Protein AF-A0A256WKT0-F1 (afdb_monomer)

pLDDT: mean 85.76, std 11.62, range [28.23, 97.12]

Foldseek 3Di:
DAAEAFAPRFKDKDKDAAQDQAKKKKAKDWPDPQKDKPDGIDIHHHGGMDIIIIGGNLVPDQDQKDKTWMWMAIPVGDIDIHIYIYGYDNDDDDDDPFAFQDWEADPVQRKIWTAGPPVVPDQARIWIQRPVVRDIDGDHDPDDFNDWYAALVSQWIWGHDFFKIWIAGPVPRDTPDMDGHPATFQDWHDQPQKIWTDHADQPAQWIWIQGNVVRDIDIDGAPPAGQHNLKDWDQQNVSFWIWIWGDDPPFIWIWIWGDDDPDPIYTLDTDTDPPQESDWDQAPRNQKIGGQQQKMWGADPVDRRDGTDDIDGQDDVDRWGFPDWYADPVQQKIWTQTDDPDPVRNQWTWIAHNVRHTRDIDGDPPDPPPD

Mean predicted aligned error: 10.64 Å

Secondary structure (DSSP, 8-state):
--EEE-TT--EEEEEEE--SSS-EEEEEEESSTTEEES-SEEEE-TT-EEEEEEEE-GGG--SSEEEEEEEEEETTS-EEEEEEEEE-----PPPPSS-EEEEEEETTTTEEEEEES-TTS-S-SEEEEETTT--EEEE--SS--SEEEE-TTSSEEEEEETTEEEEEETTT--EEEEEE-SS-EEEEEEETTEEEEEE--TT--EEEEEETTTTEEEEEE-TT----TT-EEEE-TTSSEEEEEEEETTEEEEEEEE--SSSPPEEEEEEE-TT--S-EEEETTTTEEEETTSEEEEB-TTSSS--B---EE---SSS-EEEEEEEETTTTEEEEEEE-SSTTTTTEEEEE-TT--EEEEEE--------

Solvent-accessible surface area (backbone atoms only — not comparable to full-atom values): 21215 Å² total; per-residue (Å²): 123,71,49,73,31,50,69,83,48,47,66,49,83,47,73,52,67,33,85,50,91,54,71,38,45,39,40,52,46,60,79,48,91,43,48,46,57,80,63,49,61,51,78,38,45,50,73,35,74,51,76,37,49,36,35,54,45,63,94,74,50,84,48,50,58,51,78,53,44,36,36,42,34,41,74,89,70,53,74,46,78,40,44,31,41,39,39,38,78,60,82,80,83,84,82,71,100,62,59,72,66,45,69,41,77,38,81,90,76,41,31,37,40,36,26,51,58,64,42,92,82,40,90,35,58,38,34,39,35,34,69,86,80,67,50,75,46,76,40,69,60,99,66,84,62,78,47,68,44,65,33,83,86,56,56,32,36,41,33,29,39,58,36,38,41,38,35,24,35,56,91,79,64,46,78,74,52,68,53,75,55,98,49,40,55,58,44,71,50,55,54,92,59,35,35,43,39,37,42,51,37,87,82,54,37,53,33,39,36,40,31,66,88,76,73,43,79,46,78,44,73,58,64,98,41,62,31,28,94,62,43,46,72,44,76,35,80,80,69,36,35,39,41,33,44,30,59,52,104,86,51,37,27,47,30,38,31,42,57,61,74,98,56,82,64,42,74,66,49,74,44,79,43,87,76,57,48,79,48,72,46,76,34,72,83,44,36,29,42,36,28,23,56,38,35,34,27,48,34,42,83,85,44,81,69,85,32,67,51,75,81,41,75,53,85,58,100,59,94,48,35,49,73,45,73,49,62,42,79,90,78,38,31,34,43,35,33,42,47,41,93,48,84,90,39,66,46,38,33,37,32,20,39,77,88,55,47,82,73,45,68,48,70,56,75,74,85,75,77,78,129

Nearest PDB structures (foldseek):
  7sqc-assembly1_M1  TM=6.800E-01  e=3.905E-04  Chlamydomonas reinhardtii
  7sqc-assembly1_O0  TM=6.205E-01  e=2.397E-04  Chlamydomonas reinhardtii
  3dos-assembly2_D  TM=4.335E-01  e=8.197E-05  Yersinia pestis
  3dsn-assembly2_D  TM=4.395E-01  e=2.914E-04  Yersinia pestis
  7sqc-assembly1_F3  TM=2.668E-01  e=2.914E-04  Chlamydomonas reinhardtii

Sequence (371 aa):
DTITFHYNTNTHNLTFSNISEEEIQWQFTANDNFIKVDQSQGLLKAGEVQSLLLSINRSQILSDSLFSSIQLKSSLGDIWNIPIRIFNIVSRKYMFDFEVNKAAYSPSNNQLYLRPWNYYESDCNLFILDLDSYVLQGKELNFNYSHMQLSEDQEKLLLFDYRKVYVLDVENFDLLFNFEVSNNIKSLLMVGNEIYIFPNNNSYYDYEIYDIELDEFSSMQMGDFNFPSNFVSHLHPSGKYIYALNENAWHKNLVKLKIDGDENPHMIYSEEIDDFGEYFWMLNQGKKLFSNHEYYYDLDANIPGYDLSETKTIDLQGNEEIMDIIYNSELQEYYVHALSYSHENKNKIYVYNEELNYESTITADPYTIGG

Structure (mmCIF, N/CA/C/O backbone):
data_AF-A0A256WKT0-F1
#
_entry.id   AF-A0A256WKT0-F1
#
loop_
_atom_site.group_PDB
_atom_site.id
_atom_site.type_symbol
_atom_site.label_atom_id
_atom_site.label_alt_id
_atom_site.label_comp_id
_atom_site.label_asym_id
_atom_site.label_entity_id
_atom_site.label_seq_id
_atom_site.pdbx_PDB_ins_code
_atom_site.Cartn_x
_atom_site.Cartn_y
_atom_site.Cartn_z
_atom_site.occupancy
_atom_site.B_iso_or_equiv
_atom_site.auth_seq_id
_atom_site.auth_comp_id
_atom_site.auth_asym_id
_atom_site.auth_atom_id
_atom_site.pdbx_PDB_model_num
ATOM 1 N N . ASP A 1 1 ? -25.756 15.321 23.932 1.00 75.94 1 ASP A N 1
ATOM 2 C CA . ASP A 1 1 ? -24.390 14.952 23.518 1.00 75.94 1 ASP A CA 1
ATOM 3 C C . ASP A 1 1 ? -24.362 13.544 22.961 1.00 75.94 1 ASP A C 1
ATOM 5 O O . ASP A 1 1 ? -25.148 12.710 23.403 1.00 75.94 1 ASP A O 1
ATOM 9 N N . THR A 1 2 ? -23.514 13.311 21.960 1.00 88.31 2 THR A N 1
ATOM 10 C CA . THR A 1 2 ? -23.274 11.985 21.375 1.00 88.31 2 THR A CA 1
ATOM 11 C C . THR A 1 2 ? -22.112 11.332 22.104 1.00 88.31 2 THR A C 1
ATOM 13 O O . THR A 1 2 ? -21.074 11.964 22.283 1.00 88.31 2 THR A O 1
ATOM 16 N N . ILE A 1 3 ? -22.273 10.073 22.503 1.00 93.06 3 ILE A N 1
ATOM 17 C CA . ILE A 1 3 ? -21.172 9.273 23.046 1.00 93.06 3 ILE A CA 1
ATOM 18 C C . ILE A 1 3 ? -20.419 8.649 21.872 1.00 93.06 3 ILE A C 1
ATOM 20 O O . ILE A 1 3 ? -21.026 7.966 21.046 1.00 93.06 3 ILE A O 1
ATOM 24 N N . THR A 1 4 ? -19.107 8.859 21.807 1.00 90.00 4 THR A N 1
ATOM 25 C CA . THR A 1 4 ? -18.261 8.314 20.738 1.00 90.00 4 THR A CA 1
ATOM 26 C C . THR A 1 4 ? -17.317 7.257 21.300 1.00 90.00 4 THR A C 1
ATOM 28 O O . THR A 1 4 ? -16.515 7.542 22.185 1.00 90.00 4 THR A O 1
ATOM 31 N N . PHE A 1 5 ? -17.398 6.036 20.770 1.00 88.06 5 PHE A N 1
ATOM 32 C CA . PHE A 1 5 ? -16.420 4.974 21.001 1.00 88.06 5 PHE A CA 1
ATOM 33 C C . PHE A 1 5 ? -15.445 4.934 19.820 1.00 88.06 5 PHE A C 1
ATOM 35 O O . PHE A 1 5 ? -15.806 4.481 18.731 1.00 88.06 5 PHE A O 1
ATOM 42 N N . HIS A 1 6 ? -14.216 5.404 20.036 1.00 82.88 6 HIS A N 1
ATOM 43 C CA . HIS A 1 6 ? -13.112 5.267 19.078 1.00 82.88 6 HIS A CA 1
ATOM 44 C C . HIS A 1 6 ? -12.635 3.810 19.003 1.00 82.88 6 HIS A C 1
ATOM 46 O O . HIS A 1 6 ? -12.935 3.030 19.908 1.00 82.88 6 HIS A O 1
ATOM 52 N N . TYR A 1 7 ? -11.896 3.440 17.953 1.00 72.00 7 TYR A N 1
ATOM 53 C CA . TYR A 1 7 ? -11.541 2.054 17.603 1.00 72.00 7 TYR A CA 1
ATOM 54 C C . TYR A 1 7 ? -11.098 1.168 18.784 1.00 72.00 7 TYR A C 1
ATOM 56 O O . TYR A 1 7 ? -11.554 0.032 18.899 1.00 72.00 7 TYR A O 1
ATOM 64 N N . ASN A 1 8 ? -10.304 1.711 19.714 1.00 70.75 8 ASN A N 1
ATOM 65 C CA . ASN A 1 8 ? -9.766 0.980 20.871 1.00 70.75 8 ASN A CA 1
ATOM 66 C C . ASN A 1 8 ? -10.440 1.316 22.211 1.00 70.75 8 ASN A C 1
ATOM 68 O O . ASN A 1 8 ? -10.072 0.786 23.260 1.00 70.75 8 ASN A O 1
ATOM 72 N N . THR A 1 9 ? -11.451 2.181 22.202 1.00 80.06 9 THR A N 1
ATOM 73 C CA . THR A 1 9 ? -12.248 2.485 23.387 1.00 80.06 9 THR A CA 1
ATOM 74 C C . THR A 1 9 ? -13.430 1.532 23.434 1.00 80.06 9 THR A C 1
ATOM 76 O O . THR A 1 9 ? -14.325 1.593 22.593 1.00 80.06 9 THR A O 1
ATOM 79 N N . ASN A 1 10 ? -13.439 0.647 24.430 1.00 86.94 10 ASN A N 1
ATOM 80 C CA . ASN A 1 10 ? -14.532 -0.308 24.637 1.00 86.94 10 ASN A CA 1
ATOM 81 C C . ASN A 1 10 ? -15.479 0.105 25.753 1.00 86.94 10 ASN A C 1
ATOM 83 O O . ASN A 1 10 ? -16.521 -0.521 25.908 1.00 86.94 10 ASN A O 1
ATOM 87 N N . THR A 1 11 ? -15.125 1.123 26.536 1.00 93.19 11 THR A N 1
ATOM 88 C CA . THR A 1 11 ? -15.885 1.526 27.716 1.00 93.19 11 THR A CA 1
ATOM 89 C C . THR A 1 11 ? -16.034 3.033 27.810 1.00 93.19 11 THR A C 1
ATOM 91 O O . THR A 1 11 ? -15.100 3.760 27.486 1.00 93.19 11 THR A O 1
ATOM 94 N N . HIS A 1 12 ? -17.174 3.497 28.312 1.00 94.69 12 HIS A N 1
ATOM 95 C CA . HIS A 1 12 ? -17.431 4.914 28.552 1.00 94.69 12 HIS A CA 1
ATOM 96 C C . HIS A 1 12 ? -18.233 5.092 29.843 1.00 94.69 12 HIS A C 1
ATOM 98 O O . HIS A 1 12 ? -19.215 4.385 30.062 1.00 94.69 12 HIS A O 1
ATOM 104 N N . ASN A 1 13 ? -17.849 6.055 30.682 1.00 93.81 13 ASN A N 1
ATOM 105 C CA . ASN A 1 13 ? -18.626 6.404 31.872 1.00 93.81 13 ASN A CA 1
ATOM 106 C C . ASN A 1 13 ? -19.733 7.390 31.499 1.00 93.81 13 ASN A C 1
ATOM 108 O O . ASN A 1 13 ? -19.459 8.459 30.958 1.00 93.81 13 ASN A O 1
ATOM 112 N N . LEU A 1 14 ? -20.979 7.027 31.775 1.00 93.06 14 LEU A N 1
ATOM 113 C CA . LEU A 1 14 ? -22.138 7.901 31.650 1.00 93.06 14 LEU A CA 1
ATOM 114 C C . LEU A 1 14 ? -22.578 8.326 33.048 1.00 93.06 14 LEU A C 1
ATOM 116 O O . LEU A 1 14 ? -22.879 7.474 33.878 1.00 93.06 14 LEU A O 1
ATOM 120 N N . THR A 1 15 ? -22.654 9.629 33.299 1.00 93.62 15 THR A N 1
ATOM 121 C CA . THR A 1 15 ? -23.143 10.172 34.568 1.00 93.62 15 THR A CA 1
ATOM 122 C C . THR A 1 15 ? -24.454 10.917 34.376 1.00 93.62 15 THR A C 1
ATOM 124 O O . THR A 1 15 ? -24.644 11.639 33.399 1.00 93.62 15 THR A O 1
ATOM 127 N N . PHE A 1 16 ? -25.373 10.741 35.319 1.00 92.44 16 PHE A N 1
ATOM 128 C CA . PHE A 1 16 ? -26.629 11.485 35.365 1.00 92.44 16 PHE A CA 1
ATOM 129 C C . PHE A 1 16 ? -27.058 11.712 36.812 1.00 92.44 16 PHE A C 1
ATOM 131 O O . PHE A 1 16 ? -26.625 11.004 37.721 1.00 92.44 16 PHE A O 1
ATOM 138 N N . SER A 1 17 ? -27.899 12.717 37.031 1.00 94.12 17 SER A N 1
ATOM 139 C CA . SER A 1 17 ? -28.354 13.112 38.361 1.00 94.12 17 SER A CA 1
ATOM 140 C C . SER A 1 17 ? -29.869 13.217 38.434 1.00 94.12 17 SER A C 1
ATOM 142 O O . SER A 1 17 ? -30.537 13.543 37.450 1.00 94.12 17 SER A O 1
ATOM 144 N N . ASN A 1 18 ? -30.417 12.955 39.619 1.00 95.00 18 ASN A N 1
ATOM 145 C CA . ASN A 1 18 ? -31.816 13.226 39.905 1.00 95.00 18 ASN A CA 1
ATOM 146 C C . ASN A 1 18 ? -31.957 14.657 40.435 1.00 95.00 18 ASN A C 1
ATOM 148 O O . ASN A 1 18 ? -31.604 14.950 41.575 1.00 95.00 18 ASN A O 1
ATOM 152 N N . ILE A 1 19 ? -32.492 15.546 39.601 1.00 93.25 19 ILE A N 1
ATOM 153 C CA . ILE A 1 19 ? -32.755 16.948 39.960 1.00 93.25 19 ILE A CA 1
ATOM 154 C C . ILE A 1 19 ? -34.149 17.174 40.566 1.00 93.25 19 ILE A C 1
ATOM 156 O O . ILE A 1 19 ? -34.500 18.313 40.863 1.00 93.25 19 ILE A O 1
ATOM 160 N N . SER A 1 20 ? -34.958 16.121 40.713 1.00 91.56 20 SER A N 1
ATOM 161 C CA . SER A 1 20 ? -36.272 16.200 41.357 1.00 91.56 20 SER A CA 1
ATOM 162 C C . SER A 1 20 ? -36.160 16.137 42.884 1.00 91.56 20 SER A C 1
ATOM 164 O O . SER A 1 20 ? -35.113 15.796 43.437 1.00 91.56 20 SER A O 1
ATOM 166 N N . GLU A 1 21 ? -37.255 16.464 43.571 1.00 93.38 21 GLU A N 1
ATOM 167 C CA . GLU A 1 21 ? -37.352 16.395 45.036 1.00 93.38 21 GLU A CA 1
ATOM 168 C C . GLU A 1 21 ? -37.698 14.986 45.554 1.00 93.38 21 GLU A C 1
ATOM 170 O O . GLU A 1 21 ? -37.627 14.735 46.758 1.00 93.38 21 GLU A O 1
ATOM 175 N N . GLU A 1 22 ? -38.047 14.055 44.663 1.00 93.62 22 GLU A N 1
ATOM 176 C CA . GLU A 1 22 ? -38.489 12.699 45.001 1.00 93.62 22 GLU A CA 1
ATOM 177 C C . GLU A 1 22 ? -37.450 11.648 44.581 1.00 93.62 22 GLU A C 1
ATOM 179 O O . GLU A 1 22 ? -36.611 11.882 43.714 1.00 93.62 22 GLU A O 1
ATOM 184 N N . GLU A 1 23 ? -37.484 10.465 45.199 1.00 96.12 23 GLU A N 1
ATOM 185 C CA . GLU A 1 23 ? -36.691 9.321 44.733 1.00 96.12 23 GLU A CA 1
ATOM 186 C C . GLU A 1 23 ? -37.301 8.768 43.439 1.00 96.12 23 GLU A C 1
ATOM 188 O O . GLU A 1 23 ? -38.499 8.489 43.380 1.00 96.12 23 GLU A O 1
ATOM 193 N N . ILE A 1 24 ? -36.474 8.590 42.406 1.00 96.25 24 ILE A N 1
ATOM 194 C CA . ILE A 1 24 ? -36.923 8.073 41.109 1.00 96.25 24 ILE A CA 1
ATOM 195 C C . ILE A 1 24 ? -36.419 6.652 40.883 1.00 96.25 24 ILE A C 1
ATOM 197 O O . ILE A 1 24 ? -35.278 6.321 41.213 1.00 96.25 24 ILE A O 1
ATOM 201 N N . GLN A 1 25 ? -37.253 5.821 40.259 1.00 96.94 25 GLN A N 1
ATOM 202 C CA . GLN A 1 25 ? -36.783 4.598 39.613 1.00 96.94 25 GLN A CA 1
ATOM 203 C C . GLN A 1 25 ? -36.315 4.946 38.206 1.00 96.94 25 GLN A C 1
ATOM 205 O O . GLN A 1 25 ? -36.981 5.701 37.494 1.00 96.94 25 GLN A O 1
ATOM 210 N N . TRP A 1 26 ? -35.187 4.385 37.793 1.00 96.06 26 TRP A N 1
ATOM 211 C CA . TRP A 1 26 ? -34.657 4.565 36.448 1.00 96.06 26 TRP A CA 1
ATOM 212 C C . TRP A 1 26 ? -34.372 3.223 35.783 1.00 96.06 26 TRP A C 1
ATOM 214 O O . TRP A 1 26 ? -34.090 2.227 36.452 1.00 96.06 26 TRP A O 1
ATOM 224 N N . GLN A 1 27 ? -34.443 3.211 34.454 1.00 97.12 27 GLN A N 1
ATOM 225 C CA . GLN A 1 27 ? -34.156 2.049 33.625 1.00 97.12 27 GLN A CA 1
ATOM 226 C C . GLN A 1 27 ? -33.353 2.459 32.391 1.00 97.12 27 GLN A C 1
ATOM 228 O O . GLN A 1 27 ? -33.671 3.436 31.717 1.00 97.12 27 GLN A O 1
ATOM 233 N N . PHE A 1 28 ? -32.337 1.668 32.082 1.00 95.75 28 PHE A N 1
ATOM 234 C CA . PHE A 1 28 ? -31.510 1.760 30.896 1.00 95.75 28 PHE A CA 1
ATOM 235 C C . PHE A 1 28 ? -31.878 0.650 29.912 1.00 95.75 28 PHE A C 1
ATOM 237 O O . PHE A 1 28 ? -32.031 -0.512 30.294 1.00 95.75 28 PHE A O 1
ATOM 244 N N . THR A 1 29 ? -31.978 0.997 28.633 1.00 95.19 29 THR A N 1
ATOM 245 C CA . THR A 1 29 ? -32.169 0.040 27.540 1.00 95.19 29 THR A CA 1
ATOM 246 C C . THR A 1 29 ? -31.213 0.375 26.403 1.00 95.19 29 THR A C 1
ATOM 248 O O . THR A 1 29 ? -31.120 1.527 25.988 1.00 95.19 29 THR A O 1
ATOM 251 N N . ALA A 1 30 ? -30.507 -0.628 25.888 1.00 92.81 30 ALA A N 1
ATOM 252 C CA . ALA A 1 30 ? -29.751 -0.506 24.649 1.00 92.81 30 ALA A CA 1
ATOM 253 C C . ALA A 1 30 ? -30.602 -0.983 23.472 1.00 92.81 30 ALA A C 1
ATOM 255 O O . ALA A 1 30 ? -31.297 -1.993 23.590 1.00 92.81 30 ALA A O 1
ATOM 256 N N . ASN A 1 31 ? -30.522 -0.279 22.342 1.00 90.25 31 ASN A N 1
ATOM 257 C CA . ASN A 1 31 ? -31.201 -0.711 21.120 1.00 90.25 31 ASN A CA 1
ATOM 258 C C . ASN A 1 31 ? -30.493 -1.895 20.452 1.00 90.25 31 ASN A C 1
ATOM 260 O O . ASN A 1 31 ? -31.145 -2.705 19.798 1.00 90.25 31 ASN A O 1
ATOM 264 N N . ASP A 1 32 ? -29.187 -2.029 20.679 1.00 93.56 32 ASP A N 1
ATOM 265 C CA . ASP A 1 32 ? -28.364 -3.079 20.098 1.00 93.56 32 ASP A CA 1
ATOM 266 C C . ASP A 1 32 ? -27.717 -3.966 21.167 1.00 93.56 32 ASP A C 1
ATOM 268 O O . ASP A 1 32 ? -27.299 -3.510 22.233 1.00 93.56 32 ASP A O 1
ATOM 272 N N . ASN A 1 33 ? -27.595 -5.258 20.860 1.00 91.44 33 ASN A N 1
ATOM 273 C CA . ASN A 1 33 ? -27.088 -6.287 21.776 1.00 91.44 33 ASN A CA 1
ATOM 274 C C . ASN A 1 33 ? -25.575 -6.206 22.046 1.00 91.44 33 ASN A C 1
ATOM 276 O O . ASN A 1 33 ? -25.097 -6.793 23.021 1.00 91.44 33 ASN A O 1
ATOM 280 N N . PHE A 1 34 ? -24.832 -5.485 21.205 1.00 92.75 34 PHE A N 1
ATOM 281 C CA . PHE A 1 34 ? -23.410 -5.236 21.401 1.00 92.75 34 PHE A CA 1
ATOM 282 C C . PHE A 1 34 ? -23.141 -4.140 22.436 1.00 92.75 34 PHE A C 1
ATOM 284 O O . PHE A 1 34 ? -21.995 -3.979 22.840 1.00 92.75 34 PHE A O 1
ATOM 291 N N . ILE A 1 35 ? -24.157 -3.405 22.900 1.00 95.38 35 ILE A N 1
ATOM 292 C CA . ILE A 1 35 ? -24.014 -2.402 23.959 1.00 95.38 35 ILE A CA 1
ATOM 293 C C . ILE A 1 35 ? -24.463 -3.011 25.283 1.00 95.38 35 ILE A C 1
ATOM 295 O O . ILE A 1 35 ? -25.580 -3.508 25.420 1.00 95.38 35 ILE A O 1
ATOM 299 N N . LYS A 1 36 ? -23.594 -2.946 26.286 1.00 94.81 36 LYS A N 1
ATOM 300 C CA . LYS A 1 36 ? -23.874 -3.400 27.647 1.00 94.81 36 LYS A CA 1
ATOM 301 C C . LYS A 1 36 ? -23.668 -2.266 28.633 1.00 94.81 36 LYS A C 1
ATOM 303 O O . LYS A 1 36 ? -22.847 -1.380 28.420 1.00 94.81 36 LYS A O 1
ATOM 308 N N . VAL A 1 37 ? -24.395 -2.336 29.737 1.00 94.81 37 VAL A N 1
ATOM 309 C CA . VAL A 1 37 ? -24.213 -1.467 30.896 1.00 94.81 37 VAL A CA 1
ATOM 310 C C . VAL A 1 37 ? -24.017 -2.344 32.126 1.00 94.81 37 VAL A C 1
ATOM 312 O O . VAL A 1 37 ? -24.594 -3.431 32.206 1.00 94.81 37 VAL A O 1
ATOM 315 N N . ASP A 1 38 ? -23.186 -1.899 33.057 1.00 94.62 38 ASP A N 1
ATOM 316 C CA . ASP A 1 38 ? -22.950 -2.578 34.334 1.00 94.62 38 ASP A CA 1
ATOM 317 C C . ASP A 1 38 ? -24.204 -2.630 35.220 1.00 94.62 38 ASP A C 1
ATOM 319 O O . ASP A 1 38 ? -24.442 -3.627 35.904 1.00 94.62 38 ASP A O 1
ATOM 323 N N . GLN A 1 39 ? -25.045 -1.597 35.153 1.00 95.19 39 GLN A N 1
ATOM 324 C CA . GLN A 1 39 ? -26.319 -1.530 35.855 1.00 95.19 39 GLN A CA 1
ATOM 325 C C . GLN A 1 39 ? -27.428 -0.994 34.942 1.00 95.19 39 GLN A C 1
ATOM 327 O O . GLN A 1 39 ? -27.365 0.124 34.438 1.00 95.19 39 GLN A O 1
ATOM 332 N N . SER A 1 40 ? -28.481 -1.791 34.740 1.00 94.25 40 SER A N 1
ATOM 333 C CA . SER A 1 40 ? -29.578 -1.446 33.825 1.00 94.25 40 SER A CA 1
ATOM 334 C C . SER A 1 40 ? -30.792 -0.807 34.498 1.00 94.25 40 SER A C 1
ATOM 336 O O . SER A 1 40 ? -31.706 -0.370 33.808 1.00 94.25 40 SER A O 1
ATOM 338 N N . GLN A 1 41 ? -30.836 -0.764 35.827 1.00 96.69 41 GLN A N 1
ATOM 339 C CA . GLN A 1 41 ? -31.917 -0.133 36.581 1.00 96.69 41 GLN A CA 1
ATOM 340 C C . GLN A 1 41 ? -31.487 0.178 38.013 1.00 96.69 41 GLN A C 1
ATOM 342 O O . GLN A 1 41 ? -30.586 -0.468 38.559 1.00 96.69 41 GLN A O 1
ATOM 347 N N . GLY A 1 42 ? -32.178 1.111 38.656 1.00 96.62 42 GLY A N 1
ATOM 348 C CA . GLY A 1 42 ? -31.910 1.455 40.045 1.00 96.62 42 GLY A CA 1
ATOM 349 C C . GLY A 1 42 ? -32.885 2.470 40.620 1.00 96.62 42 GLY A C 1
ATOM 350 O O . GLY A 1 42 ? -33.851 2.878 39.974 1.00 96.62 42 GLY A O 1
ATOM 351 N N . LEU A 1 43 ? -32.604 2.855 41.861 1.00 96.88 43 LEU A N 1
ATOM 352 C CA . LEU A 1 43 ? -33.224 3.983 42.547 1.00 96.88 43 LEU A CA 1
ATOM 353 C C . LEU A 1 43 ? -32.205 5.116 42.614 1.00 96.88 43 LEU A C 1
ATOM 355 O O . LEU A 1 43 ? -31.014 4.848 42.766 1.00 96.88 43 LEU A O 1
ATOM 359 N N . LEU A 1 44 ? -32.666 6.356 42.491 1.00 96.25 44 LEU A N 1
ATOM 360 C CA . LEU A 1 44 ? -31.817 7.536 42.602 1.00 96.25 44 LEU A CA 1
ATOM 361 C C . LEU A 1 44 ? -32.514 8.584 43.465 1.00 96.25 44 LEU A C 1
ATOM 363 O O . LEU A 1 44 ? -33.582 9.084 43.098 1.00 96.25 44 LEU A O 1
ATOM 367 N N . LYS A 1 45 ? -31.938 8.910 44.624 1.00 97.06 45 LYS A N 1
ATOM 368 C CA . LYS A 1 45 ? -32.527 9.884 45.553 1.00 97.06 45 LYS A CA 1
ATOM 369 C C . LYS A 1 45 ? -32.421 11.303 45.013 1.00 97.06 45 LYS A C 1
ATOM 371 O O . LYS A 1 45 ? -31.602 11.588 44.143 1.00 97.06 45 LYS A O 1
ATOM 376 N N . ALA A 1 46 ? -33.233 12.202 45.561 1.00 95.94 46 ALA A N 1
ATOM 377 C CA . ALA A 1 46 ? -33.167 13.625 45.250 1.00 95.94 46 ALA A CA 1
ATOM 378 C C . ALA A 1 46 ? -31.737 14.169 45.434 1.00 95.94 46 ALA A C 1
ATOM 380 O O . ALA A 1 46 ? -31.137 14.022 46.502 1.00 95.94 46 ALA A O 1
ATOM 381 N N . GLY A 1 47 ? -31.190 14.778 44.381 1.00 93.88 47 GLY A N 1
ATOM 382 C CA . GLY A 1 47 ? -29.833 15.327 44.340 1.00 93.88 47 GLY A CA 1
ATOM 383 C C . GLY A 1 47 ? -28.706 14.302 44.159 1.00 93.88 47 GLY A C 1
ATOM 384 O O . GLY A 1 47 ? -27.544 14.701 44.092 1.00 93.88 47 GLY A O 1
ATOM 385 N N . GLU A 1 48 ? -29.006 13.004 44.079 1.00 96.69 48 GLU A N 1
ATOM 386 C CA . GLU A 1 48 ? -27.997 11.956 43.905 1.00 96.69 48 GLU A CA 1
ATOM 387 C C . GLU A 1 48 ? -27.516 11.870 42.447 1.00 96.69 48 GLU A C 1
ATOM 389 O O . GLU A 1 48 ? -28.258 12.156 41.501 1.00 96.69 48 GLU A O 1
ATOM 394 N N . VAL A 1 49 ? -26.252 11.476 42.271 1.00 95.62 49 VAL A N 1
ATOM 395 C CA . VAL A 1 49 ? -25.602 11.280 40.970 1.00 95.62 49 VAL A CA 1
ATOM 396 C C . VAL A 1 49 ? -25.259 9.804 40.813 1.00 95.62 49 VAL A C 1
ATOM 398 O O . VAL A 1 49 ? -24.588 9.232 41.669 1.00 95.62 49 VAL A O 1
ATOM 401 N N . GLN A 1 50 ? -25.671 9.211 39.698 1.00 95.75 50 GLN A N 1
ATOM 402 C CA . GLN A 1 50 ? -25.304 7.858 39.301 1.00 95.75 50 GLN A CA 1
ATOM 403 C C . GLN A 1 50 ? -24.254 7.909 38.190 1.00 95.75 50 GLN A C 1
ATOM 405 O O . GLN A 1 50 ? -24.355 8.718 37.267 1.00 95.75 50 GLN A O 1
ATOM 410 N N . SER A 1 51 ? -23.272 7.009 38.256 1.00 95.69 51 SER A N 1
ATOM 411 C CA . SER A 1 51 ? -22.364 6.704 37.147 1.00 95.69 51 SER A CA 1
ATOM 412 C C . SER A 1 51 ? -22.635 5.287 36.658 1.00 95.69 51 SER A C 1
ATOM 414 O O . SER A 1 51 ? -22.792 4.385 37.478 1.00 95.69 51 SER A O 1
ATOM 416 N N . LEU A 1 52 ? -22.686 5.100 35.344 1.00 94.69 52 LEU A N 1
ATOM 417 C CA . LEU A 1 52 ? -22.838 3.809 34.679 1.00 94.69 52 LEU A CA 1
ATOM 418 C C . LEU A 1 52 ? -21.650 3.575 33.755 1.00 94.69 52 LEU A C 1
ATOM 420 O O . LEU A 1 52 ? -21.246 4.483 33.024 1.00 94.69 52 LEU A O 1
ATOM 424 N N . LEU A 1 53 ? -21.125 2.355 33.754 1.00 95.81 53 LEU A N 1
ATOM 425 C CA . LEU A 1 53 ? -20.097 1.936 32.814 1.00 95.81 53 LEU A CA 1
ATOM 426 C C . LEU A 1 53 ? -20.764 1.298 31.594 1.00 95.81 53 LEU A C 1
ATOM 428 O O . LEU A 1 53 ? -21.239 0.161 31.634 1.00 95.81 53 LEU A O 1
ATOM 432 N N . LEU A 1 54 ? -20.775 2.031 30.484 1.00 95.56 54 LEU A N 1
ATOM 433 C CA . LEU A 1 54 ? -21.145 1.497 29.179 1.00 95.56 54 LEU A CA 1
ATOM 434 C C . LEU A 1 54 ? -19.980 0.689 28.621 1.00 95.56 54 LEU A C 1
ATOM 436 O O . LEU A 1 54 ? -18.831 1.109 28.735 1.00 95.56 54 LEU A O 1
ATOM 440 N N . SER A 1 55 ? -20.275 -0.436 27.978 1.00 95.69 55 SER A N 1
ATOM 441 C CA . SER A 1 55 ? -19.292 -1.271 27.291 1.00 95.69 55 SER A CA 1
ATOM 442 C C . SER A 1 55 ? -19.796 -1.742 25.928 1.00 95.69 55 SER A C 1
ATOM 444 O O . SER A 1 55 ? -20.985 -2.014 25.761 1.00 95.69 55 SER A O 1
ATOM 446 N N . ILE A 1 56 ? -18.891 -1.839 24.955 1.00 93.94 56 ILE A N 1
ATOM 447 C CA . ILE A 1 56 ? -19.177 -2.300 23.593 1.00 93.94 56 ILE A CA 1
ATOM 448 C C . ILE A 1 56 ? -18.523 -3.661 23.351 1.00 93.94 56 ILE A C 1
ATOM 450 O O . ILE A 1 56 ? -17.327 -3.843 23.575 1.00 93.94 56 ILE A O 1
ATOM 454 N N . ASN A 1 57 ? -19.301 -4.615 22.841 1.00 90.44 57 ASN A N 1
ATOM 455 C CA . ASN A 1 57 ? -18.817 -5.891 22.337 1.00 90.44 57 ASN A CA 1
ATOM 456 C C . ASN A 1 57 ? -18.578 -5.819 20.823 1.00 90.44 57 ASN A C 1
ATOM 458 O O . ASN A 1 57 ? -19.455 -6.127 20.016 1.00 90.44 57 ASN A O 1
ATOM 462 N N . ARG A 1 58 ? -17.355 -5.453 20.446 1.00 84.38 58 ARG A N 1
ATOM 463 C CA . ARG A 1 58 ? -16.944 -5.254 19.048 1.00 84.38 58 ARG A CA 1
ATOM 464 C C . ARG A 1 58 ? -17.043 -6.499 18.169 1.00 84.38 58 ARG A C 1
ATOM 466 O O . ARG A 1 58 ? -17.285 -6.371 16.978 1.00 84.38 58 ARG A O 1
ATOM 473 N N . SER A 1 59 ? -16.961 -7.698 18.753 1.00 80.25 59 SER A N 1
ATOM 474 C CA . SER A 1 59 ? -17.092 -8.968 18.011 1.00 80.25 59 SER A CA 1
ATOM 475 C C . SER A 1 59 ? -18.447 -9.157 17.312 1.00 80.25 59 SER A C 1
ATOM 477 O O . SER A 1 59 ? -18.586 -10.025 16.457 1.00 80.25 59 SER A O 1
ATOM 479 N N . GLN A 1 60 ? -19.454 -8.362 17.682 1.00 83.56 60 GLN A N 1
ATOM 480 C CA . GLN A 1 60 ? -20.803 -8.400 17.114 1.00 83.56 60 GLN A CA 1
ATOM 481 C C . GLN A 1 60 ? -21.055 -7.277 16.098 1.00 83.56 60 GLN A C 1
ATOM 483 O O . GLN A 1 60 ? -22.162 -7.170 15.572 1.00 83.56 60 GLN A O 1
ATOM 488 N N . ILE A 1 61 ? -20.050 -6.441 15.830 1.00 83.88 61 ILE A N 1
ATOM 489 C CA . ILE A 1 61 ? -20.136 -5.317 14.906 1.00 83.88 61 ILE A CA 1
ATOM 490 C C . ILE A 1 61 ? -19.458 -5.706 13.591 1.00 83.88 61 ILE A C 1
ATOM 492 O O . ILE A 1 61 ? -18.282 -6.055 13.567 1.00 83.88 61 ILE A O 1
ATOM 496 N N . LEU A 1 62 ? -20.216 -5.643 12.495 1.00 78.62 62 LEU A N 1
ATOM 497 C CA . LEU A 1 62 ? -19.765 -6.055 11.160 1.00 78.62 62 LEU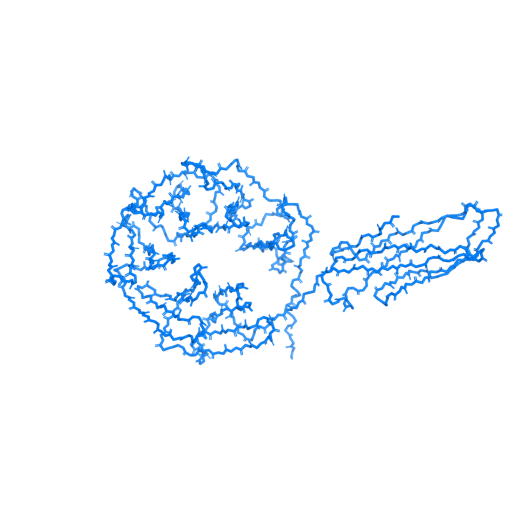 A CA 1
ATOM 498 C C . LEU A 1 62 ? -19.386 -4.889 10.239 1.00 78.62 62 LEU A C 1
ATOM 500 O O . LEU A 1 62 ? -18.954 -5.142 9.119 1.00 78.62 62 LEU A O 1
ATOM 504 N N . SER A 1 63 ? -19.581 -3.643 10.675 1.00 74.69 63 SER A N 1
ATOM 505 C CA . SER A 1 63 ? -19.249 -2.433 9.915 1.00 74.69 63 SER A CA 1
ATOM 506 C C . SER A 1 63 ? -18.130 -1.645 10.590 1.00 74.69 63 SER A C 1
ATOM 508 O O . SER A 1 63 ? -17.978 -1.721 11.810 1.00 74.69 63 SER A O 1
ATOM 510 N N . ASP A 1 64 ? -17.371 -0.870 9.811 1.00 67.62 64 ASP A N 1
ATOM 511 C CA . ASP A 1 64 ? -16.254 -0.066 10.334 1.00 67.62 64 ASP A CA 1
ATOM 512 C C . ASP A 1 64 ? -16.719 1.180 11.094 1.00 67.62 64 ASP A C 1
ATOM 514 O O . ASP A 1 64 ? -16.050 1.704 11.982 1.00 67.62 64 ASP A O 1
ATOM 518 N N . SER A 1 65 ? -17.935 1.637 10.814 1.00 77.31 65 SER A N 1
ATOM 519 C CA . SER A 1 65 ? -18.624 2.575 11.686 1.00 77.31 65 SER A CA 1
ATOM 520 C C . SER A 1 65 ? -20.113 2.282 11.736 1.00 77.31 65 SER A C 1
ATOM 522 O O . SER A 1 65 ? -20.694 1.718 10.803 1.00 77.31 65 SER A O 1
ATOM 524 N N . LEU A 1 66 ? -20.745 2.633 12.853 1.00 89.06 66 LEU A N 1
ATOM 525 C CA . LEU A 1 66 ? -22.197 2.621 12.966 1.00 89.06 66 LEU A CA 1
ATOM 526 C C . LEU A 1 66 ? -22.700 3.657 13.962 1.00 89.06 66 LEU A C 1
ATOM 528 O O . LEU A 1 66 ? -21.995 4.086 14.883 1.00 89.06 66 LEU A O 1
ATOM 532 N N . PHE A 1 67 ? -23.969 4.006 13.782 1.00 90.38 67 PHE A N 1
ATOM 533 C CA . PHE A 1 67 ? -24.745 4.776 14.737 1.00 90.38 67 PHE A CA 1
ATOM 534 C C . PHE A 1 67 ? -25.725 3.856 15.456 1.00 90.38 67 PHE A C 1
ATOM 536 O O . PHE A 1 67 ? -26.435 3.073 14.831 1.00 90.38 67 PHE A O 1
ATOM 543 N N . SER A 1 68 ? -25.766 3.988 16.773 1.00 93.56 68 SER A N 1
ATOM 544 C CA . SER A 1 68 ? -26.717 3.326 17.656 1.00 93.56 68 SER A CA 1
ATOM 545 C C . SER A 1 68 ? -27.283 4.358 18.631 1.00 93.56 68 SER A C 1
ATOM 547 O O . SER A 1 68 ? -27.021 5.562 18.548 1.00 93.56 68 SER A O 1
ATOM 549 N N . SER A 1 69 ? -28.111 3.907 19.558 1.00 93.88 69 SER A N 1
ATOM 550 C CA . SER A 1 69 ? -28.593 4.725 20.657 1.00 93.88 69 SER A CA 1
ATOM 551 C C . SER A 1 69 ? -28.939 3.870 21.863 1.00 93.88 69 SER A C 1
ATOM 553 O O . SER A 1 69 ? -29.268 2.686 21.767 1.00 93.88 69 SER A O 1
ATOM 555 N N . ILE A 1 70 ? -28.866 4.516 23.015 1.00 95.06 70 ILE A N 1
ATOM 556 C CA . ILE A 1 70 ? -29.323 3.987 24.295 1.00 95.06 70 ILE A CA 1
ATOM 557 C C . ILE A 1 70 ? -30.445 4.876 24.805 1.00 95.06 70 ILE A C 1
ATOM 559 O O . ILE A 1 70 ? -30.527 6.062 24.474 1.00 95.06 70 ILE A O 1
ATOM 563 N N . GLN A 1 71 ? -31.304 4.296 25.624 1.00 95.88 71 GLN A N 1
ATOM 564 C CA . GLN A 1 71 ? -32.427 4.976 26.229 1.00 95.88 71 GLN A CA 1
ATOM 565 C C . GLN A 1 71 ? -32.320 4.901 27.748 1.00 95.88 71 GLN A C 1
ATOM 567 O O . GLN A 1 71 ? -32.168 3.818 28.311 1.00 95.88 71 GLN A O 1
ATOM 572 N N . LEU A 1 72 ? -32.445 6.051 28.404 1.00 94.50 72 LEU A N 1
ATOM 573 C CA . LEU A 1 72 ? -32.641 6.157 29.845 1.00 94.50 72 LEU A CA 1
ATOM 574 C C . LEU A 1 72 ? -34.082 6.600 30.103 1.00 94.50 72 LEU A C 1
ATOM 576 O O . LEU A 1 72 ? -34.556 7.549 29.480 1.00 94.50 72 LEU A O 1
ATOM 580 N N . LYS A 1 73 ? -34.783 5.920 31.007 1.00 95.56 73 LYS A N 1
ATOM 581 C CA . LYS A 1 73 ? -36.181 6.197 31.347 1.00 95.56 73 LYS A CA 1
ATOM 582 C C . LYS A 1 73 ? -36.345 6.391 32.848 1.00 95.56 73 LYS A C 1
ATOM 584 O O . LYS A 1 73 ? -35.802 5.597 33.612 1.00 95.56 73 LYS A O 1
ATOM 589 N N . SER A 1 74 ? -37.118 7.395 33.263 1.00 95.31 74 SER A N 1
ATOM 590 C CA . SER A 1 74 ? -37.510 7.604 34.665 1.00 95.31 74 SER A CA 1
ATOM 591 C C . SER A 1 74 ? -38.929 7.089 34.944 1.00 95.31 74 SER A C 1
ATOM 593 O O . SER A 1 74 ? -39.775 7.006 34.048 1.00 95.31 74 SER A O 1
ATOM 595 N N . SER A 1 75 ? -39.231 6.790 36.210 1.00 94.06 75 SER A N 1
ATOM 596 C CA . SER A 1 75 ? -40.596 6.495 36.673 1.00 94.06 75 SER A CA 1
ATOM 597 C C . SER A 1 75 ? -41.552 7.682 36.563 1.00 94.06 75 SER A C 1
ATOM 599 O O . SER A 1 75 ? -42.762 7.482 36.624 1.00 94.06 75 SER A O 1
ATOM 601 N N . LEU A 1 76 ? -41.027 8.896 36.377 1.00 91.75 76 LEU A N 1
ATOM 602 C CA . LEU A 1 76 ? -41.812 10.113 36.158 1.00 91.75 76 LEU A CA 1
ATOM 603 C C . LEU A 1 76 ? -42.243 10.283 34.690 1.00 91.75 76 LEU A C 1
ATOM 605 O O . LEU A 1 76 ? -43.042 11.162 34.383 1.00 91.75 76 LEU A O 1
ATOM 609 N N . GLY A 1 77 ? -41.774 9.407 33.793 1.00 89.75 77 GLY A N 1
ATOM 610 C CA . GLY A 1 77 ? -42.162 9.383 32.383 1.00 89.75 77 GLY A CA 1
ATOM 611 C C . GLY A 1 77 ? -41.160 10.038 31.435 1.00 89.75 77 GLY A C 1
ATOM 612 O O . GLY A 1 77 ? -41.391 10.014 30.226 1.00 89.75 77 GLY A O 1
ATOM 613 N N . ASP A 1 78 ? -40.046 10.563 31.946 1.00 90.94 78 ASP A N 1
ATOM 614 C CA . ASP A 1 78 ? -38.982 11.111 31.109 1.00 90.94 78 ASP A CA 1
ATOM 615 C C . ASP A 1 78 ? -38.270 10.000 30.341 1.00 90.94 78 ASP A C 1
ATOM 617 O O . ASP A 1 78 ? -38.019 8.909 30.866 1.00 90.94 78 ASP A O 1
ATOM 621 N N . ILE A 1 79 ? -37.927 10.297 29.089 1.00 93.88 79 ILE A N 1
ATOM 622 C CA . ILE A 1 79 ? -37.193 9.401 28.203 1.00 93.88 79 ILE A CA 1
ATOM 623 C C . ILE A 1 79 ? -36.076 10.201 27.540 1.00 93.88 79 ILE A C 1
ATOM 625 O O . ILE A 1 79 ? -36.334 11.127 26.770 1.00 93.88 79 ILE A O 1
ATOM 629 N N . TRP A 1 80 ? -34.835 9.803 27.794 1.00 92.50 80 TRP A N 1
ATOM 630 C CA . TRP A 1 80 ? -33.650 10.365 27.159 1.00 92.50 80 TRP A CA 1
ATOM 631 C C . TRP A 1 80 ? -33.075 9.358 26.173 1.00 92.50 80 TRP A C 1
ATOM 633 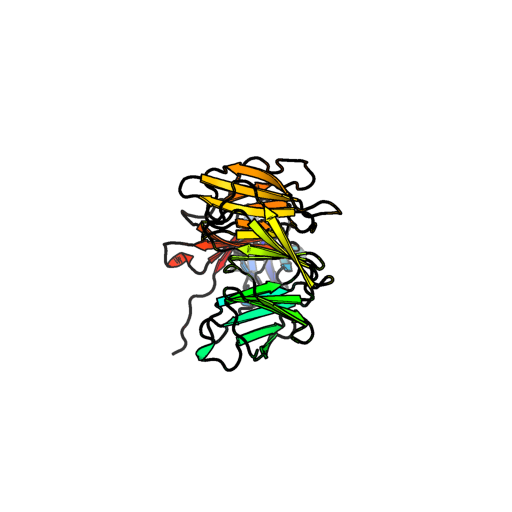O O . TRP A 1 80 ? -32.644 8.278 26.569 1.00 92.50 80 TRP A O 1
ATOM 643 N N . ASN A 1 81 ? -33.046 9.725 24.893 1.00 94.31 81 ASN A N 1
ATOM 644 C CA . ASN A 1 81 ? -32.349 8.959 23.864 1.00 94.31 81 ASN A CA 1
ATOM 645 C C . ASN A 1 81 ? -30.964 9.570 23.669 1.00 94.31 81 ASN A C 1
ATOM 647 O O . ASN A 1 81 ? -30.846 10.732 23.276 1.00 94.31 81 ASN A O 1
ATOM 651 N N . ILE A 1 82 ? -29.925 8.795 23.953 1.00 94.44 82 ILE A N 1
ATOM 652 C CA . ILE A 1 82 ? -28.538 9.235 23.846 1.00 94.44 82 ILE A CA 1
ATOM 653 C C . ILE A 1 82 ? -27.945 8.561 22.604 1.00 94.44 82 ILE A C 1
ATOM 655 O O . ILE A 1 82 ? -27.864 7.328 22.567 1.00 94.44 82 ILE A O 1
ATOM 659 N N . PRO A 1 83 ? -27.570 9.330 21.568 1.00 94.94 83 PRO A N 1
ATOM 660 C CA . PRO A 1 83 ? -26.954 8.771 20.376 1.00 94.94 83 PRO A CA 1
ATOM 661 C C . PRO A 1 83 ? -25.542 8.268 20.687 1.00 94.94 83 PRO A C 1
ATOM 663 O O . PRO A 1 83 ? -24.791 8.893 21.441 1.00 94.94 83 PRO A O 1
ATOM 666 N N . ILE A 1 84 ? -25.186 7.141 20.076 1.00 94.62 84 ILE A N 1
ATOM 667 C CA . ILE A 1 84 ? -23.869 6.518 20.184 1.00 94.62 84 ILE A CA 1
ATOM 668 C C . ILE A 1 84 ? -23.279 6.391 18.783 1.00 94.62 84 ILE A C 1
ATOM 670 O O . ILE A 1 84 ? -23.919 5.847 17.885 1.00 94.62 84 ILE A O 1
ATOM 674 N N . ARG A 1 85 ? -22.044 6.859 18.607 1.00 92.50 85 ARG A N 1
ATOM 675 C CA . ARG A 1 85 ? -21.232 6.602 17.415 1.00 92.50 85 ARG A CA 1
ATOM 676 C C . ARG A 1 85 ? -20.126 5.623 17.780 1.00 92.50 85 ARG A C 1
ATOM 678 O O . ARG A 1 85 ? -19.420 5.837 18.763 1.00 92.50 85 ARG A O 1
ATOM 685 N N . ILE A 1 86 ? -19.979 4.557 17.003 1.00 89.69 86 ILE A N 1
ATOM 686 C CA . ILE A 1 86 ? -18.946 3.543 17.221 1.00 89.69 86 ILE A CA 1
ATOM 687 C C . ILE A 1 86 ? -18.103 3.451 15.960 1.00 89.69 86 ILE A C 1
ATOM 689 O O . ILE A 1 86 ? -18.642 3.201 14.885 1.00 89.69 86 ILE A O 1
ATOM 693 N N . PHE A 1 87 ? -16.798 3.637 16.113 1.00 79.31 87 PHE A N 1
ATOM 694 C CA . PHE A 1 87 ? -15.791 3.273 15.120 1.00 79.31 87 PHE A CA 1
ATOM 695 C C . PHE A 1 87 ? -15.263 1.897 15.475 1.00 79.31 87 PHE A C 1
ATOM 697 O O . PHE A 1 87 ? -14.932 1.671 16.639 1.00 79.31 87 PHE A O 1
ATOM 704 N N . ASN A 1 88 ? -15.244 0.972 14.528 1.00 80.88 88 ASN A N 1
ATOM 705 C CA . ASN A 1 88 ? -14.911 -0.431 14.705 1.00 80.88 88 ASN A CA 1
ATOM 706 C C . ASN A 1 88 ? -13.941 -0.881 13.619 1.00 80.88 88 ASN A C 1
ATOM 708 O O . ASN A 1 88 ? -13.977 -0.375 12.513 1.00 80.88 88 ASN A O 1
ATOM 712 N N . ILE A 1 89 ? -13.074 -1.830 13.950 1.00 69.06 89 ILE A N 1
ATOM 713 C CA . ILE A 1 89 ? -12.162 -2.418 12.974 1.00 69.06 89 ILE A CA 1
ATOM 714 C C . ILE A 1 89 ? -12.775 -3.749 12.571 1.00 69.06 89 ILE A C 1
ATOM 716 O O . ILE A 1 89 ? -12.764 -4.697 13.363 1.00 69.06 89 ILE A O 1
ATOM 720 N N . VAL A 1 90 ? -13.326 -3.844 11.362 1.00 65.69 90 VAL A N 1
ATOM 721 C CA . VAL A 1 90 ? -13.757 -5.132 10.816 1.00 65.69 90 VAL A CA 1
ATOM 722 C C . VAL A 1 90 ? -12.515 -5.845 10.294 1.00 65.69 90 VAL A C 1
ATOM 724 O O . VAL A 1 90 ? -12.251 -5.908 9.099 1.00 65.69 90 VAL A O 1
ATOM 727 N N . SER A 1 91 ? -11.696 -6.386 11.198 1.00 58.28 91 SER A N 1
ATOM 728 C CA . SER A 1 91 ? -10.524 -7.150 10.778 1.00 58.28 91 SER A CA 1
ATOM 729 C C . SER A 1 91 ? -10.981 -8.476 10.160 1.00 58.28 91 SER A C 1
ATOM 731 O O . SER A 1 91 ? -11.243 -9.447 10.876 1.00 58.28 91 SER A O 1
ATOM 733 N N . ARG A 1 92 ? -11.087 -8.535 8.830 1.00 60.25 92 ARG A N 1
ATOM 734 C CA . ARG A 1 92 ? -11.155 -9.794 8.079 1.00 60.25 92 ARG A CA 1
ATOM 735 C C . ARG A 1 92 ? -9.733 -10.188 7.723 1.00 60.25 92 ARG A C 1
ATOM 737 O O . ARG A 1 92 ? -9.101 -9.571 6.875 1.00 60.25 92 ARG A O 1
ATOM 744 N N . LYS A 1 93 ? -9.213 -11.189 8.424 1.00 61.88 93 LYS A N 1
ATOM 745 C CA . LYS A 1 93 ? -7.866 -11.709 8.196 1.00 61.88 93 LYS A CA 1
ATOM 746 C C . LYS A 1 93 ? -7.956 -12.839 7.177 1.00 61.88 93 LYS A C 1
ATOM 748 O O . LYS A 1 93 ? -8.687 -13.801 7.407 1.00 61.88 93 LYS A O 1
ATOM 753 N N . TYR A 1 94 ? -7.212 -12.720 6.084 1.00 64.75 94 TYR A N 1
ATOM 754 C CA . TYR A 1 94 ? -6.959 -13.825 5.164 1.00 64.75 94 TYR A CA 1
ATOM 755 C C . TYR A 1 94 ? -5.623 -14.452 5.527 1.00 64.75 94 TYR A C 1
ATOM 757 O O . TYR A 1 94 ? -4.606 -13.766 5.578 1.00 64.75 94 TYR A O 1
ATOM 765 N N . MET A 1 95 ? -5.645 -15.748 5.829 1.00 68.88 95 MET A N 1
ATOM 766 C CA . MET A 1 95 ? -4.438 -16.516 6.100 1.00 68.88 95 MET A CA 1
ATOM 767 C C . MET A 1 95 ? -4.133 -17.366 4.875 1.00 68.88 95 MET A C 1
ATOM 769 O O . MET A 1 95 ? -4.946 -18.204 4.489 1.00 68.88 95 MET A O 1
ATOM 773 N N . PHE A 1 96 ? -2.970 -17.131 4.280 1.00 73.38 96 PHE A N 1
ATOM 774 C CA . PHE A 1 96 ? -2.420 -18.003 3.253 1.00 73.38 96 PHE A CA 1
ATOM 775 C C . PHE A 1 96 ? -1.736 -19.192 3.933 1.00 73.38 96 PHE A C 1
ATOM 777 O O . PHE A 1 96 ? -1.117 -19.044 4.986 1.00 73.38 96 PHE A O 1
ATOM 784 N N . ASP A 1 97 ? -1.851 -20.373 3.338 1.00 74.75 97 ASP A N 1
ATOM 785 C CA . ASP A 1 97 ? -1.116 -21.580 3.729 1.00 74.75 97 ASP A CA 1
ATOM 786 C C . ASP A 1 97 ? 0.310 -21.615 3.145 1.00 74.75 97 ASP A C 1
ATOM 788 O O . ASP A 1 97 ? 1.031 -22.598 3.306 1.00 74.75 97 ASP A O 1
ATOM 792 N N . PHE A 1 98 ? 0.735 -20.517 2.514 1.00 79.62 98 PHE A N 1
ATOM 793 C CA . PHE A 1 98 ? 2.073 -20.289 1.985 1.00 79.62 98 PHE A CA 1
ATOM 794 C C . PHE A 1 98 ? 2.603 -18.905 2.377 1.00 79.62 98 PHE A C 1
ATOM 796 O O . PHE A 1 98 ? 1.852 -17.965 2.644 1.00 79.62 98 PHE A O 1
ATOM 803 N N . GLU A 1 99 ? 3.926 -18.766 2.367 1.00 82.06 99 GLU A N 1
ATOM 804 C CA . GLU A 1 99 ? 4.592 -17.481 2.569 1.00 82.06 99 GLU A CA 1
ATOM 805 C C . GLU A 1 99 ? 4.519 -16.627 1.299 1.00 82.06 99 GLU A C 1
ATOM 807 O O . GLU A 1 99 ? 4.861 -17.085 0.206 1.00 82.06 99 GLU A O 1
ATOM 812 N N . VAL A 1 100 ? 4.122 -15.364 1.442 1.00 85.12 100 VAL A N 1
ATOM 813 C CA . VAL A 1 100 ? 4.117 -14.379 0.354 1.00 85.12 100 VAL A CA 1
ATOM 814 C C . VAL A 1 100 ? 5.454 -13.641 0.345 1.00 85.12 100 VAL A C 1
ATOM 816 O O . VAL A 1 100 ? 5.851 -13.050 1.344 1.00 85.12 100 VAL A O 1
ATOM 819 N N . ASN A 1 101 ? 6.150 -13.649 -0.792 1.00 86.50 101 ASN A N 1
ATOM 820 C CA . ASN A 1 101 ? 7.402 -12.909 -0.982 1.00 86.50 101 ASN A CA 1
ATOM 821 C C . ASN A 1 101 ? 7.157 -11.509 -1.551 1.00 86.50 101 ASN A C 1
ATOM 823 O O . ASN A 1 101 ? 7.770 -10.539 -1.107 1.00 86.50 101 ASN A O 1
ATOM 827 N N . LYS A 1 102 ? 6.248 -11.395 -2.525 1.00 88.69 102 LYS A N 1
ATOM 828 C CA . LYS A 1 102 ? 5.850 -10.112 -3.114 1.00 88.69 102 LYS A CA 1
ATOM 829 C C . LYS A 1 102 ? 4.350 -10.056 -3.323 1.00 88.69 102 LYS A C 1
ATOM 831 O O . LYS A 1 102 ? 3.736 -11.070 -3.643 1.00 88.69 102 LYS A O 1
ATOM 836 N N . ALA A 1 103 ? 3.796 -8.860 -3.183 1.00 91.38 103 ALA A N 1
ATOM 837 C CA . ALA A 1 103 ? 2.399 -8.577 -3.444 1.00 91.38 103 ALA A CA 1
ATOM 838 C C . ALA A 1 103 ? 2.265 -7.293 -4.267 1.00 91.38 103 ALA A C 1
ATOM 840 O O . ALA A 1 103 ? 3.092 -6.391 -4.146 1.00 91.38 103 ALA A O 1
ATOM 841 N N . ALA A 1 104 ? 1.221 -7.221 -5.082 1.00 91.94 104 ALA A N 1
ATOM 842 C CA . ALA A 1 104 ? 0.763 -6.005 -5.734 1.00 91.94 104 ALA A CA 1
ATOM 843 C C . ALA A 1 104 ? -0.756 -5.917 -5.559 1.00 91.94 104 ALA A C 1
ATOM 845 O O . ALA A 1 104 ? -1.447 -6.929 -5.660 1.00 91.94 104 ALA A O 1
ATOM 846 N N . TYR A 1 105 ? -1.273 -4.724 -5.279 1.00 91.19 105 TYR A N 1
ATOM 847 C CA . TYR A 1 105 ? -2.704 -4.477 -5.117 1.00 91.19 105 TYR A CA 1
ATOM 848 C C . TYR A 1 105 ? -3.223 -3.667 -6.300 1.00 91.19 105 TYR A C 1
ATOM 850 O O . TYR A 1 105 ? -2.640 -2.635 -6.626 1.00 91.19 105 TYR A O 1
ATOM 858 N N . SER A 1 106 ? -4.315 -4.123 -6.914 1.00 90.94 106 SER A N 1
ATOM 859 C CA . SER A 1 106 ? -5.080 -3.353 -7.894 1.00 90.94 106 SER A CA 1
ATOM 860 C C . SER A 1 106 ? -6.362 -2.829 -7.246 1.00 90.94 106 SER A C 1
ATOM 862 O O . SER A 1 106 ? -7.301 -3.606 -7.049 1.00 90.94 106 SER A O 1
ATOM 864 N N . PRO A 1 107 ? -6.431 -1.523 -6.921 1.00 83.62 107 PRO A N 1
ATOM 865 C CA . PRO A 1 107 ? -7.663 -0.891 -6.468 1.00 83.62 107 PRO A CA 1
ATOM 866 C C . PRO A 1 107 ? -8.817 -0.967 -7.472 1.00 83.62 107 PRO A C 1
ATOM 868 O O . PRO A 1 107 ? -9.965 -1.049 -7.051 1.00 83.62 107 PRO A O 1
ATOM 871 N N . SER A 1 108 ? -8.542 -0.923 -8.783 1.00 87.19 108 SER A N 1
ATOM 872 C CA . SER A 1 108 ? -9.601 -0.934 -9.806 1.00 87.19 108 SER A CA 1
ATOM 873 C C . SER A 1 108 ? -10.324 -2.277 -9.879 1.00 87.19 108 SER A C 1
ATOM 875 O O . SER A 1 108 ? -11.546 -2.304 -10.011 1.00 87.19 108 SER A O 1
ATOM 877 N N . ASN A 1 109 ? -9.574 -3.373 -9.744 1.00 89.19 109 ASN A N 1
ATOM 878 C CA . ASN A 1 109 ? -10.104 -4.735 -9.796 1.00 89.19 109 ASN A CA 1
ATOM 879 C C . ASN A 1 109 ? -10.372 -5.320 -8.402 1.00 89.19 109 ASN A C 1
ATOM 881 O O . ASN A 1 109 ? -10.819 -6.457 -8.301 1.00 89.19 109 ASN A O 1
ATOM 885 N N . ASN A 1 110 ? -10.061 -4.572 -7.337 1.00 90.62 110 ASN A N 1
ATOM 886 C CA . ASN A 1 110 ? -10.095 -5.017 -5.944 1.00 90.62 110 ASN A CA 1
ATOM 887 C C . ASN A 1 110 ? -9.402 -6.383 -5.740 1.00 90.62 110 ASN A C 1
ATOM 889 O O . ASN A 1 110 ? -9.951 -7.319 -5.155 1.00 90.62 110 ASN A O 1
ATOM 893 N N . GLN A 1 111 ? -8.185 -6.516 -6.273 1.00 94.31 111 GLN A N 1
ATOM 894 C CA . GLN A 1 111 ? -7.452 -7.784 -6.345 1.00 94.31 111 GLN A CA 1
ATOM 895 C C . GLN A 1 111 ? -6.026 -7.661 -5.807 1.00 94.31 111 GLN A C 1
ATOM 897 O O . GLN A 1 111 ? -5.340 -6.664 -6.042 1.00 94.31 111 GLN A O 1
ATOM 902 N N . LEU A 1 112 ? -5.559 -8.705 -5.116 1.00 94.06 112 LEU A N 1
ATOM 903 C CA . LEU A 1 112 ? -4.158 -8.879 -4.735 1.00 94.06 112 LEU A CA 1
ATOM 904 C C . LEU A 1 112 ? -3.487 -9.918 -5.630 1.00 94.06 112 LEU A C 1
ATOM 906 O O . LEU A 1 112 ? -3.901 -11.074 -5.674 1.00 94.06 112 LEU A O 1
ATOM 910 N N . TYR A 1 113 ? -2.392 -9.523 -6.264 1.00 95.44 113 TYR A N 1
ATOM 911 C CA . TYR A 1 113 ? -1.470 -10.417 -6.955 1.00 95.44 113 TYR A CA 1
ATOM 912 C C . TYR A 1 113 ? -0.366 -10.788 -5.982 1.00 95.44 113 TYR A C 1
ATOM 914 O O . TYR A 1 113 ? 0.253 -9.911 -5.383 1.00 95.44 113 TYR A O 1
ATOM 922 N N . LEU A 1 114 ? -0.117 -12.077 -5.808 1.00 94.06 114 LEU A N 1
ATOM 923 C CA . LEU A 1 114 ? 0.759 -12.614 -4.778 1.00 94.06 114 LEU A CA 1
ATOM 924 C C . LEU A 1 114 ? 1.771 -13.559 -5.415 1.00 94.06 114 LEU A C 1
ATOM 926 O O . LEU A 1 114 ? 1.424 -14.478 -6.154 1.00 94.06 114 LEU A O 1
ATOM 930 N N . ARG A 1 115 ? 3.041 -13.354 -5.088 1.00 92.06 115 ARG A N 1
ATOM 931 C CA . ARG A 1 115 ? 4.139 -14.248 -5.442 1.00 92.06 115 ARG A CA 1
ATOM 932 C C . ARG A 1 115 ? 4.532 -15.057 -4.203 1.00 92.06 115 ARG A C 1
ATOM 934 O O . ARG A 1 115 ? 4.958 -14.442 -3.218 1.00 92.06 115 ARG A O 1
ATOM 941 N N . PRO A 1 116 ? 4.453 -16.396 -4.230 1.00 89.50 116 PRO A N 1
ATOM 942 C CA . PRO A 1 116 ? 4.879 -17.225 -3.109 1.00 89.50 116 PRO A CA 1
ATOM 943 C C . PRO A 1 116 ? 6.408 -17.179 -2.934 1.00 89.50 116 PRO A C 1
ATOM 945 O O . PRO A 1 116 ? 7.154 -16.993 -3.898 1.00 89.50 116 PRO A O 1
ATOM 948 N N . TRP A 1 117 ? 6.900 -17.346 -1.703 1.00 81.75 117 TRP A N 1
ATOM 949 C CA . TRP A 1 117 ? 8.339 -17.388 -1.409 1.00 81.75 117 TRP A CA 1
ATOM 950 C C . TRP A 1 117 ? 9.012 -18.626 -1.987 1.00 81.75 117 TRP A C 1
ATOM 952 O O . TRP A 1 117 ? 10.039 -18.511 -2.658 1.00 81.75 117 TRP A O 1
ATOM 962 N N . ASN A 1 118 ? 8.415 -19.797 -1.768 1.00 71.12 118 ASN A N 1
ATOM 963 C CA . ASN A 1 118 ? 8.975 -21.073 -2.189 1.00 71.12 118 ASN A CA 1
ATOM 964 C C . ASN A 1 118 ? 8.264 -21.614 -3.435 1.00 71.12 118 ASN A C 1
ATOM 966 O O . ASN A 1 118 ? 7.584 -22.634 -3.394 1.00 71.12 118 ASN A O 1
ATOM 970 N N . TYR A 1 119 ? 8.427 -20.916 -4.561 1.00 62.12 119 TYR A N 1
ATOM 971 C CA . TYR A 1 119 ? 7.801 -21.305 -5.831 1.00 62.12 119 TYR A CA 1
ATOM 972 C C . TYR A 1 119 ? 8.265 -22.675 -6.360 1.00 62.12 119 TYR A C 1
ATOM 974 O O . TYR A 1 119 ? 7.633 -23.234 -7.244 1.00 62.12 119 TYR A O 1
ATOM 982 N N . TYR A 1 120 ? 9.366 -23.229 -5.839 1.00 58.69 120 TYR A N 1
ATOM 983 C CA . TYR A 1 120 ? 9.827 -24.573 -6.203 1.00 58.69 120 TYR A CA 1
ATOM 984 C C . TYR A 1 120 ? 8.936 -25.689 -5.639 1.00 58.69 120 TYR A C 1
ATOM 986 O O . TYR A 1 120 ? 9.031 -26.826 -6.098 1.00 58.69 120 TYR A O 1
ATOM 994 N N . GLU A 1 121 ? 8.101 -25.378 -4.646 1.00 53.53 121 GLU A N 1
ATOM 995 C CA . GLU A 1 121 ? 7.176 -26.319 -4.006 1.00 53.53 121 GLU A CA 1
ATOM 996 C C . GLU A 1 121 ? 5.713 -26.092 -4.422 1.00 53.53 121 GLU A C 1
ATOM 998 O O . GLU A 1 121 ? 4.848 -26.872 -4.026 1.00 53.53 121 GLU A O 1
ATOM 1003 N N . SER A 1 122 ? 5.426 -25.065 -5.232 1.00 59.12 122 SER A N 1
ATOM 1004 C CA . SER A 1 122 ? 4.082 -24.764 -5.728 1.00 59.12 122 SER A CA 1
ATOM 1005 C C . SER A 1 122 ? 3.989 -24.927 -7.247 1.00 59.12 122 SER A C 1
ATOM 1007 O O . SER A 1 122 ? 4.801 -24.392 -7.993 1.00 59.12 122 SER A O 1
ATOM 1009 N N . ASP A 1 123 ? 2.933 -25.595 -7.720 1.00 66.00 123 ASP A N 1
ATOM 1010 C CA . ASP A 1 123 ? 2.616 -25.701 -9.158 1.00 66.00 123 ASP A CA 1
ATOM 1011 C C . ASP A 1 123 ? 2.209 -24.343 -9.773 1.00 66.00 123 ASP A C 1
ATOM 1013 O O . ASP A 1 123 ? 2.038 -24.211 -10.980 1.00 66.00 123 ASP A O 1
ATOM 1017 N N . CYS A 1 124 ? 2.015 -23.315 -8.943 1.00 75.50 124 CYS A N 1
ATOM 1018 C CA . CYS A 1 124 ? 1.697 -21.949 -9.350 1.00 75.50 124 CYS A CA 1
ATOM 1019 C C . CYS A 1 124 ? 2.779 -21.001 -8.840 1.00 75.50 124 CYS A C 1
ATOM 1021 O O . CYS A 1 124 ? 3.174 -21.072 -7.676 1.00 75.50 124 CYS A O 1
ATOM 1023 N N . ASN A 1 125 ? 3.228 -20.079 -9.684 1.00 84.75 125 ASN A N 1
ATOM 1024 C CA . ASN A 1 125 ? 4.180 -19.033 -9.310 1.00 84.75 125 ASN A CA 1
ATOM 1025 C C . ASN A 1 125 ? 3.533 -17.645 -9.211 1.00 84.75 125 ASN A C 1
ATOM 1027 O O . ASN A 1 125 ? 4.207 -16.734 -8.741 1.00 84.75 125 ASN A O 1
ATOM 1031 N N . LEU A 1 126 ? 2.243 -17.514 -9.549 1.00 93.31 126 LEU A N 1
ATOM 1032 C CA . LEU A 1 126 ? 1.400 -16.341 -9.314 1.00 93.31 126 LEU A CA 1
ATOM 1033 C C . LEU A 1 126 ? 0.062 -16.770 -8.688 1.00 93.31 126 LEU A C 1
ATOM 1035 O O . LEU A 1 126 ? -0.603 -17.675 -9.189 1.00 93.31 126 LEU A O 1
ATOM 1039 N N . PHE A 1 127 ? -0.354 -16.101 -7.618 1.00 93.62 127 PHE A N 1
ATOM 1040 C CA . PHE A 1 127 ? -1.683 -16.232 -7.024 1.00 93.62 127 PHE A CA 1
ATOM 1041 C C . PHE A 1 127 ? -2.452 -14.918 -7.144 1.00 93.62 127 PHE A C 1
ATOM 1043 O O . PHE A 1 127 ? -1.871 -13.845 -7.007 1.00 93.62 127 PHE A O 1
ATOM 1050 N N . ILE A 1 128 ? -3.758 -15.003 -7.369 1.00 95.06 128 ILE A N 1
ATOM 1051 C CA . ILE A 1 128 ? -4.663 -13.857 -7.470 1.00 95.06 128 ILE A CA 1
ATOM 1052 C C . ILE A 1 128 ? -5.756 -14.040 -6.425 1.00 95.06 128 ILE A C 1
ATOM 1054 O O . ILE A 1 128 ? -6.498 -15.021 -6.473 1.00 95.06 128 ILE A O 1
ATOM 1058 N N . LEU A 1 129 ? -5.837 -13.123 -5.465 1.00 93.69 129 LEU A N 1
ATOM 1059 C CA . LEU A 1 129 ? -6.922 -13.058 -4.496 1.00 93.69 129 LEU A CA 1
ATOM 1060 C C . LEU A 1 129 ? -7.876 -11.937 -4.892 1.00 93.69 129 LEU A C 1
ATOM 1062 O O . LEU A 1 129 ? -7.525 -10.761 -4.821 1.00 93.69 129 LEU A O 1
ATOM 1066 N N . ASP A 1 130 ? -9.092 -12.314 -5.255 1.00 92.38 130 ASP A N 1
ATOM 1067 C CA . ASP A 1 130 ? -10.202 -11.388 -5.443 1.00 92.38 130 ASP A CA 1
ATOM 1068 C C . ASP A 1 130 ? -10.774 -10.999 -4.073 1.00 92.38 130 ASP A C 1
ATOM 1070 O O . ASP A 1 130 ? -11.200 -11.871 -3.316 1.00 92.38 130 ASP A O 1
ATOM 1074 N N . LEU A 1 131 ? -10.725 -9.715 -3.705 1.00 88.00 131 LEU A N 1
ATOM 1075 C CA . LEU A 1 131 ? -11.108 -9.256 -2.363 1.00 88.00 131 LEU A CA 1
ATOM 1076 C C . LEU A 1 131 ? -12.626 -9.090 -2.187 1.00 88.00 131 LEU A C 1
ATOM 1078 O O . LEU A 1 131 ? -13.084 -8.969 -1.049 1.00 88.00 131 LEU A O 1
ATOM 1082 N N . ASP A 1 132 ? -13.405 -9.129 -3.272 1.00 87.38 132 ASP A N 1
ATOM 1083 C CA . ASP A 1 132 ? -14.871 -9.093 -3.221 1.00 87.38 132 ASP A CA 1
ATOM 1084 C C . ASP A 1 132 ? -15.453 -10.484 -2.948 1.00 87.38 132 ASP A C 1
ATOM 1086 O O . ASP A 1 132 ? -16.323 -10.673 -2.091 1.00 87.38 132 ASP A O 1
ATOM 1090 N N . SER A 1 133 ? -14.971 -11.475 -3.696 1.00 88.75 133 SER A N 1
ATOM 1091 C CA . SER A 1 133 ? -15.432 -12.864 -3.648 1.00 88.75 133 SER A CA 1
ATOM 1092 C C . SER A 1 133 ? -14.605 -13.745 -2.719 1.0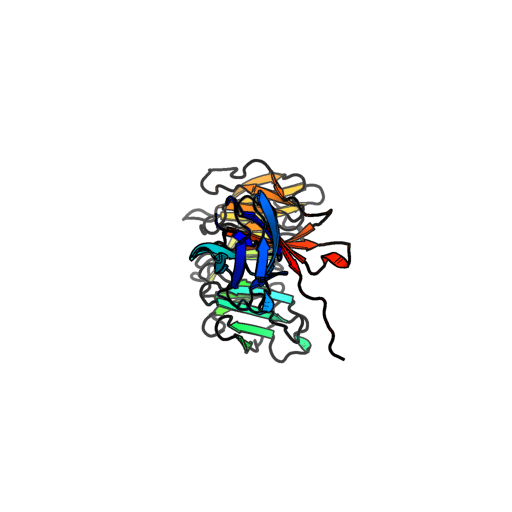0 88.75 133 SER A C 1
ATOM 1094 O O . SER A 1 133 ? -15.064 -14.820 -2.323 1.00 88.75 133 SER A O 1
ATOM 1096 N N . TYR A 1 134 ? -13.400 -13.296 -2.364 1.00 84.44 134 TYR A N 1
ATOM 1097 C CA . TYR A 1 134 ? -12.422 -14.022 -1.558 1.00 84.44 134 TYR A CA 1
ATOM 1098 C C . TYR A 1 134 ? -11.969 -15.347 -2.164 1.00 84.44 134 TYR A C 1
ATOM 1100 O O . TYR A 1 134 ? -11.603 -16.290 -1.455 1.00 84.44 134 TYR A O 1
ATOM 1108 N N . VAL A 1 135 ? -12.004 -15.422 -3.490 1.00 90.31 135 VAL A N 1
ATOM 1109 C CA . VAL A 1 135 ? -11.520 -16.571 -4.240 1.00 90.31 135 VAL A CA 1
ATOM 1110 C C . VAL A 1 135 ? -10.038 -16.373 -4.525 1.00 90.31 135 VAL A C 1
ATOM 1112 O O . VAL A 1 135 ? -9.639 -15.390 -5.146 1.00 90.31 135 VAL A O 1
ATOM 1115 N N . LEU A 1 136 ? -9.229 -17.336 -4.081 1.00 90.88 136 LEU A N 1
ATOM 1116 C CA . LEU A 1 136 ? -7.818 -17.432 -4.431 1.00 90.88 136 LEU A CA 1
ATOM 1117 C C . LEU A 1 136 ? -7.661 -18.321 -5.668 1.00 90.88 136 LEU A C 1
ATOM 1119 O O . LEU A 1 136 ? -8.079 -19.480 -5.659 1.00 90.88 136 LEU A O 1
ATOM 1123 N N . GLN A 1 137 ? -7.044 -17.789 -6.717 1.00 92.38 137 GLN A N 1
ATOM 1124 C CA . GLN A 1 137 ? -6.750 -18.509 -7.953 1.00 92.38 137 GLN A CA 1
ATOM 1125 C C . GLN A 1 137 ? -5.240 -18.625 -8.140 1.00 92.38 137 GLN A C 1
ATOM 1127 O O . GLN A 1 137 ? -4.517 -17.647 -7.976 1.00 92.38 137 GLN A O 1
ATOM 1132 N N . GLY A 1 138 ? -4.761 -19.819 -8.481 1.00 91.62 138 GLY A N 1
ATOM 1133 C CA . GLY A 1 138 ? -3.368 -20.045 -8.859 1.00 91.62 138 GLY A CA 1
ATOM 1134 C C . GLY A 1 138 ? -3.200 -19.999 -10.376 1.00 91.62 138 GLY A C 1
ATOM 1135 O O . GLY A 1 138 ? -3.997 -20.590 -11.107 1.00 91.62 138 GLY A O 1
ATOM 1136 N N . LYS A 1 139 ? -2.157 -19.316 -10.845 1.00 92.00 139 LYS A N 1
ATOM 1137 C CA . LYS A 1 139 ? -1.730 -19.285 -12.243 1.00 92.00 139 LYS A CA 1
ATOM 1138 C C . LYS A 1 139 ? -0.305 -19.830 -12.336 1.00 92.00 139 LYS A C 1
ATOM 1140 O O . LYS A 1 139 ? 0.613 -19.355 -11.666 1.00 92.00 139 LYS A O 1
ATOM 1145 N N . GLU A 1 140 ? -0.130 -20.829 -13.190 1.00 91.56 140 GLU A N 1
ATOM 1146 C CA . GLU A 1 140 ? 1.186 -21.319 -13.590 1.00 91.56 140 GLU A CA 1
ATOM 1147 C C . GLU A 1 140 ? 1.705 -20.460 -14.748 1.00 91.56 140 GLU A C 1
ATOM 1149 O O . GLU A 1 140 ? 1.096 -20.401 -15.820 1.00 91.56 140 GLU A O 1
ATOM 1154 N N . LEU A 1 141 ? 2.827 -19.777 -14.528 1.00 91.06 141 LEU A N 1
ATOM 1155 C CA . LEU A 1 141 ? 3.582 -19.090 -15.569 1.00 91.06 141 LEU A CA 1
ATOM 1156 C C . LEU A 1 141 ? 4.773 -19.960 -15.969 1.00 91.06 141 LEU A C 1
ATOM 1158 O O . LEU A 1 141 ? 5.483 -20.496 -15.122 1.00 91.06 141 LEU A O 1
ATOM 1162 N N . ASN A 1 142 ? 5.053 -20.045 -17.266 1.00 89.81 142 ASN A N 1
ATOM 1163 C CA . ASN A 1 142 ? 6.153 -20.844 -17.819 1.00 89.81 142 ASN A CA 1
ATOM 1164 C C . ASN A 1 142 ? 7.538 -20.168 -17.705 1.00 89.81 142 ASN A C 1
ATOM 1166 O O . ASN A 1 142 ? 8.473 -20.532 -18.421 1.00 89.81 142 ASN A O 1
ATOM 1170 N N . PHE A 1 143 ? 7.674 -19.180 -16.822 1.00 90.38 143 PHE A N 1
ATOM 1171 C CA . PHE A 1 143 ? 8.905 -18.449 -16.543 1.00 90.38 143 PHE A CA 1
ATOM 1172 C C . PHE A 1 143 ? 8.972 -18.051 -15.065 1.00 90.38 143 PHE A C 1
ATOM 1174 O O . PHE A 1 143 ? 7.959 -17.983 -14.375 1.00 90.38 143 PHE A O 1
ATOM 1181 N N . ASN A 1 144 ? 10.181 -17.760 -14.587 1.00 88.94 144 ASN A N 1
ATOM 1182 C CA . ASN A 1 144 ? 10.405 -17.280 -13.228 1.00 88.94 144 ASN A CA 1
ATOM 1183 C C . ASN A 1 144 ? 10.522 -15.759 -13.199 1.00 88.94 144 ASN A C 1
ATOM 1185 O O . ASN A 1 144 ? 11.019 -15.139 -14.140 1.00 88.94 144 ASN A O 1
ATOM 1189 N N . TYR A 1 145 ? 10.104 -15.190 -12.076 1.00 92.44 145 TYR A N 1
ATOM 1190 C CA . TYR A 1 145 ? 10.250 -13.780 -11.757 1.00 92.44 145 TYR A CA 1
ATOM 1191 C C . TYR A 1 145 ? 10.605 -13.626 -10.271 1.00 92.44 145 TYR A C 1
ATOM 1193 O O . TYR A 1 145 ? 10.284 -14.507 -9.463 1.00 92.44 145 TYR A O 1
ATOM 1201 N N . SER A 1 146 ? 11.271 -12.534 -9.894 1.00 89.25 146 SER A N 1
ATOM 1202 C CA . SER A 1 146 ? 11.599 -12.187 -8.500 1.00 89.25 146 SER A CA 1
ATOM 1203 C C . SER A 1 146 ? 10.863 -10.939 -8.017 1.00 89.25 146 SER A C 1
ATOM 1205 O O . SER A 1 146 ? 10.607 -10.792 -6.817 1.00 89.25 146 SER A O 1
ATOM 1207 N N . HIS A 1 147 ? 10.451 -10.081 -8.946 1.00 90.31 147 HIS A N 1
ATOM 1208 C CA . HIS A 1 147 ? 9.773 -8.824 -8.674 1.00 90.31 147 HIS A CA 1
ATOM 1209 C C . HIS A 1 147 ? 8.527 -8.658 -9.544 1.00 90.31 147 HIS A C 1
ATOM 1211 O O . HIS A 1 147 ? 8.418 -9.254 -10.616 1.00 90.31 147 HIS A O 1
ATOM 1217 N N . MET A 1 148 ? 7.569 -7.891 -9.028 1.00 93.12 148 MET A N 1
ATOM 1218 C CA . MET A 1 148 ? 6.241 -7.715 -9.603 1.00 93.12 148 MET A CA 1
ATOM 1219 C C . MET A 1 148 ? 5.749 -6.299 -9.331 1.00 93.12 148 MET A C 1
ATOM 1221 O O . MET A 1 148 ? 5.892 -5.812 -8.209 1.00 93.12 148 MET A O 1
ATOM 1225 N N . GLN A 1 149 ? 5.150 -5.678 -10.341 1.00 92.00 149 GLN A N 1
ATOM 1226 C CA . GLN A 1 149 ? 4.569 -4.346 -10.256 1.00 92.00 149 GLN A CA 1
ATOM 1227 C C . GLN A 1 149 ? 3.419 -4.198 -11.256 1.00 92.00 149 GLN A C 1
ATOM 1229 O O . GLN A 1 149 ? 3.482 -4.738 -12.355 1.00 92.00 149 GLN A O 1
ATOM 1234 N N . LEU A 1 150 ? 2.379 -3.456 -10.883 1.00 92.31 150 LEU A N 1
ATOM 1235 C CA . LEU A 1 150 ? 1.309 -3.061 -11.800 1.00 92.31 150 LEU A CA 1
ATOM 1236 C C . LEU A 1 150 ? 1.690 -1.785 -12.557 1.00 92.31 150 LEU A C 1
ATOM 1238 O O . LEU A 1 150 ? 2.325 -0.893 -11.988 1.00 92.31 150 LEU A O 1
ATOM 1242 N N . SER A 1 151 ? 1.278 -1.691 -13.818 1.00 91.12 151 SER A N 1
ATOM 1243 C CA . SER A 1 151 ? 1.298 -0.438 -14.574 1.00 91.12 151 SER A CA 1
ATOM 1244 C C . SER A 1 151 ? 0.381 0.613 -13.937 1.00 91.12 151 SER A C 1
ATOM 1246 O O . SER A 1 151 ? -0.510 0.289 -13.150 1.00 91.12 151 SER A O 1
ATOM 1248 N N . GLU A 1 152 ? 0.584 1.886 -14.286 1.00 87.06 152 GLU A N 1
ATOM 1249 C CA . GLU A 1 152 ? -0.222 3.008 -13.777 1.00 87.06 152 GLU A CA 1
ATOM 1250 C C . GLU A 1 152 ? -1.722 2.847 -14.086 1.00 87.06 152 GLU A C 1
ATOM 1252 O O . GLU A 1 152 ? -2.567 3.083 -13.222 1.00 87.06 152 GLU A O 1
ATOM 1257 N N . ASP A 1 153 ? -2.045 2.379 -15.295 1.00 89.56 153 ASP A N 1
ATOM 1258 C CA . ASP A 1 153 ? -3.410 2.056 -15.734 1.00 89.56 153 ASP A CA 1
ATOM 1259 C C . ASP A 1 153 ? -3.972 0.770 -15.092 1.00 89.56 153 ASP A C 1
ATOM 1261 O O . ASP A 1 153 ? -5.168 0.508 -15.188 1.00 89.56 153 ASP A O 1
ATOM 1265 N N . GLN A 1 154 ? -3.129 -0.008 -14.399 1.00 91.25 154 GLN A N 1
ATOM 1266 C CA . GLN A 1 154 ? -3.425 -1.318 -13.806 1.00 91.25 154 GLN A CA 1
ATOM 1267 C C . GLN A 1 154 ? -3.894 -2.384 -14.807 1.00 91.25 154 GLN A C 1
ATOM 1269 O O . GLN A 1 154 ? -4.402 -3.429 -14.402 1.00 91.25 154 GLN A O 1
ATOM 1274 N N . GLU A 1 155 ? -3.701 -2.157 -16.105 1.00 93.00 155 GLU A N 1
ATOM 1275 C CA . GLU A 1 155 ? -4.050 -3.119 -17.153 1.00 93.00 155 GLU A CA 1
ATOM 1276 C C . GLU A 1 155 ? -2.933 -4.141 -17.387 1.00 93.00 155 GLU A C 1
ATOM 1278 O O . GLU A 1 155 ? -3.155 -5.179 -18.010 1.00 93.00 155 GLU A O 1
ATOM 1283 N N . LYS A 1 156 ? -1.717 -3.863 -16.901 1.00 94.62 156 LYS A N 1
ATOM 1284 C CA . LYS A 1 156 ? -0.535 -4.688 -17.149 1.00 94.62 156 LYS A CA 1
ATOM 1285 C C . LYS A 1 156 ? 0.191 -5.023 -15.855 1.00 94.62 156 LYS A C 1
ATOM 1287 O O . LYS A 1 156 ? 0.336 -4.201 -14.950 1.00 94.62 156 LYS A O 1
ATOM 1292 N N . LEU A 1 157 ? 0.691 -6.251 -15.794 1.00 95.31 157 LEU A N 1
ATOM 1293 C CA . LEU A 1 157 ? 1.521 -6.744 -14.706 1.00 95.31 157 LEU A CA 1
ATOM 1294 C C . LEU A 1 157 ? 2.941 -6.950 -15.227 1.00 95.31 157 LEU A C 1
ATOM 1296 O O . LEU A 1 157 ? 3.192 -7.806 -16.076 1.00 95.31 157 LEU A O 1
ATOM 1300 N N . LEU A 1 158 ? 3.870 -6.160 -14.706 1.00 95.44 158 LEU A N 1
ATOM 1301 C CA . LEU A 1 158 ? 5.284 -6.243 -15.021 1.00 95.44 158 LEU A CA 1
ATOM 1302 C C . LEU A 1 158 ? 5.951 -7.203 -14.047 1.00 95.44 158 LEU A C 1
ATOM 1304 O O . LEU A 1 158 ? 5.935 -7.000 -12.832 1.00 95.44 158 LEU A O 1
ATOM 1308 N N . LEU A 1 159 ? 6.548 -8.251 -14.597 1.00 95.31 159 LEU A N 1
ATOM 1309 C CA . LEU A 1 159 ? 7.268 -9.284 -13.871 1.00 95.31 159 LEU A CA 1
ATOM 1310 C C . LEU A 1 159 ? 8.711 -9.291 -14.350 1.00 95.31 159 LEU A C 1
ATOM 1312 O O . LEU A 1 159 ? 8.964 -9.295 -15.552 1.00 95.31 159 LEU A O 1
ATOM 1316 N N . PHE A 1 160 ? 9.675 -9.323 -13.438 1.00 93.88 160 PHE A N 1
ATOM 1317 C CA . PHE A 1 160 ? 11.077 -9.333 -13.843 1.00 93.88 160 PHE A CA 1
ATOM 1318 C C . PHE A 1 160 ? 11.960 -10.159 -1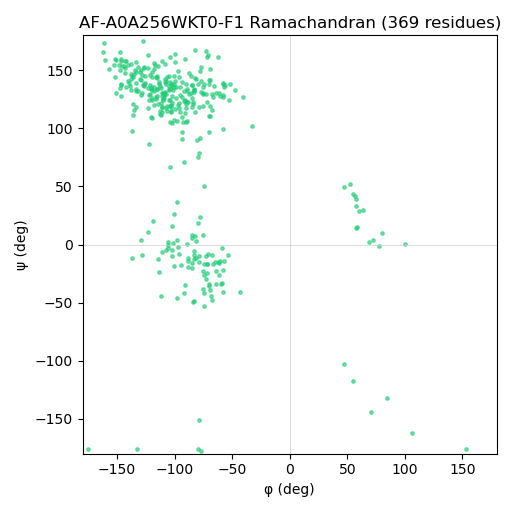2.922 1.00 93.88 160 PHE A C 1
ATOM 1320 O O . PHE A 1 160 ? 11.651 -10.371 -11.746 1.00 93.88 160 PHE A O 1
ATOM 1327 N N . ASP A 1 161 ? 13.057 -10.650 -13.493 1.00 90.94 161 ASP A N 1
ATOM 1328 C CA . ASP A 1 161 ? 14.139 -11.307 -12.769 1.00 90.94 161 ASP A CA 1
ATOM 1329 C C . ASP A 1 161 ? 15.472 -11.112 -13.484 1.00 90.94 161 ASP A C 1
ATOM 1331 O O . ASP A 1 161 ? 15.594 -11.348 -14.691 1.00 90.94 161 ASP A O 1
ATOM 1335 N N . TYR A 1 162 ? 16.484 -10.691 -12.727 1.00 90.56 162 TYR A N 1
ATOM 1336 C CA . TYR A 1 162 ? 17.784 -10.281 -13.251 1.00 90.56 162 TYR A CA 1
ATOM 1337 C C . TYR A 1 162 ? 17.646 -9.330 -14.442 1.00 90.56 162 TYR A C 1
ATOM 1339 O O . TYR A 1 162 ? 17.381 -8.157 -14.242 1.00 90.56 162 TYR A O 1
ATOM 1347 N N . ARG A 1 163 ? 17.839 -9.818 -15.670 1.00 93.25 163 ARG A N 1
ATOM 1348 C CA . ARG A 1 163 ? 17.848 -9.024 -16.908 1.00 93.25 163 ARG A CA 1
ATOM 1349 C C . ARG A 1 163 ? 16.589 -9.197 -17.749 1.00 93.25 163 ARG A C 1
ATOM 1351 O O . ARG A 1 163 ? 16.514 -8.637 -18.831 1.00 93.25 163 ARG A O 1
ATOM 1358 N N . LYS A 1 164 ? 15.641 -10.025 -17.312 1.00 95.56 164 LYS A N 1
ATOM 1359 C CA . LYS A 1 164 ? 14.458 -10.375 -18.099 1.00 95.56 164 LYS A CA 1
ATOM 1360 C C . LYS A 1 164 ? 13.239 -9.654 -17.568 1.00 95.56 164 LYS A C 1
ATOM 1362 O O . LYS A 1 164 ? 12.997 -9.686 -16.362 1.00 95.56 164 LYS A O 1
ATOM 1367 N N . VAL A 1 165 ? 12.467 -9.083 -18.483 1.00 96.69 165 VAL A N 1
ATOM 1368 C CA . VAL A 1 165 ? 11.174 -8.458 -18.208 1.00 96.69 165 VAL A CA 1
ATOM 1369 C C . VAL A 1 165 ? 10.099 -9.207 -18.978 1.00 96.69 165 VAL A C 1
ATOM 1371 O O . VAL A 1 165 ? 10.271 -9.514 -20.156 1.00 96.69 165 VAL A O 1
ATOM 1374 N N . TYR A 1 166 ? 8.990 -9.481 -18.308 1.00 96.25 166 TYR A N 1
ATOM 1375 C CA . TYR A 1 166 ? 7.771 -10.047 -18.863 1.00 96.25 166 TYR A CA 1
ATOM 1376 C C . TYR A 1 166 ? 6.629 -9.088 -18.553 1.00 96.25 166 TYR A C 1
ATOM 1378 O O . TYR A 1 166 ? 6.504 -8.617 -17.421 1.00 96.25 166 TYR A O 1
ATOM 1386 N N . VAL A 1 167 ? 5.787 -8.819 -19.543 1.00 95.81 167 VAL A N 1
ATOM 1387 C CA . VAL A 1 167 ? 4.599 -7.984 -19.367 1.00 95.81 167 VAL A CA 1
ATOM 1388 C C . VAL A 1 167 ? 3.376 -8.833 -19.656 1.00 95.81 167 VAL A C 1
ATOM 1390 O O . VAL A 1 167 ? 3.241 -9.393 -20.746 1.00 95.81 167 VAL A O 1
ATOM 1393 N N . LEU A 1 168 ? 2.513 -8.962 -18.653 1.00 95.94 168 LEU A N 1
ATOM 1394 C CA . LEU A 1 168 ? 1.261 -9.698 -18.746 1.00 95.94 168 LEU A CA 1
ATOM 1395 C C . LEU A 1 168 ? 0.080 -8.740 -18.848 1.00 95.94 168 LEU A C 1
ATOM 1397 O O . LEU A 1 168 ? 0.076 -7.697 -18.197 1.00 95.94 168 LEU A O 1
ATOM 1401 N N . ASP A 1 169 ? -0.930 -9.140 -19.608 1.00 94.81 169 ASP A N 1
ATOM 1402 C CA . ASP A 1 169 ? -2.277 -8.581 -19.521 1.00 94.81 169 ASP A CA 1
ATOM 1403 C C . ASP A 1 169 ? -2.905 -8.962 -18.175 1.00 94.81 169 ASP A C 1
ATOM 1405 O O . ASP A 1 169 ? -2.881 -10.133 -17.802 1.00 94.81 169 ASP A O 1
ATOM 1409 N N . VAL A 1 170 ? -3.452 -8.006 -17.429 1.00 94.31 170 VAL A N 1
ATOM 1410 C CA . VAL A 1 170 ? -4.037 -8.286 -16.107 1.00 94.31 170 VAL A CA 1
ATOM 1411 C C . VAL A 1 170 ? -5.369 -9.036 -16.207 1.00 94.31 170 VAL A C 1
ATOM 1413 O O . VAL A 1 170 ? -5.683 -9.821 -15.315 1.00 94.31 170 VAL A O 1
ATOM 1416 N N . GLU A 1 171 ? -6.141 -8.845 -17.280 1.00 91.31 171 GLU A N 1
ATOM 1417 C CA . GLU A 1 171 ? -7.455 -9.485 -17.430 1.00 91.31 171 GLU A CA 1
ATOM 1418 C C . GLU A 1 171 ? -7.324 -11.007 -17.623 1.00 91.31 171 GLU A C 1
ATOM 1420 O O . GLU A 1 171 ? -8.033 -11.785 -16.982 1.00 91.31 171 GLU A O 1
ATOM 1425 N N . ASN A 1 172 ? -6.391 -11.446 -18.473 1.00 91.38 172 ASN A N 1
ATOM 1426 C CA . ASN A 1 172 ? -6.265 -12.851 -18.879 1.00 91.38 172 ASN A CA 1
ATOM 1427 C C . ASN A 1 172 ? -4.956 -13.520 -18.412 1.00 91.38 172 ASN A C 1
ATOM 1429 O O . ASN A 1 172 ? -4.828 -14.756 -18.433 1.00 91.38 172 ASN A O 1
ATOM 1433 N N . PHE A 1 173 ? -3.987 -12.729 -17.941 1.00 91.44 173 PHE A N 1
ATOM 1434 C CA . PHE A 1 173 ? -2.611 -13.150 -17.636 1.00 91.44 173 PHE A CA 1
ATOM 1435 C C . PHE A 1 173 ? -1.899 -13.761 -18.840 1.00 91.44 173 PHE A C 1
ATOM 1437 O O . PHE A 1 173 ? -1.087 -14.680 -18.696 1.00 91.44 173 PHE A O 1
ATOM 1444 N N . ASP A 1 174 ? -2.229 -13.264 -20.029 1.00 94.62 174 ASP A N 1
ATOM 1445 C CA . ASP A 1 174 ? -1.536 -13.611 -21.259 1.00 94.62 174 ASP A CA 1
ATOM 1446 C C . ASP A 1 174 ? -0.240 -12.809 -21.359 1.00 94.62 174 ASP A C 1
ATOM 1448 O O . ASP A 1 174 ? -0.192 -11.617 -21.047 1.00 94.62 174 ASP A O 1
ATOM 1452 N N . LEU A 1 175 ? 0.833 -13.473 -21.793 1.00 95.44 175 LEU A N 1
ATOM 1453 C CA . LEU A 1 175 ? 2.107 -12.813 -22.047 1.00 95.44 175 LEU A CA 1
ATOM 1454 C C . LEU A 1 175 ? 1.973 -11.919 -23.279 1.00 95.44 175 LEU A C 1
ATOM 1456 O O . LEU A 1 175 ? 1.875 -12.425 -24.396 1.00 95.44 175 LEU A O 1
ATOM 1460 N N . LEU A 1 176 ? 2.010 -10.605 -23.066 1.00 94.62 176 LEU A N 1
ATOM 1461 C CA . LEU A 1 176 ? 1.950 -9.617 -24.138 1.00 94.62 176 LEU A CA 1
ATOM 1462 C C . LEU A 1 176 ? 3.286 -9.563 -24.880 1.00 94.62 176 LEU A C 1
ATOM 1464 O O . LEU A 1 176 ? 3.335 -9.717 -26.098 1.00 94.62 176 LEU A O 1
ATOM 1468 N N . PHE A 1 177 ? 4.380 -9.388 -24.137 1.00 93.69 177 PHE A N 1
ATOM 1469 C CA . PHE A 1 177 ? 5.743 -9.371 -24.665 1.00 93.69 177 PHE A CA 1
ATOM 1470 C C . PHE A 1 177 ? 6.772 -9.594 -23.548 1.00 93.69 177 PHE A C 1
ATOM 1472 O O . PHE A 1 177 ? 6.466 -9.553 -22.354 1.00 93.69 177 PHE A O 1
ATOM 1479 N N . ASN A 1 178 ? 8.008 -9.888 -23.948 1.00 95.62 178 ASN A N 1
ATOM 1480 C CA . ASN A 1 178 ? 9.154 -10.016 -23.053 1.00 95.62 178 ASN A CA 1
ATOM 1481 C C . ASN A 1 178 ? 10.426 -9.556 -23.765 1.00 95.62 178 ASN A C 1
ATOM 1483 O O . ASN A 1 178 ? 10.541 -9.698 -24.982 1.00 95.62 178 ASN A O 1
ATOM 1487 N N . PHE A 1 179 ? 11.376 -9.044 -22.996 1.00 95.56 179 PHE A N 1
ATOM 1488 C CA . PHE A 1 179 ? 12.661 -8.582 -23.503 1.00 95.56 179 PHE A CA 1
ATOM 1489 C C . PHE A 1 179 ? 13.764 -8.811 -22.467 1.00 95.56 179 PHE A C 1
ATOM 1491 O O . PHE A 1 179 ? 13.507 -9.105 -21.294 1.00 95.56 179 PHE A O 1
ATOM 1498 N N . GLU A 1 180 ? 15.012 -8.709 -22.920 1.00 94.69 180 GLU A N 1
ATOM 1499 C CA . GLU A 1 180 ? 16.198 -8.815 -22.076 1.00 94.69 180 GLU A CA 1
ATOM 1500 C C . GLU A 1 180 ? 17.015 -7.527 -22.174 1.00 94.69 180 GLU A C 1
ATOM 1502 O O . GLU A 1 180 ? 17.255 -7.021 -23.268 1.00 94.69 180 GLU A O 1
ATOM 1507 N N . VAL A 1 181 ? 17.445 -7.019 -21.023 1.00 91.88 181 VAL A N 1
ATOM 1508 C CA . VAL A 1 181 ? 18.242 -5.794 -20.901 1.00 91.88 181 VAL A CA 1
ATOM 1509 C C . VAL A 1 181 ? 19.719 -6.116 -20.715 1.00 91.88 181 VAL A C 1
ATOM 1511 O O . VAL A 1 181 ? 20.108 -7.240 -20.374 1.00 91.88 181 VAL A O 1
ATOM 1514 N N . SER A 1 182 ? 20.578 -5.121 -20.926 1.00 87.50 182 SER A N 1
ATOM 1515 C CA . SER A 1 182 ? 22.024 -5.343 -20.871 1.00 87.50 182 SER A CA 1
ATOM 1516 C C . SER A 1 182 ? 22.526 -5.622 -19.443 1.00 87.50 182 SER A C 1
ATOM 1518 O O . SER A 1 182 ? 23.420 -6.452 -19.241 1.00 87.50 182 SER A O 1
ATOM 1520 N N . ASN A 1 183 ? 21.895 -4.992 -18.448 1.00 88.06 183 ASN A N 1
ATOM 1521 C CA . ASN A 1 183 ? 22.286 -5.008 -17.040 1.00 88.06 183 ASN A CA 1
ATOM 1522 C C . ASN A 1 183 ? 21.209 -5.634 -16.152 1.00 88.06 183 ASN A C 1
ATOM 1524 O O . ASN A 1 183 ? 20.033 -5.635 -16.491 1.00 88.06 183 ASN A O 1
ATOM 1528 N N . ASN A 1 184 ? 21.598 -6.156 -14.985 1.00 90.75 184 ASN A N 1
ATOM 1529 C CA . ASN A 1 184 ? 20.618 -6.614 -13.997 1.00 90.75 184 ASN A CA 1
ATOM 1530 C C . ASN A 1 184 ? 19.689 -5.457 -13.622 1.00 90.75 184 ASN A C 1
ATOM 1532 O O . ASN A 1 184 ? 20.162 -4.347 -13.420 1.00 90.75 184 ASN A O 1
ATOM 1536 N N . ILE A 1 185 ? 18.398 -5.719 -13.498 1.00 90.69 185 ILE A N 1
ATOM 1537 C CA . ILE A 1 185 ? 17.371 -4.737 -13.174 1.00 90.69 185 ILE A CA 1
ATOM 1538 C C . ILE A 1 185 ? 17.297 -4.617 -11.655 1.00 90.69 185 ILE A C 1
ATOM 1540 O O . ILE A 1 185 ? 17.211 -5.625 -10.948 1.00 90.69 185 ILE A O 1
ATOM 1544 N N . LYS A 1 186 ? 17.337 -3.385 -11.149 1.00 88.69 186 LYS A N 1
ATOM 1545 C CA . LYS A 1 186 ? 17.100 -3.085 -9.735 1.00 88.69 186 LYS A CA 1
ATOM 1546 C C . LYS A 1 186 ? 15.665 -2.638 -9.492 1.00 88.69 186 LYS A C 1
ATOM 1548 O O . LYS A 1 186 ? 15.028 -3.111 -8.557 1.00 88.69 186 LYS A O 1
ATOM 1553 N N . SER A 1 187 ? 15.185 -1.735 -10.337 1.00 90.25 187 SER A N 1
ATOM 1554 C CA . SER A 1 187 ? 13.828 -1.205 -10.313 1.00 90.25 187 SER A CA 1
ATOM 1555 C C . SER A 1 187 ? 13.364 -0.983 -11.745 1.00 90.25 187 SER A C 1
ATOM 1557 O O . SER A 1 187 ? 14.186 -0.756 -12.636 1.00 90.25 187 SER A O 1
ATOM 1559 N N . LEU A 1 188 ? 12.059 -1.032 -11.963 1.00 92.31 188 LEU A N 1
ATOM 1560 C CA . LEU A 1 188 ? 11.452 -0.634 -13.222 1.00 92.31 188 LEU A CA 1
ATOM 1561 C C . LEU A 1 188 ? 10.189 0.165 -12.945 1.00 92.31 188 LEU A C 1
ATOM 1563 O O . LEU A 1 188 ? 9.607 0.015 -11.881 1.00 92.31 188 LEU A O 1
ATOM 1567 N N . LEU A 1 189 ? 9.778 1.019 -13.872 1.00 93.25 189 LEU A N 1
ATOM 1568 C CA . LEU A 1 189 ? 8.518 1.758 -13.806 1.00 93.25 189 LEU A CA 1
ATOM 1569 C C . LEU A 1 189 ? 7.915 1.796 -15.210 1.00 93.25 189 LEU A C 1
ATOM 1571 O O . LEU A 1 189 ? 8.652 1.968 -16.177 1.00 93.25 189 LEU A O 1
ATOM 1575 N N . MET A 1 190 ? 6.597 1.646 -15.330 1.00 92.31 190 MET A N 1
ATOM 1576 C CA . MET A 1 190 ? 5.899 1.757 -16.613 1.00 92.31 190 MET A CA 1
ATOM 1577 C C . MET A 1 190 ? 5.059 3.027 -16.652 1.00 92.31 190 MET A C 1
ATOM 1579 O O . MET A 1 190 ? 4.285 3.267 -15.725 1.00 92.31 190 MET A O 1
ATOM 1583 N N . VAL A 1 191 ? 5.204 3.803 -17.726 1.00 90.94 191 VAL A N 1
ATOM 1584 C CA . VAL A 1 191 ? 4.483 5.058 -17.963 1.00 90.94 191 VAL A CA 1
ATOM 1585 C C . VAL A 1 191 ? 4.017 5.076 -19.410 1.00 90.94 191 VAL A C 1
ATOM 1587 O O . VAL A 1 191 ? 4.827 5.128 -20.332 1.00 90.94 191 VAL A O 1
ATOM 1590 N N . GLY A 1 192 ? 2.704 4.987 -19.624 1.00 89.06 192 GLY A N 1
ATOM 1591 C CA . GLY A 1 192 ? 2.156 4.801 -20.968 1.00 89.06 192 GLY A CA 1
ATOM 1592 C C . GLY A 1 192 ? 2.762 3.570 -21.652 1.00 89.06 192 GLY A C 1
ATOM 1593 O O . GLY A 1 192 ? 2.610 2.455 -21.159 1.00 89.06 192 GLY A O 1
ATOM 1594 N N . ASN A 1 193 ? 3.467 3.785 -22.764 1.00 90.50 193 ASN A N 1
ATOM 1595 C CA . ASN A 1 193 ? 4.133 2.730 -23.535 1.00 90.50 193 ASN A CA 1
ATOM 1596 C C . ASN A 1 193 ? 5.630 2.593 -23.232 1.00 90.50 193 ASN A C 1
ATOM 1598 O O . ASN A 1 193 ? 6.308 1.788 -23.863 1.00 90.50 193 ASN A O 1
ATOM 1602 N N . GLU A 1 194 ? 6.155 3.357 -22.282 1.00 92.88 194 GLU A N 1
ATOM 1603 C CA . GLU A 1 194 ? 7.568 3.336 -21.931 1.00 92.88 194 GLU A CA 1
ATOM 1604 C C . GLU A 1 194 ? 7.796 2.558 -20.636 1.00 92.88 194 GLU A C 1
ATOM 1606 O O . GLU A 1 194 ? 7.066 2.708 -19.650 1.00 92.88 194 GLU A O 1
ATOM 1611 N N . ILE A 1 195 ? 8.850 1.745 -20.618 1.00 94.19 195 ILE A N 1
ATOM 1612 C CA . ILE A 1 195 ? 9.344 1.068 -19.422 1.00 94.19 195 ILE A CA 1
ATOM 1613 C C . ILE A 1 195 ? 10.714 1.645 -19.082 1.00 94.19 195 ILE A C 1
ATOM 1615 O O . ILE A 1 195 ? 11.690 1.434 -19.799 1.00 94.19 195 ILE A O 1
ATOM 1619 N N . TYR A 1 196 ? 10.779 2.347 -17.956 1.00 94.00 196 TYR A N 1
ATOM 1620 C CA . TYR A 1 196 ? 11.988 2.917 -17.376 1.00 94.00 196 TYR A CA 1
ATOM 1621 C C . TYR A 1 196 ? 12.691 1.843 -16.554 1.00 94.00 196 TYR A C 1
ATOM 1623 O O . TYR A 1 196 ? 12.107 1.300 -15.617 1.00 94.00 196 TYR A O 1
ATOM 1631 N N . ILE A 1 197 ? 13.935 1.526 -16.899 1.00 93.12 197 ILE A N 1
ATOM 1632 C CA . ILE A 1 197 ? 14.673 0.373 -16.383 1.00 93.12 197 ILE A CA 1
ATOM 1633 C C . ILE A 1 197 ? 15.935 0.872 -15.689 1.00 93.12 197 ILE A C 1
ATOM 1635 O O . ILE A 1 197 ? 16.891 1.319 -16.325 1.00 93.12 197 ILE A O 1
ATOM 1639 N N . PHE A 1 198 ? 15.955 0.749 -14.364 1.00 91.31 198 PHE A N 1
ATOM 1640 C CA . PHE A 1 198 ? 17.071 1.187 -13.537 1.00 91.31 198 PHE A CA 1
ATOM 1641 C C . PHE A 1 198 ? 17.989 0.002 -13.219 1.00 91.31 198 PHE A C 1
ATOM 1643 O O . PHE A 1 198 ? 17.533 -0.984 -12.620 1.00 91.31 198 PHE A O 1
ATOM 1650 N N . PRO A 1 199 ? 19.274 0.055 -13.606 1.00 89.06 199 PRO A N 1
ATOM 1651 C CA . PRO A 1 199 ? 20.171 -1.077 -13.451 1.00 89.06 199 PRO A CA 1
ATOM 1652 C C . PRO A 1 199 ? 20.665 -1.241 -12.007 1.00 89.06 199 PRO A C 1
ATOM 1654 O O . PRO A 1 199 ? 20.819 -0.292 -11.249 1.00 89.06 199 PRO A O 1
ATOM 1657 N N . ASN A 1 200 ? 20.987 -2.477 -11.644 1.00 84.44 200 ASN A N 1
ATOM 1658 C CA . ASN A 1 200 ? 21.694 -2.868 -10.432 1.00 84.44 200 ASN A CA 1
ATOM 1659 C C . ASN A 1 200 ? 23.199 -2.929 -10.734 1.00 84.44 200 ASN A C 1
ATOM 1661 O O . ASN A 1 200 ? 23.755 -4.021 -10.877 1.00 84.44 200 ASN A O 1
ATOM 1665 N N . ASN A 1 201 ? 23.846 -1.777 -10.933 1.00 71.62 201 ASN A N 1
ATOM 1666 C CA . ASN A 1 201 ? 25.274 -1.720 -11.246 1.00 71.62 201 ASN A CA 1
ATOM 1667 C C . ASN A 1 201 ? 25.951 -0.480 -10.655 1.00 71.62 201 ASN A C 1
ATOM 1669 O O . ASN A 1 201 ? 25.606 0.645 -10.988 1.00 71.62 201 ASN A O 1
ATOM 1673 N N . ASN A 1 202 ? 27.043 -0.701 -9.918 1.00 63.50 202 ASN A N 1
ATOM 1674 C CA . ASN A 1 202 ? 27.847 0.358 -9.293 1.00 63.50 202 ASN A CA 1
ATOM 1675 C C . ASN A 1 202 ? 28.744 1.148 -10.276 1.00 63.50 202 ASN A C 1
ATOM 1677 O O . ASN A 1 202 ? 29.664 1.833 -9.83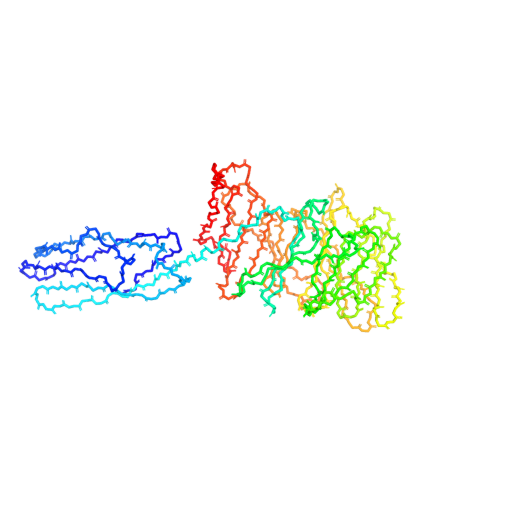2 1.00 63.50 202 ASN A O 1
ATOM 1681 N N . SER A 1 203 ? 28.604 0.947 -11.594 1.00 56.69 203 SER A N 1
ATOM 1682 C CA . SER A 1 203 ? 29.639 1.335 -12.579 1.00 56.69 203 SER A CA 1
ATOM 1683 C C . SER A 1 203 ? 29.148 2.185 -13.752 1.00 56.69 203 SER A C 1
ATOM 1685 O O . SER A 1 203 ? 29.990 2.661 -14.511 1.00 56.69 203 SER A O 1
ATOM 1687 N N . TYR A 1 204 ? 27.835 2.364 -13.928 1.00 62.41 204 TYR A N 1
ATOM 1688 C CA . TYR A 1 204 ? 27.278 3.080 -15.078 1.00 62.41 204 TYR A CA 1
A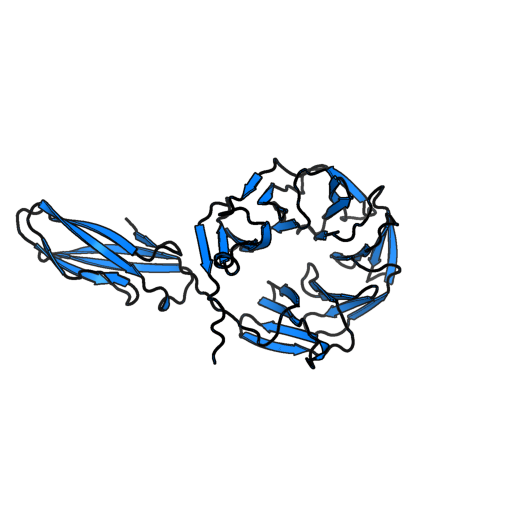TOM 1689 C C . TYR A 1 204 ? 26.134 4.001 -14.646 1.00 62.41 204 TYR A C 1
ATOM 1691 O O . TYR A 1 204 ? 25.257 3.589 -13.895 1.00 62.41 204 TYR A O 1
ATOM 1699 N N . TYR A 1 205 ? 26.181 5.240 -15.133 1.00 69.25 205 TYR A N 1
ATOM 1700 C CA . TYR A 1 205 ? 25.279 6.354 -14.814 1.00 69.25 205 TYR A CA 1
ATOM 1701 C C . TYR A 1 205 ? 23.992 6.366 -15.650 1.00 69.25 205 TYR A C 1
ATOM 1703 O O . TYR A 1 205 ? 23.212 7.319 -15.591 1.00 69.25 205 TYR A O 1
ATOM 1711 N N . ASP A 1 206 ? 23.795 5.333 -16.465 1.00 83.69 206 ASP A N 1
ATOM 1712 C CA . ASP A 1 206 ? 22.769 5.313 -17.492 1.00 83.69 206 ASP A CA 1
ATOM 1713 C C . ASP A 1 206 ? 21.632 4.371 -17.083 1.00 83.69 206 ASP A C 1
ATOM 1715 O O . ASP A 1 206 ? 21.875 3.276 -16.572 1.00 83.69 206 ASP A O 1
ATOM 1719 N N . TYR A 1 207 ? 20.394 4.794 -17.322 1.00 88.62 207 TYR A N 1
ATOM 1720 C CA . TYR A 1 207 ? 19.216 3.931 -17.276 1.00 88.62 207 TYR A CA 1
ATOM 1721 C C . TYR A 1 207 ? 18.695 3.701 -18.694 1.00 88.62 207 TYR A C 1
ATOM 1723 O O . TYR A 1 207 ? 18.946 4.496 -19.604 1.00 88.62 207 TYR A O 1
ATOM 1731 N N . GLU A 1 208 ? 17.992 2.591 -18.886 1.00 91.88 208 GLU A N 1
ATOM 1732 C CA . GLU A 1 208 ? 17.414 2.226 -20.178 1.00 91.88 208 GLU A CA 1
ATOM 1733 C C . GLU A 1 208 ? 15.923 2.582 -20.185 1.00 91.88 208 GLU A C 1
ATOM 1735 O O . GLU A 1 208 ? 15.246 2.480 -19.162 1.00 91.88 208 GLU A O 1
ATOM 1740 N N . ILE A 1 209 ? 15.409 3.001 -21.336 1.00 93.25 209 ILE A N 1
ATOM 1741 C CA . ILE A 1 209 ? 13.975 3.136 -21.590 1.00 93.25 209 ILE A CA 1
ATOM 1742 C C . ILE A 1 209 ? 13.648 2.213 -22.753 1.00 93.25 209 ILE A C 1
ATOM 1744 O O . ILE A 1 209 ? 14.271 2.313 -23.812 1.00 93.25 209 ILE A O 1
ATOM 1748 N N . TYR A 1 210 ? 12.692 1.318 -22.545 1.00 94.19 210 TYR A N 1
ATOM 1749 C CA . TYR A 1 210 ? 12.132 0.485 -23.600 1.00 94.19 210 TYR A CA 1
ATOM 1750 C C . TYR A 1 210 ? 10.768 1.035 -24.011 1.00 94.19 210 TYR A C 1
ATOM 1752 O O . TYR A 1 210 ? 9.856 1.087 -23.184 1.00 94.19 210 TYR A O 1
ATOM 1760 N N . ASP A 1 211 ? 10.640 1.444 -25.271 1.00 93.00 211 ASP A N 1
ATOM 1761 C CA . ASP A 1 211 ? 9.371 1.857 -25.868 1.00 93.00 211 ASP A CA 1
ATOM 1762 C C . ASP A 1 211 ? 8.687 0.637 -26.496 1.00 93.00 211 ASP A C 1
ATOM 1764 O O . ASP A 1 211 ? 9.209 0.017 -27.426 1.00 93.00 211 ASP A O 1
ATOM 1768 N N . ILE A 1 212 ? 7.513 0.289 -25.973 1.00 90.94 212 ILE A N 1
ATOM 1769 C CA . ILE A 1 212 ? 6.730 -0.880 -26.383 1.00 90.94 212 ILE A CA 1
ATOM 1770 C C . ILE A 1 212 ? 6.141 -0.702 -27.789 1.00 90.94 212 ILE A C 1
ATOM 1772 O O . ILE A 1 212 ? 6.016 -1.681 -28.525 1.00 90.94 212 ILE A O 1
ATOM 1776 N N . GLU A 1 213 ? 5.742 0.515 -28.168 1.00 90.12 213 GLU A N 1
ATOM 1777 C CA . GLU A 1 213 ? 5.143 0.772 -29.483 1.00 90.12 213 GLU A CA 1
ATOM 1778 C C . GLU A 1 213 ? 6.192 0.761 -30.591 1.00 90.12 213 GLU A C 1
ATOM 1780 O O . GLU A 1 213 ? 5.924 0.271 -31.692 1.00 90.12 213 GLU A O 1
ATOM 1785 N N . LEU A 1 214 ? 7.376 1.303 -30.302 1.00 91.62 214 LEU A N 1
ATOM 1786 C CA . LEU A 1 214 ? 8.483 1.360 -31.251 1.00 91.62 214 LEU A CA 1
ATOM 1787 C C . LEU A 1 214 ? 9.325 0.079 -31.263 1.00 91.62 214 LEU A C 1
ATOM 1789 O O . LEU A 1 214 ? 10.001 -0.173 -32.259 1.00 91.62 214 LEU A O 1
ATOM 1793 N N . ASP A 1 215 ? 9.257 -0.735 -30.205 1.00 92.25 215 ASP A N 1
ATOM 1794 C CA . ASP A 1 215 ? 10.153 -1.874 -29.958 1.00 92.25 215 ASP A CA 1
ATOM 1795 C C . ASP A 1 215 ? 11.634 -1.446 -29.971 1.00 92.25 215 ASP A C 1
ATOM 1797 O O . ASP A 1 215 ? 12.504 -2.079 -30.576 1.00 92.25 215 ASP A O 1
ATOM 1801 N N . GLU A 1 216 ? 11.928 -0.317 -29.319 1.00 93.81 216 GLU A N 1
ATOM 1802 C CA . GLU A 1 216 ? 13.249 0.314 -29.320 1.00 93.81 216 GLU A CA 1
ATOM 1803 C C . GLU A 1 216 ? 13.749 0.612 -27.903 1.00 93.81 216 GLU A C 1
ATOM 1805 O O . GLU A 1 216 ? 12.994 0.968 -26.999 1.00 93.81 216 GLU A O 1
ATOM 1810 N N . PHE A 1 217 ? 15.067 0.491 -27.726 1.00 93.38 217 PHE A N 1
ATOM 1811 C CA . PHE A 1 217 ? 15.758 0.917 -26.513 1.00 93.38 217 PHE A CA 1
ATOM 1812 C C . PHE A 1 217 ? 16.394 2.285 -26.716 1.00 93.38 217 PHE A C 1
ATOM 1814 O O . PHE A 1 217 ? 17.117 2.513 -27.690 1.00 93.38 217 PHE A O 1
ATOM 1821 N N . SER A 1 218 ? 16.232 3.153 -25.726 1.00 91.44 218 SER A N 1
ATOM 1822 C CA . SER A 1 218 ? 17.057 4.341 -25.555 1.00 91.44 218 SER A CA 1
ATOM 1823 C C . SER A 1 218 ? 17.812 4.274 -24.228 1.00 91.44 218 SER A C 1
ATOM 1825 O O . SER A 1 218 ? 17.386 3.627 -23.274 1.00 91.44 218 SER A O 1
ATOM 1827 N N . SER A 1 219 ? 18.983 4.903 -24.185 1.00 89.06 219 SER A N 1
ATOM 1828 C CA . SER A 1 219 ? 19.818 4.986 -22.987 1.00 89.06 219 SER A CA 1
ATOM 1829 C C . SER A 1 219 ? 19.911 6.444 -22.579 1.00 89.06 219 SER A C 1
ATOM 1831 O O . SER A 1 219 ? 20.287 7.290 -23.393 1.00 89.06 219 SER A O 1
ATOM 1833 N N . MET A 1 220 ? 19.594 6.730 -21.323 1.00 86.44 220 MET A N 1
ATOM 1834 C CA . MET A 1 220 ? 19.571 8.082 -20.779 1.00 86.44 220 MET A CA 1
ATOM 1835 C C . MET A 1 220 ? 20.598 8.204 -19.664 1.00 86.44 220 MET A C 1
ATOM 1837 O O . MET A 1 220 ? 20.654 7.365 -18.767 1.00 86.44 220 MET A O 1
ATOM 1841 N N . GLN A 1 221 ? 21.401 9.265 -19.708 1.00 81.19 221 GLN A N 1
ATOM 1842 C CA . GLN A 1 221 ? 22.377 9.538 -18.658 1.00 81.19 221 GLN A CA 1
ATOM 1843 C C . GLN A 1 221 ? 21.705 10.254 -17.492 1.00 81.19 221 GLN A C 1
ATOM 1845 O O . GLN A 1 221 ? 21.019 11.258 -17.687 1.00 81.19 221 GLN A O 1
ATOM 1850 N N . MET A 1 222 ? 21.968 9.799 -16.271 1.00 76.00 222 MET A N 1
ATOM 1851 C CA . MET A 1 222 ? 21.436 10.407 -15.052 1.00 76.00 222 MET A CA 1
ATOM 1852 C C . MET A 1 222 ? 22.460 11.316 -14.346 1.00 76.00 222 MET A C 1
ATOM 1854 O O . MET A 1 222 ? 22.389 11.544 -13.142 1.00 76.00 222 MET A O 1
ATOM 1858 N N . GLY A 1 223 ? 23.410 11.880 -15.104 1.00 71.75 223 GLY A N 1
ATOM 1859 C CA . GLY A 1 223 ? 24.497 12.717 -14.575 1.00 71.75 223 GLY A CA 1
ATOM 1860 C C . GLY A 1 223 ? 25.517 11.903 -13.772 1.00 71.75 223 GLY A C 1
ATOM 1861 O O . GLY A 1 223 ? 25.763 10.751 -14.098 1.00 71.75 223 GLY A O 1
ATOM 1862 N N . ASP A 1 224 ? 26.087 12.465 -12.702 1.00 68.69 224 ASP A N 1
ATOM 1863 C CA . ASP A 1 224 ? 27.026 11.761 -11.800 1.00 68.69 224 ASP A CA 1
ATOM 1864 C C . ASP A 1 224 ? 26.320 10.801 -10.809 1.00 68.69 224 ASP A C 1
ATOM 1866 O O . ASP A 1 224 ? 26.840 10.470 -9.740 1.00 68.69 224 ASP A O 1
ATOM 1870 N N . PHE A 1 225 ? 25.116 10.339 -11.148 1.00 72.31 225 PHE A N 1
ATOM 1871 C CA . PHE A 1 225 ? 24.304 9.465 -10.311 1.00 72.31 225 PHE A CA 1
ATOM 1872 C C . PHE A 1 225 ? 24.693 7.985 -10.425 1.00 72.31 225 PHE A C 1
ATOM 1874 O O . PHE A 1 225 ? 24.479 7.342 -11.450 1.00 72.31 225 PHE A O 1
ATOM 1881 N N . ASN A 1 226 ? 25.203 7.403 -9.343 1.00 73.69 226 ASN A N 1
ATOM 1882 C CA . ASN A 1 226 ? 25.388 5.953 -9.267 1.00 73.69 226 ASN A CA 1
ATOM 1883 C C . ASN A 1 226 ? 24.077 5.259 -8.866 1.00 73.69 226 ASN A C 1
ATOM 1885 O O . ASN A 1 226 ? 23.370 5.797 -8.021 1.00 73.69 226 ASN A O 1
ATOM 1889 N N . PHE A 1 227 ? 23.773 4.077 -9.409 1.00 73.31 227 PHE A N 1
ATOM 1890 C CA . PHE A 1 227 ? 22.633 3.252 -8.987 1.00 73.31 227 PHE A CA 1
ATOM 1891 C C . PHE A 1 227 ? 23.082 2.239 -7.925 1.00 73.31 227 PHE A C 1
ATOM 1893 O O . PHE A 1 227 ? 23.623 1.184 -8.269 1.00 73.31 227 PHE A O 1
ATOM 1900 N N . PRO A 1 228 ? 22.902 2.529 -6.626 1.00 70.31 228 PRO A N 1
ATOM 1901 C CA . PRO A 1 228 ? 23.361 1.635 -5.578 1.00 70.31 228 PRO A CA 1
ATOM 1902 C C . PRO A 1 228 ? 22.497 0.384 -5.481 1.00 70.31 228 PRO A C 1
ATOM 1904 O O . PRO A 1 228 ? 21.361 0.325 -5.956 1.00 70.31 228 PRO A O 1
ATOM 1907 N N . SER A 1 229 ? 23.009 -0.606 -4.752 1.00 69.31 229 SER A N 1
ATOM 1908 C CA . SER A 1 229 ? 22.289 -1.853 -4.483 1.00 69.31 229 SER A CA 1
ATOM 1909 C C . SER A 1 229 ? 20.939 -1.649 -3.794 1.00 69.31 229 SER A C 1
ATOM 1911 O O . SER A 1 229 ? 20.089 -2.529 -3.904 1.00 69.31 229 SER A O 1
ATOM 1913 N N . ASN A 1 230 ? 20.733 -0.514 -3.119 1.00 73.75 230 ASN A N 1
ATOM 1914 C CA . ASN A 1 230 ? 19.505 -0.148 -2.409 1.00 73.75 230 ASN A CA 1
ATOM 1915 C C . ASN A 1 230 ? 18.636 0.862 -3.179 1.00 73.75 230 ASN A C 1
ATOM 1917 O O . ASN A 1 230 ? 17.741 1.458 -2.599 1.00 73.75 230 ASN A O 1
ATOM 1921 N N . PHE A 1 231 ? 18.865 1.060 -4.482 1.00 83.44 231 PHE A N 1
ATOM 1922 C CA . PHE A 1 231 ? 18.054 1.988 -5.274 1.00 83.44 231 PHE A CA 1
ATOM 1923 C C . PHE A 1 231 ? 16.564 1.610 -5.242 1.00 83.44 231 PHE A C 1
ATOM 1925 O O . PHE A 1 231 ? 16.189 0.471 -5.541 1.00 83.44 231 PHE A O 1
ATOM 1932 N N . VAL A 1 232 ? 15.732 2.596 -4.910 1.00 86.50 232 VAL A N 1
ATOM 1933 C CA . VAL A 1 232 ? 14.268 2.529 -4.926 1.00 86.50 232 VAL A CA 1
ATOM 1934 C C . VAL A 1 232 ? 13.766 3.690 -5.775 1.00 86.50 232 VAL A C 1
ATOM 1936 O O . VAL A 1 232 ? 14.295 4.799 -5.678 1.00 86.50 232 VAL A O 1
ATOM 1939 N N . SER A 1 233 ? 12.751 3.448 -6.603 1.00 91.06 233 SER A N 1
ATOM 1940 C CA . SER A 1 233 ? 12.105 4.484 -7.404 1.00 91.06 233 SER A CA 1
ATOM 1941 C C . SER A 1 233 ? 10.586 4.370 -7.356 1.00 91.06 233 SER A C 1
ATOM 1943 O O . SER A 1 233 ? 10.032 3.277 -7.267 1.00 91.06 233 SER A O 1
ATOM 1945 N N . HIS A 1 234 ? 9.920 5.519 -7.426 1.00 92.38 234 HIS A N 1
ATOM 1946 C CA . HIS A 1 234 ? 8.470 5.648 -7.433 1.00 92.38 234 HIS A CA 1
ATOM 1947 C C . HIS A 1 234 ? 8.031 6.612 -8.533 1.00 92.38 234 HIS A C 1
ATOM 1949 O O . HIS A 1 234 ? 8.573 7.711 -8.673 1.00 92.38 234 HIS A O 1
ATOM 1955 N N . LEU A 1 235 ? 7.015 6.203 -9.290 1.00 92.62 235 LEU A N 1
ATOM 1956 C CA . LEU A 1 235 ? 6.307 7.074 -10.219 1.00 92.62 235 LEU A CA 1
ATOM 1957 C C . LEU A 1 235 ? 5.375 7.999 -9.432 1.00 92.62 235 LEU A C 1
ATOM 1959 O O . LEU A 1 235 ? 4.602 7.540 -8.590 1.00 92.62 235 LEU A O 1
ATOM 1963 N N . HIS A 1 236 ? 5.429 9.297 -9.714 1.00 94.19 236 HIS A N 1
ATOM 1964 C CA . HIS A 1 236 ? 4.454 10.238 -9.182 1.00 94.19 236 HIS A CA 1
ATOM 1965 C C . HIS A 1 236 ? 3.082 10.014 -9.835 1.00 94.19 236 HIS A C 1
ATOM 1967 O O . HIS A 1 236 ? 3.042 9.907 -11.058 1.00 94.19 236 HIS A O 1
ATOM 1973 N N . PRO A 1 237 ? 1.952 10.055 -9.097 1.00 90.75 237 PRO A N 1
ATOM 1974 C CA . PRO A 1 237 ? 0.602 9.825 -9.643 1.00 90.75 237 PRO A CA 1
ATOM 1975 C C . PRO A 1 237 ? 0.138 10.764 -10.764 1.00 90.75 237 PRO A C 1
ATOM 1977 O O . PRO A 1 237 ? -0.973 10.637 -11.261 1.00 90.75 237 PRO A O 1
ATOM 1980 N N . SER A 1 238 ? 0.943 11.762 -11.127 1.00 91.12 238 SER A N 1
ATOM 1981 C CA . SER A 1 238 ? 0.695 12.584 -12.312 1.00 91.12 238 SER A CA 1
ATOM 1982 C C . SER A 1 238 ? 1.206 11.944 -13.606 1.00 91.12 238 SER A C 1
ATOM 1984 O O . SER A 1 238 ? 0.942 12.503 -14.667 1.00 91.12 238 SER A O 1
ATOM 1986 N N . GLY A 1 239 ? 2.012 10.881 -13.519 1.00 90.38 239 GLY A N 1
ATOM 1987 C CA . GLY A 1 239 ? 2.738 10.283 -14.641 1.00 90.38 239 GLY A CA 1
ATOM 1988 C C . GLY A 1 239 ? 3.916 11.128 -15.146 1.00 90.38 239 GLY A C 1
ATOM 1989 O O . GLY A 1 239 ? 4.539 10.786 -16.141 1.00 90.38 239 GLY A O 1
ATOM 1990 N N . LYS A 1 240 ? 4.229 12.259 -14.492 1.00 91.69 240 LYS A N 1
ATOM 1991 C CA . LYS A 1 240 ? 5.188 13.258 -15.014 1.00 91.69 240 LYS A CA 1
ATOM 1992 C C . LYS A 1 240 ? 6.579 13.203 -14.412 1.00 91.69 240 LYS A C 1
ATOM 1994 O O . LYS A 1 240 ? 7.516 13.783 -14.963 1.00 91.69 240 LYS A O 1
ATOM 1999 N N . TYR A 1 241 ? 6.701 12.566 -13.254 1.00 94.25 241 TYR A N 1
ATOM 2000 C CA . TYR A 1 241 ? 7.930 12.580 -12.479 1.00 94.25 241 TYR A CA 1
ATOM 2001 C C . TYR A 1 241 ? 8.232 11.202 -11.918 1.00 94.25 241 TYR A C 1
ATOM 2003 O O . TYR A 1 241 ? 7.331 10.508 -11.450 1.00 94.25 241 TYR A O 1
ATOM 2011 N N . ILE A 1 242 ? 9.514 10.854 -11.898 1.00 93.44 242 ILE A N 1
ATOM 2012 C CA . ILE A 1 242 ? 10.028 9.722 -11.130 1.00 93.44 242 ILE A CA 1
ATOM 2013 C C . ILE A 1 242 ? 10.838 10.291 -9.976 1.00 93.44 242 ILE A C 1
ATOM 2015 O O . ILE A 1 242 ? 11.722 11.122 -10.183 1.00 93.44 242 ILE A O 1
ATOM 2019 N N . TYR A 1 243 ? 10.549 9.822 -8.769 1.00 93.56 243 TYR A N 1
ATOM 2020 C CA . TYR A 1 243 ? 11.369 10.083 -7.596 1.00 93.56 243 TYR A CA 1
ATOM 2021 C C . TYR A 1 243 ? 12.186 8.838 -7.314 1.00 93.56 243 TYR A C 1
ATOM 2023 O O . TYR A 1 243 ? 11.673 7.723 -7.409 1.00 93.56 243 TYR A O 1
ATOM 2031 N N . ALA A 1 244 ? 13.455 9.014 -6.984 1.00 90.88 244 ALA A N 1
ATOM 2032 C CA . ALA A 1 244 ? 14.339 7.906 -6.686 1.00 90.88 244 ALA A CA 1
ATOM 2033 C C . ALA A 1 244 ? 15.302 8.257 -5.564 1.00 90.88 244 ALA A C 1
ATOM 2035 O O . ALA A 1 244 ? 15.730 9.403 -5.440 1.00 90.88 244 ALA A O 1
ATOM 2036 N N . LEU A 1 245 ? 15.662 7.256 -4.771 1.00 87.50 245 LEU A N 1
ATOM 2037 C CA . LEU A 1 245 ? 16.636 7.405 -3.704 1.00 87.50 245 LEU A CA 1
ATOM 2038 C C . LEU A 1 245 ? 17.983 6.825 -4.132 1.00 87.50 245 LEU A C 1
ATOM 2040 O O . LEU A 1 245 ? 18.078 5.674 -4.564 1.00 87.50 245 LEU A O 1
ATOM 2044 N N . ASN A 1 246 ? 19.025 7.635 -3.981 1.00 78.88 246 ASN A N 1
ATOM 2045 C CA . ASN A 1 246 ? 20.413 7.232 -4.121 1.00 78.88 246 ASN A CA 1
ATOM 2046 C C . ASN A 1 246 ? 21.072 7.163 -2.758 1.00 78.88 246 ASN A C 1
ATOM 2048 O O . ASN A 1 246 ? 21.211 8.179 -2.096 1.00 78.88 246 ASN A O 1
ATOM 2052 N N . GLU A 1 247 ? 21.547 5.996 -2.374 1.00 71.94 247 GLU A N 1
ATOM 2053 C CA . GLU A 1 247 ? 22.498 5.828 -1.291 1.00 71.94 247 GLU A CA 1
ATOM 2054 C C . GLU A 1 247 ? 23.907 5.596 -1.852 1.00 71.94 247 GLU A C 1
ATOM 2056 O O . GLU A 1 247 ? 24.242 4.505 -2.308 1.00 71.94 247 GLU A O 1
ATOM 2061 N N . ASN A 1 248 ? 24.772 6.606 -1.789 1.00 66.56 248 ASN A N 1
ATOM 2062 C CA . ASN A 1 248 ? 26.211 6.374 -1.877 1.00 66.56 248 ASN A CA 1
ATOM 2063 C C . ASN A 1 248 ? 26.766 6.184 -0.457 1.00 66.56 248 ASN A C 1
ATOM 2065 O O . ASN A 1 248 ? 26.154 6.632 0.506 1.00 66.56 248 ASN A O 1
ATOM 2069 N N . ALA A 1 249 ? 27.944 5.570 -0.309 1.00 61.50 249 ALA A N 1
ATOM 2070 C CA . ALA A 1 249 ? 28.528 5.149 0.975 1.00 61.50 249 ALA A CA 1
ATOM 2071 C C . ALA A 1 249 ? 28.646 6.242 2.067 1.00 61.50 249 ALA A C 1
ATOM 2073 O O . ALA A 1 249 ? 29.002 5.925 3.200 1.00 61.50 249 ALA A O 1
ATOM 2074 N N . TRP A 1 250 ? 28.386 7.508 1.730 1.00 63.25 250 TRP A N 1
ATOM 2075 C CA . TRP A 1 250 ? 28.478 8.660 2.626 1.00 63.25 250 TRP A CA 1
ATOM 2076 C C . TRP A 1 250 ? 27.315 9.654 2.510 1.00 63.25 250 TRP A C 1
ATOM 2078 O O . TRP A 1 250 ? 27.222 10.522 3.366 1.00 63.25 250 TRP A O 1
ATOM 2088 N N . HIS A 1 251 ? 26.459 9.549 1.486 1.00 71.06 251 HIS A N 1
ATOM 2089 C CA . HIS A 1 251 ? 25.438 10.557 1.175 1.00 71.06 251 HIS A CA 1
ATOM 2090 C C . HIS A 1 251 ? 24.189 9.893 0.609 1.00 71.06 251 HIS A C 1
ATOM 2092 O O . HIS A 1 251 ? 24.293 9.001 -0.242 1.00 71.06 251 HIS A O 1
ATOM 2098 N N . LYS A 1 252 ? 23.021 10.359 1.054 1.00 79.69 252 LYS A N 1
ATOM 2099 C CA . LYS A 1 252 ? 21.730 9.916 0.539 1.00 79.69 252 LYS A CA 1
ATOM 2100 C C . LYS A 1 252 ? 21.066 11.053 -0.206 1.00 79.69 252 LYS A C 1
ATOM 2102 O O . LYS A 1 252 ? 20.725 12.064 0.396 1.00 79.69 252 LYS A O 1
ATOM 2107 N N . ASN A 1 253 ? 20.888 10.877 -1.509 1.00 85.81 253 ASN A N 1
ATOM 2108 C CA . ASN A 1 253 ? 20.302 11.893 -2.364 1.00 85.81 253 ASN A CA 1
ATOM 2109 C C . ASN A 1 253 ? 18.925 11.458 -2.837 1.00 85.81 253 ASN A C 1
ATOM 2111 O O . ASN A 1 253 ? 18.780 10.387 -3.431 1.00 85.81 253 ASN A O 1
ATOM 2115 N N . LEU A 1 254 ? 17.931 12.319 -2.652 1.00 88.62 254 LEU A N 1
ATOM 2116 C CA . LEU A 1 254 ? 16.679 12.185 -3.377 1.00 88.62 254 LEU A CA 1
ATOM 2117 C C . LEU A 1 254 ? 16.835 12.833 -4.748 1.00 88.62 254 LEU A C 1
ATOM 2119 O O . LEU A 1 254 ? 17.277 13.977 -4.876 1.00 88.62 254 LEU A O 1
ATOM 2123 N N . VAL A 1 255 ? 16.422 12.099 -5.771 1.00 89.25 255 VAL A N 1
ATOM 2124 C CA . VAL A 1 255 ? 16.399 12.559 -7.151 1.00 89.25 255 VAL A CA 1
ATOM 2125 C C . VAL A 1 255 ? 14.980 12.678 -7.650 1.00 89.25 255 VAL A C 1
ATOM 2127 O O . VAL A 1 255 ? 14.155 11.796 -7.422 1.00 89.25 255 VAL A O 1
ATOM 2130 N N . LYS A 1 256 ? 14.735 13.765 -8.383 1.00 92.50 256 LYS A N 1
ATOM 2131 C CA . LYS A 1 256 ? 13.523 13.981 -9.169 1.00 92.50 256 LYS A CA 1
ATOM 2132 C C . LYS A 1 256 ? 13.886 14.012 -10.647 1.00 92.50 256 LYS A C 1
ATOM 2134 O O . LYS A 1 256 ? 14.662 14.862 -11.090 1.00 92.50 256 LYS A O 1
ATOM 2139 N N . LEU A 1 257 ? 13.298 13.104 -11.411 1.00 91.50 257 LEU A N 1
ATOM 2140 C CA . LEU A 1 257 ? 13.387 13.040 -12.866 1.00 91.50 257 LEU A CA 1
ATOM 2141 C C . LEU A 1 257 ? 12.092 13.579 -13.461 1.00 91.50 257 LEU A C 1
ATOM 2143 O O . LEU A 1 257 ? 11.008 13.209 -13.012 1.00 91.50 257 LEU A O 1
ATOM 2147 N N . LYS A 1 258 ? 12.205 14.428 -14.479 1.00 91.62 258 LYS A N 1
ATOM 2148 C CA . LYS A 1 258 ? 11.090 14.801 -15.346 1.00 91.62 258 LYS A CA 1
ATOM 2149 C C . LYS A 1 258 ? 11.000 13.798 -16.486 1.00 91.62 258 LYS A C 1
ATOM 2151 O O . LYS A 1 258 ? 12.012 13.546 -17.138 1.00 91.62 258 LYS A O 1
ATOM 2156 N N . ILE A 1 259 ? 9.803 13.270 -16.709 1.00 90.88 259 ILE A N 1
ATOM 2157 C CA . ILE A 1 259 ? 9.516 12.278 -17.752 1.00 90.88 259 ILE A CA 1
ATOM 2158 C C . ILE A 1 259 ? 8.315 12.664 -18.630 1.00 90.88 259 ILE A C 1
ATOM 2160 O O . ILE A 1 259 ? 7.915 11.889 -19.486 1.00 90.88 259 ILE A O 1
ATOM 2164 N N . ASP A 1 260 ? 7.710 13.844 -18.434 1.00 82.94 260 ASP A N 1
ATOM 2165 C CA . ASP A 1 260 ? 6.582 14.283 -19.258 1.00 82.94 260 ASP A CA 1
ATOM 2166 C C . ASP A 1 260 ? 6.989 15.057 -20.519 1.00 82.94 260 ASP A C 1
ATOM 2168 O O . ASP A 1 260 ? 7.710 16.057 -20.461 1.00 82.94 260 ASP A O 1
ATOM 2172 N N . GLY A 1 261 ? 6.390 14.661 -21.648 1.00 69.12 261 GLY A N 1
ATOM 2173 C CA . GLY A 1 261 ? 6.326 15.444 -22.885 1.00 69.12 261 GLY A CA 1
ATOM 2174 C C . GLY A 1 261 ? 7.229 14.949 -24.019 1.00 69.12 261 GLY A C 1
ATOM 2175 O O . GLY A 1 261 ? 7.683 13.816 -24.018 1.00 69.12 261 GLY A O 1
ATOM 2176 N N . ASP A 1 262 ? 7.472 15.832 -24.994 1.00 61.75 262 ASP A N 1
ATOM 2177 C CA . ASP A 1 262 ? 8.304 15.578 -26.189 1.00 61.75 262 ASP A CA 1
ATOM 2178 C C . ASP A 1 262 ? 9.821 15.737 -25.923 1.00 61.75 262 ASP A C 1
ATOM 2180 O O . ASP A 1 262 ? 10.638 15.710 -26.847 1.00 61.75 262 ASP A O 1
ATOM 2184 N N . GLU A 1 263 ? 10.210 16.009 -24.676 1.00 68.88 263 GLU A N 1
ATOM 2185 C CA . GLU A 1 263 ? 11.603 16.209 -24.276 1.00 68.88 263 GLU A CA 1
ATOM 2186 C C . GLU A 1 263 ? 12.181 14.911 -23.713 1.00 68.88 263 GLU A C 1
ATOM 2188 O O . GLU A 1 263 ? 11.500 14.186 -22.992 1.00 68.88 263 GLU A O 1
ATOM 2193 N N . ASN A 1 264 ? 13.468 14.656 -23.970 1.00 81.31 264 ASN A N 1
ATOM 2194 C CA . ASN A 1 264 ? 14.157 13.534 -23.339 1.00 81.31 264 ASN A CA 1
ATOM 2195 C C . ASN A 1 264 ? 14.069 13.652 -21.803 1.00 81.31 264 ASN A C 1
ATOM 2197 O O . ASN A 1 264 ? 14.333 14.739 -21.258 1.00 81.31 264 ASN A O 1
ATOM 2201 N N . PRO A 1 265 ? 13.769 12.543 -21.107 1.00 87.75 265 PRO A N 1
ATOM 2202 C CA . PRO A 1 265 ? 13.827 12.462 -19.660 1.00 87.75 265 PRO A CA 1
ATOM 2203 C C . PRO A 1 265 ? 15.122 13.037 -19.089 1.00 87.75 265 PRO A C 1
ATOM 2205 O O . PRO A 1 265 ? 16.223 12.747 -19.563 1.00 87.75 265 PRO A O 1
ATOM 2208 N N . HIS A 1 266 ? 15.003 13.874 -18.062 1.00 86.94 266 HIS A N 1
ATOM 2209 C CA . HIS A 1 266 ? 16.155 14.529 -17.447 1.00 86.94 266 HIS A CA 1
ATOM 2210 C C . HIS A 1 266 ? 15.954 14.776 -15.956 1.00 86.94 266 HIS A C 1
ATOM 2212 O O . HIS A 1 266 ? 14.840 14.908 -15.450 1.00 86.94 266 HIS A O 1
ATOM 2218 N N . MET A 1 267 ? 17.072 14.862 -15.243 1.00 88.88 267 MET A N 1
ATOM 2219 C CA . MET A 1 267 ? 17.094 15.150 -13.817 1.00 88.88 267 MET A CA 1
ATOM 2220 C C . MET A 1 267 ? 16.815 16.630 -13.548 1.00 88.88 267 MET A C 1
ATOM 2222 O O . MET A 1 267 ? 17.460 17.504 -14.125 1.00 88.88 267 MET A O 1
ATOM 2226 N N . ILE A 1 268 ? 15.866 16.898 -12.649 1.00 90.69 268 ILE A N 1
ATOM 2227 C CA . ILE A 1 268 ? 15.561 18.243 -12.146 1.00 90.69 268 ILE A CA 1
ATOM 2228 C C . ILE A 1 268 ? 16.515 18.594 -11.004 1.00 90.69 268 ILE A C 1
ATOM 2230 O O . ILE A 1 268 ? 17.110 19.670 -11.010 1.00 90.69 268 ILE A O 1
ATOM 2234 N N . TYR A 1 269 ? 16.653 17.697 -10.025 1.00 89.81 269 TYR A N 1
ATOM 2235 C CA . TYR A 1 269 ? 17.564 17.868 -8.896 1.00 89.81 269 TYR A CA 1
ATOM 2236 C C . TYR A 1 269 ? 18.049 16.519 -8.351 1.00 89.81 269 TYR A C 1
ATOM 2238 O O . TYR A 1 269 ? 17.411 15.484 -8.559 1.00 89.81 269 TYR A O 1
ATOM 2246 N N . SER A 1 270 ? 19.171 16.578 -7.631 1.00 87.75 270 SER A N 1
ATOM 2247 C CA . SER A 1 270 ? 19.728 15.525 -6.779 1.00 87.75 270 SER A CA 1
ATOM 2248 C C . SER A 1 270 ? 20.193 16.193 -5.494 1.00 87.75 270 SER A C 1
ATOM 2250 O O . SER A 1 270 ? 21.284 16.758 -5.471 1.00 87.75 270 SER A O 1
ATOM 2252 N N . GLU A 1 271 ? 19.372 16.147 -4.454 1.00 85.44 271 GLU A N 1
ATOM 2253 C CA . GLU A 1 271 ? 19.649 16.844 -3.197 1.00 85.44 271 GLU A CA 1
ATOM 2254 C C . GLU A 1 271 ? 19.936 15.845 -2.093 1.00 85.44 271 GLU A C 1
ATOM 2256 O O . GLU A 1 271 ? 19.223 14.849 -1.956 1.00 85.44 271 GLU A O 1
ATOM 2261 N N . GLU A 1 272 ? 20.982 16.127 -1.322 1.00 84.94 272 GLU A N 1
ATOM 2262 C CA . GLU A 1 272 ? 21.294 15.369 -0.120 1.00 84.94 272 GLU A CA 1
ATOM 2263 C C . GLU A 1 272 ? 20.192 15.599 0.913 1.00 84.94 272 GLU A C 1
ATOM 2265 O O . GLU A 1 272 ? 19.834 16.738 1.223 1.00 84.94 272 GLU A O 1
ATOM 2270 N N . ILE A 1 273 ? 19.640 14.504 1.424 1.00 81.00 273 ILE A N 1
ATOM 2271 C CA . ILE A 1 273 ? 18.634 14.532 2.473 1.00 81.00 273 ILE A CA 1
ATOM 2272 C C . ILE A 1 273 ? 19.189 13.781 3.676 1.00 81.00 273 ILE A C 1
ATOM 2274 O O . ILE A 1 273 ? 19.305 12.551 3.662 1.00 81.00 273 ILE A O 1
ATOM 2278 N N . ASP A 1 274 ? 19.512 14.545 4.719 1.00 73.38 274 ASP A N 1
ATOM 2279 C CA . ASP A 1 274 ? 19.929 14.005 6.008 1.00 73.38 274 ASP A CA 1
ATOM 2280 C C . ASP A 1 274 ? 18.863 13.044 6.553 1.00 73.38 274 ASP A C 1
ATOM 2282 O O . ASP A 1 274 ? 17.660 13.304 6.473 1.00 73.38 274 ASP A O 1
ATOM 2286 N N . ASP A 1 275 ? 19.325 11.920 7.100 1.00 72.56 275 ASP A N 1
ATOM 2287 C CA . ASP A 1 275 ? 18.521 10.906 7.788 1.00 72.56 275 ASP A CA 1
ATOM 2288 C C . ASP A 1 275 ? 17.377 10.264 6.978 1.00 72.56 275 ASP A C 1
ATOM 2290 O O . ASP A 1 275 ? 16.561 9.520 7.527 1.00 72.56 275 ASP A O 1
ATOM 2294 N N . PHE A 1 276 ? 17.349 10.434 5.654 1.00 73.50 276 PHE A N 1
ATOM 2295 C CA . PHE A 1 276 ? 16.504 9.610 4.791 1.00 73.50 276 PHE A CA 1
ATOM 2296 C C . PHE A 1 276 ? 16.990 8.151 4.895 1.00 73.50 276 PHE A C 1
ATOM 2298 O O . PHE A 1 276 ? 18.190 7.887 4.865 1.00 73.50 276 PHE A O 1
ATOM 2305 N N . GLY A 1 277 ? 16.112 7.176 5.127 1.00 78.19 277 GLY A N 1
ATOM 2306 C CA . GLY A 1 277 ? 16.548 5.790 5.342 1.00 78.19 277 GLY A CA 1
ATOM 2307 C C . GLY A 1 277 ? 16.906 5.052 4.035 1.00 78.19 277 GLY A C 1
ATOM 2308 O O . GLY A 1 277 ? 17.460 5.659 3.126 1.00 78.19 277 GLY A O 1
ATOM 2309 N N . GLU A 1 278 ? 16.747 3.732 3.956 1.00 80.94 278 GLU A N 1
ATOM 2310 C CA . GLU A 1 278 ? 17.001 2.935 2.734 1.00 80.94 278 GLU A CA 1
ATOM 2311 C C . GLU A 1 278 ? 15.765 2.836 1.825 1.00 80.94 278 GLU A C 1
ATOM 2313 O O . GLU A 1 278 ? 15.873 2.540 0.635 1.00 80.94 278 GLU A O 1
ATOM 2318 N N . TYR A 1 279 ? 14.585 3.089 2.387 1.00 86.12 279 TYR A N 1
ATOM 2319 C CA . TYR A 1 279 ? 13.300 2.952 1.720 1.00 86.12 279 TYR A CA 1
ATOM 2320 C C . TYR A 1 279 ? 12.515 4.245 1.849 1.00 86.12 279 TYR A C 1
ATOM 2322 O O . TYR A 1 279 ? 12.650 4.996 2.821 1.00 86.12 279 TYR A O 1
ATOM 2330 N N . PHE A 1 280 ? 11.662 4.485 0.862 1.00 91.69 280 PHE A N 1
ATOM 2331 C CA . PHE A 1 280 ? 10.692 5.553 0.940 1.00 91.69 280 PHE A CA 1
ATOM 2332 C C . PHE A 1 280 ? 9.382 5.144 0.290 1.00 91.69 280 PHE A C 1
ATOM 2334 O O . PHE A 1 280 ? 9.348 4.251 -0.551 1.00 91.69 280 PHE A O 1
ATOM 2341 N N . TRP A 1 281 ? 8.311 5.817 0.687 1.00 92.88 281 TRP A N 1
ATOM 2342 C CA . TRP A 1 281 ? 6.974 5.615 0.152 1.00 92.88 281 TRP A CA 1
ATOM 2343 C C . TRP A 1 281 ? 6.413 6.946 -0.305 1.00 92.88 281 TRP A C 1
ATOM 2345 O O . TRP A 1 281 ? 6.537 7.957 0.386 1.00 92.88 281 TRP A O 1
ATOM 2355 N N . MET A 1 282 ? 5.749 6.935 -1.455 1.00 93.50 282 MET A N 1
ATOM 2356 C CA . MET A 1 282 ? 4.987 8.075 -1.942 1.00 93.50 282 MET A CA 1
ATOM 2357 C C . MET A 1 282 ? 3.502 7.824 -1.716 1.00 93.50 282 MET A C 1
ATOM 2359 O O . MET A 1 282 ? 2.924 6.915 -2.306 1.00 93.50 282 MET A O 1
ATOM 2363 N N . LEU A 1 283 ? 2.886 8.628 -0.854 1.00 92.88 283 LEU A N 1
ATOM 2364 C CA . LEU A 1 283 ? 1.518 8.421 -0.385 1.00 92.88 283 LEU A CA 1
ATOM 2365 C C . LEU A 1 283 ? 0.662 9.675 -0.565 1.00 92.88 283 LEU A C 1
ATOM 2367 O O . LEU A 1 283 ? 1.137 10.731 -0.988 1.00 92.88 283 LEU A O 1
ATOM 2371 N N . ASN A 1 284 ? -0.629 9.538 -0.251 1.00 89.50 284 ASN A N 1
ATOM 2372 C CA . ASN A 1 284 ? -1.620 10.609 -0.357 1.00 89.50 284 ASN A CA 1
ATOM 2373 C C . ASN A 1 284 ? -1.617 11.264 -1.749 1.00 89.50 284 ASN A C 1
ATOM 2375 O O . ASN A 1 284 ? -1.481 12.478 -1.889 1.00 89.50 284 ASN A O 1
ATOM 2379 N N . GLN A 1 285 ? -1.715 10.431 -2.793 1.00 89.44 285 GLN A N 1
ATOM 2380 C CA . GLN A 1 285 ? -1.754 10.878 -4.191 1.00 89.44 285 GLN A CA 1
ATOM 2381 C C . GLN A 1 285 ? -0.530 11.720 -4.594 1.00 89.44 285 GLN A C 1
ATOM 2383 O O . GLN A 1 285 ? -0.657 12.714 -5.306 1.00 89.44 285 GLN A O 1
ATOM 2388 N N . GLY A 1 286 ? 0.656 11.339 -4.111 1.00 91.81 286 GLY A N 1
ATOM 2389 C CA . GLY A 1 286 ? 1.899 12.042 -4.429 1.00 91.81 286 GLY A CA 1
ATOM 2390 C C . GLY A 1 286 ? 2.130 13.305 -3.609 1.00 91.81 286 GLY A C 1
ATOM 2391 O O . GLY A 1 286 ? 3.038 14.060 -3.908 1.00 91.81 286 GLY A O 1
ATOM 2392 N N . LYS A 1 287 ? 1.336 13.562 -2.565 1.00 93.19 287 LYS A N 1
ATOM 2393 C CA . LYS A 1 287 ? 1.502 14.761 -1.729 1.00 93.19 287 LYS A CA 1
ATOM 2394 C C . LYS A 1 287 ? 2.473 14.576 -0.575 1.00 93.19 287 LYS A C 1
ATOM 2396 O O . LYS A 1 287 ? 2.793 15.553 0.097 1.00 93.19 287 LYS A O 1
ATOM 2401 N N . LYS A 1 288 ? 2.890 13.343 -0.282 1.00 94.06 288 LYS A N 1
ATOM 2402 C CA . LYS A 1 288 ? 3.830 13.059 0.803 1.00 94.06 288 LYS A CA 1
ATOM 2403 C C . LYS A 1 288 ? 4.849 12.006 0.406 1.00 94.06 288 LYS A C 1
ATOM 2405 O O . LYS A 1 288 ? 4.485 10.990 -0.187 1.00 94.06 288 LYS A O 1
ATOM 2410 N N . LEU A 1 289 ? 6.095 12.236 0.808 1.00 93.19 289 LEU A N 1
ATOM 2411 C CA . LEU A 1 289 ? 7.158 11.235 0.805 1.00 93.19 289 LEU A CA 1
ATOM 2412 C C . LEU A 1 289 ? 7.484 10.857 2.244 1.00 93.19 289 LEU A C 1
ATOM 2414 O O . LEU A 1 289 ? 7.783 11.739 3.042 1.00 93.19 289 LEU A O 1
ATOM 2418 N N . PHE A 1 290 ? 7.437 9.570 2.563 1.00 93.31 290 PHE A N 1
ATOM 2419 C CA . PHE A 1 290 ? 7.825 9.012 3.859 1.00 93.31 290 PHE A CA 1
ATOM 2420 C C . PHE A 1 290 ? 9.142 8.266 3.713 1.00 93.31 290 PHE A C 1
ATOM 2422 O O . PHE A 1 290 ? 9.309 7.562 2.724 1.00 93.31 290 PHE A O 1
ATOM 2429 N N . SER A 1 291 ? 10.041 8.371 4.686 1.00 90.00 291 SER A N 1
ATOM 2430 C CA . SER A 1 291 ? 11.254 7.555 4.782 1.00 90.00 291 SER A CA 1
ATOM 2431 C C . SER A 1 291 ? 11.090 6.478 5.857 1.00 90.00 291 SER A C 1
ATOM 2433 O O . SER A 1 291 ? 10.245 6.600 6.746 1.00 90.00 291 SER A O 1
ATOM 2435 N N . ASN A 1 292 ? 11.909 5.423 5.825 1.00 87.69 292 ASN A N 1
ATOM 2436 C CA . ASN A 1 292 ? 11.851 4.391 6.870 1.00 87.69 292 ASN A CA 1
ATOM 2437 C C . ASN A 1 292 ? 12.385 4.835 8.241 1.00 87.69 292 ASN A C 1
ATOM 2439 O O . ASN A 1 292 ? 12.202 4.111 9.214 1.00 87.69 292 ASN A O 1
ATOM 2443 N N . HIS A 1 293 ? 12.991 6.019 8.344 1.00 86.44 293 HIS A N 1
ATOM 2444 C CA . HIS A 1 293 ? 13.484 6.601 9.598 1.00 86.44 293 HIS A CA 1
ATOM 2445 C C . HIS A 1 293 ? 12.499 7.618 10.198 1.00 86.44 293 HIS A C 1
ATOM 2447 O O . HIS A 1 293 ? 12.909 8.634 10.740 1.00 86.44 293 HIS A O 1
ATOM 2453 N N . GLU A 1 294 ? 11.191 7.375 10.084 1.00 85.75 294 GLU A N 1
ATOM 2454 C CA . GLU A 1 294 ? 10.141 8.207 10.703 1.00 85.75 294 GLU A CA 1
ATOM 2455 C C . GLU A 1 294 ? 9.985 9.625 10.114 1.00 85.75 294 GLU A C 1
ATOM 2457 O O . GLU A 1 294 ? 9.134 10.396 10.563 1.00 85.75 294 GLU A O 1
ATOM 2462 N N . TYR A 1 295 ? 10.757 9.992 9.090 1.00 89.19 295 TYR A N 1
ATOM 2463 C CA . TYR A 1 295 ? 10.641 11.304 8.458 1.00 89.19 295 TYR A CA 1
ATOM 2464 C C . TYR A 1 295 ? 9.605 11.305 7.344 1.00 89.19 295 TYR A C 1
ATOM 2466 O O . TYR A 1 295 ? 9.440 10.329 6.611 1.00 89.19 295 TYR A O 1
ATOM 2474 N N . TYR A 1 296 ? 8.945 12.442 7.163 1.00 91.69 296 TYR A N 1
ATOM 2475 C CA . TYR A 1 296 ? 8.148 12.698 5.977 1.00 91.69 296 TYR A CA 1
ATOM 2476 C C . TYR A 1 296 ? 8.255 14.146 5.508 1.00 91.69 296 TYR A C 1
ATOM 2478 O O . TYR A 1 296 ? 8.574 15.062 6.270 1.00 91.69 296 TYR A O 1
ATOM 2486 N N . TYR A 1 297 ? 7.949 14.335 4.231 1.00 91.94 297 TYR A N 1
ATOM 2487 C CA . TYR A 1 297 ? 8.016 15.601 3.515 1.00 91.94 297 TYR A CA 1
ATOM 2488 C C . TYR A 1 297 ? 6.670 15.824 2.843 1.00 91.94 297 TYR A C 1
ATOM 2490 O O . TYR A 1 297 ? 6.118 14.885 2.260 1.00 91.94 297 TYR A O 1
ATOM 2498 N N . ASP A 1 298 ? 6.143 17.047 2.901 1.00 92.81 298 ASP A N 1
ATOM 2499 C CA . ASP A 1 298 ? 5.077 17.421 1.978 1.00 92.81 298 ASP A CA 1
ATOM 2500 C C . ASP A 1 298 ? 5.708 17.659 0.601 1.00 92.81 298 ASP A C 1
ATOM 2502 O O . ASP A 1 298 ? 6.770 18.274 0.481 1.00 92.81 298 ASP A O 1
ATOM 2506 N N . LEU A 1 299 ? 5.054 17.133 -0.426 1.00 93.06 299 LEU A N 1
ATOM 2507 C CA . LEU A 1 299 ? 5.484 17.177 -1.814 1.00 93.06 299 LEU A CA 1
ATOM 2508 C C . LEU A 1 299 ? 4.459 17.977 -2.619 1.00 93.06 299 LEU A C 1
ATOM 2510 O O . LEU A 1 299 ? 3.270 17.653 -2.616 1.00 93.06 299 LEU A O 1
ATOM 2514 N N . ASP A 1 300 ? 4.918 19.004 -3.333 1.00 93.06 300 ASP A N 1
ATOM 2515 C CA . ASP A 1 300 ? 4.110 19.698 -4.340 1.00 93.06 300 ASP A CA 1
ATOM 2516 C C . ASP A 1 300 ? 4.806 19.642 -5.695 1.00 93.06 300 ASP A C 1
ATOM 2518 O O . ASP A 1 300 ? 5.511 20.565 -6.101 1.00 93.06 300 ASP A O 1
ATOM 2522 N N . ALA A 1 301 ? 4.553 18.558 -6.429 1.00 88.88 301 ALA A N 1
ATOM 2523 C CA . ALA A 1 301 ? 5.180 18.293 -7.719 1.00 88.88 301 ALA A CA 1
ATOM 2524 C C . ALA A 1 301 ? 4.975 19.400 -8.776 1.00 88.88 301 ALA A C 1
ATOM 2526 O O . ALA A 1 301 ? 5.686 19.406 -9.784 1.00 88.88 301 ALA A O 1
ATOM 2527 N N . ASN A 1 302 ? 4.040 20.339 -8.564 1.00 86.81 302 ASN A N 1
ATOM 2528 C CA . ASN A 1 302 ? 3.821 21.480 -9.457 1.00 86.81 302 ASN A CA 1
ATOM 2529 C C . ASN A 1 302 ? 4.848 22.604 -9.267 1.00 86.81 302 ASN A C 1
ATOM 2531 O O . ASN A 1 302 ? 4.944 23.487 -10.124 1.00 86.81 302 ASN A O 1
ATOM 2535 N N . ILE A 1 303 ? 5.601 22.599 -8.164 1.00 88.06 303 ILE A N 1
ATOM 2536 C CA . ILE A 1 303 ? 6.688 23.547 -7.935 1.00 88.06 303 ILE A CA 1
ATOM 2537 C C . ILE A 1 303 ? 7.857 23.182 -8.869 1.00 88.06 303 ILE A C 1
ATOM 2539 O O . ILE A 1 303 ? 8.356 22.052 -8.832 1.00 88.06 303 ILE A O 1
ATOM 2543 N N . PRO A 1 304 ? 8.322 24.111 -9.729 1.00 82.94 304 PRO A N 1
ATOM 2544 C CA . PRO A 1 304 ? 9.504 23.875 -10.548 1.00 82.94 304 PRO A CA 1
ATOM 2545 C C . PRO A 1 304 ? 10.758 23.746 -9.678 1.00 82.94 304 PRO A C 1
ATOM 2547 O O . PRO A 1 304 ? 10.994 24.581 -8.806 1.00 82.94 304 PRO A O 1
ATOM 2550 N N . GLY A 1 305 ? 11.610 22.763 -9.971 1.00 88.31 305 GLY A N 1
ATOM 2551 C CA . GLY A 1 305 ? 12.833 22.537 -9.201 1.00 88.31 305 GLY A CA 1
ATOM 2552 C C . GLY A 1 305 ? 12.579 21.697 -7.951 1.00 88.31 305 GLY A C 1
ATOM 2553 O O . GLY A 1 305 ? 11.952 20.640 -8.043 1.00 88.31 305 GLY A O 1
ATOM 2554 N N . TYR A 1 306 ? 13.109 22.166 -6.819 1.00 89.38 306 TYR A N 1
ATOM 2555 C CA . TYR A 1 306 ? 12.986 21.516 -5.516 1.00 89.38 306 TYR A CA 1
ATOM 2556 C C . TYR A 1 306 ? 11.587 21.730 -4.933 1.00 89.38 306 TYR A C 1
ATOM 2558 O O . TYR A 1 306 ? 11.164 22.866 -4.716 1.00 89.38 306 TYR A O 1
ATOM 2566 N N . ASP A 1 307 ? 10.875 20.635 -4.702 1.00 91.81 307 ASP A N 1
ATOM 2567 C CA . ASP A 1 307 ? 9.436 20.607 -4.434 1.00 91.81 307 ASP A CA 1
ATOM 2568 C C . ASP A 1 307 ? 9.057 19.933 -3.109 1.00 91.81 307 ASP A C 1
ATOM 2570 O O . ASP A 1 307 ? 7.877 19.687 -2.844 1.00 91.81 307 ASP A O 1
ATOM 2574 N N . LEU A 1 308 ? 10.056 19.667 -2.269 1.00 90.25 308 LEU A N 1
ATOM 2575 C CA . LEU A 1 308 ? 9.866 19.195 -0.906 1.00 90.25 308 LEU A CA 1
ATOM 2576 C C . LEU A 1 308 ? 9.767 20.359 0.077 1.00 90.25 308 LEU A C 1
ATOM 2578 O O . LEU A 1 308 ? 10.546 21.315 0.026 1.00 90.25 308 LEU A O 1
ATOM 2582 N N . SER A 1 309 ? 8.833 20.244 1.017 1.00 86.94 309 SER A N 1
ATOM 2583 C CA . SER A 1 309 ? 8.734 21.134 2.172 1.00 86.94 309 SER A CA 1
ATOM 2584 C C . SER A 1 309 ? 9.735 20.780 3.280 1.00 86.94 309 SER A C 1
ATOM 2586 O O . SER A 1 309 ? 10.517 19.840 3.170 1.00 86.94 309 SER A O 1
ATOM 2588 N N . GLU A 1 310 ? 9.647 21.506 4.400 1.00 80.81 310 GLU A N 1
ATOM 2589 C CA . GLU A 1 310 ? 10.348 21.184 5.648 1.00 80.81 310 GLU A CA 1
ATOM 2590 C C . GLU A 1 310 ? 10.108 19.730 6.089 1.00 80.81 310 GLU A C 1
ATOM 2592 O O . GLU A 1 310 ? 8.976 19.234 6.022 1.00 80.81 310 GLU A O 1
ATOM 2597 N N . THR A 1 311 ? 11.184 19.086 6.549 1.00 84.00 311 THR A N 1
ATOM 2598 C CA . THR A 1 311 ? 11.192 17.744 7.136 1.00 84.00 311 THR A CA 1
ATOM 2599 C C . THR A 1 311 ? 10.341 17.701 8.401 1.00 84.00 311 THR A C 1
ATOM 2601 O O . THR A 1 311 ? 10.517 18.512 9.311 1.00 84.00 311 THR A O 1
ATOM 2604 N N . LYS A 1 312 ? 9.452 16.715 8.495 1.00 89.56 312 LYS A N 1
ATOM 2605 C CA . LYS A 1 312 ? 8.632 16.440 9.680 1.00 89.56 312 LYS A CA 1
ATOM 2606 C C . LYS A 1 312 ? 8.855 15.006 10.143 1.00 89.56 312 LYS A C 1
ATOM 2608 O O . LYS A 1 312 ? 9.354 14.185 9.380 1.00 89.56 312 LYS A O 1
ATOM 2613 N N . THR A 1 313 ? 8.474 14.704 11.379 1.00 89.06 313 THR A N 1
ATOM 2614 C CA . THR A 1 313 ? 8.553 13.353 11.949 1.00 89.06 313 THR A CA 1
ATOM 2615 C C . THR A 1 313 ? 7.163 12.819 12.266 1.00 89.06 313 THR A C 1
ATOM 2617 O O . THR A 1 313 ? 6.277 13.575 12.677 1.00 89.06 313 THR A O 1
ATOM 2620 N N . ILE A 1 314 ? 6.963 11.519 12.068 1.00 88.25 314 ILE A N 1
ATOM 2621 C CA . ILE A 1 314 ? 5.828 10.787 12.629 1.00 88.25 314 ILE A CA 1
ATOM 2622 C C . ILE A 1 314 ? 6.230 10.258 14.009 1.00 88.25 314 ILE A C 1
ATOM 2624 O O . ILE A 1 314 ? 7.321 9.730 14.176 1.00 88.25 314 ILE A O 1
ATOM 2628 N N . ASP A 1 315 ? 5.367 10.421 15.012 1.00 85.88 315 ASP A N 1
ATOM 2629 C CA . ASP A 1 315 ? 5.617 9.883 16.354 1.00 85.88 315 ASP A CA 1
ATOM 2630 C C . ASP A 1 315 ? 5.318 8.378 16.362 1.00 85.88 315 ASP A C 1
ATOM 2632 O O . ASP A 1 315 ? 4.168 7.951 16.547 1.00 85.88 315 ASP A O 1
ATOM 2636 N N . LEU A 1 316 ? 6.339 7.563 16.095 1.00 81.38 316 LEU A N 1
ATOM 2637 C CA . LEU A 1 316 ? 6.258 6.126 16.326 1.00 81.38 316 LEU A CA 1
ATOM 2638 C C . LEU A 1 316 ? 6.360 5.866 17.831 1.00 81.38 316 LEU A C 1
ATOM 2640 O O . LEU A 1 316 ? 7.142 6.486 18.544 1.00 81.38 316 LEU A O 1
ATOM 2644 N N . GLN A 1 317 ? 5.548 4.946 18.351 1.00 74.31 317 GLN A N 1
ATOM 2645 C CA . GLN A 1 317 ? 5.473 4.646 19.787 1.00 74.31 317 GLN A CA 1
ATOM 2646 C C . GLN A 1 317 ? 6.700 3.831 20.280 1.00 74.31 317 GLN A C 1
ATOM 2648 O O . GLN A 1 317 ? 6.544 2.800 20.938 1.00 74.31 317 GLN A O 1
ATOM 2653 N N . GLY A 1 318 ? 7.928 4.269 19.969 1.00 69.00 318 GLY A N 1
ATOM 2654 C CA . GLY A 1 318 ? 9.201 3.622 20.303 1.00 69.00 318 GLY A CA 1
ATOM 2655 C C . GLY A 1 318 ? 10.328 3.961 19.314 1.00 69.00 318 GLY A C 1
ATOM 2656 O O . GLY A 1 318 ? 10.129 4.746 18.404 1.00 69.00 318 GLY A O 1
ATOM 2657 N N . ASN A 1 319 ? 11.509 3.347 19.485 1.00 62.34 319 ASN A N 1
ATOM 2658 C CA . ASN A 1 319 ? 12.575 3.367 18.468 1.00 62.34 319 ASN A CA 1
ATOM 2659 C C . ASN A 1 319 ? 12.228 2.341 17.377 1.00 62.34 319 ASN A C 1
ATOM 2661 O O . ASN A 1 319 ? 12.723 1.208 17.425 1.00 62.34 319 ASN A O 1
ATOM 2665 N N . GLU A 1 320 ? 11.319 2.689 16.475 1.00 76.69 320 GLU A N 1
ATOM 2666 C CA . GLU A 1 320 ? 10.813 1.776 15.451 1.00 76.69 320 GLU A CA 1
ATOM 2667 C C . GLU A 1 320 ? 11.215 2.288 14.057 1.00 76.69 320 GLU A C 1
ATOM 2669 O O . GLU A 1 320 ? 11.317 3.480 13.825 1.00 76.69 320 GLU A O 1
ATOM 2674 N N . GLU A 1 321 ? 11.504 1.396 13.113 1.00 86.00 321 GLU A N 1
ATOM 2675 C CA . GLU A 1 321 ? 11.711 1.794 11.709 1.00 86.00 321 GLU A CA 1
ATOM 2676 C C . GLU A 1 321 ? 10.427 1.507 10.939 1.00 86.00 321 GLU A C 1
ATOM 2678 O O . GLU A 1 321 ? 9.800 0.473 11.167 1.00 86.00 321 GLU A O 1
ATOM 2683 N N . ILE A 1 322 ? 10.010 2.369 10.011 1.00 88.75 322 ILE A N 1
ATOM 2684 C CA . ILE A 1 322 ? 8.858 2.042 9.160 1.00 88.75 322 ILE A CA 1
ATOM 2685 C C . ILE A 1 322 ? 9.278 0.907 8.224 1.00 88.75 322 ILE A C 1
ATOM 2687 O O . ILE A 1 322 ? 10.204 1.057 7.435 1.00 88.75 322 ILE A O 1
ATOM 2691 N N . MET A 1 323 ? 8.600 -0.235 8.311 1.00 87.31 323 MET A N 1
ATOM 2692 C CA . MET A 1 323 ? 8.800 -1.365 7.396 1.00 87.31 323 MET A CA 1
ATOM 2693 C C . MET A 1 323 ? 7.875 -1.287 6.199 1.00 87.31 323 MET A C 1
ATOM 2695 O O . MET A 1 323 ? 8.239 -1.731 5.114 1.00 87.31 323 MET A O 1
ATOM 2699 N N . ASP A 1 324 ? 6.667 -0.776 6.420 1.00 88.69 324 ASP A N 1
ATOM 2700 C CA . ASP A 1 324 ? 5.706 -0.499 5.369 1.00 88.69 324 ASP A CA 1
ATOM 2701 C C . ASP A 1 324 ? 4.706 0.563 5.828 1.00 88.69 324 ASP A C 1
ATOM 2703 O O . ASP A 1 324 ? 4.397 0.676 7.020 1.00 88.69 324 ASP A O 1
ATOM 2707 N N . ILE A 1 325 ? 4.184 1.332 4.881 1.00 91.81 325 ILE A N 1
ATOM 2708 C CA . ILE A 1 325 ? 3.156 2.332 5.144 1.00 91.81 325 ILE A CA 1
ATOM 2709 C C . ILE A 1 325 ? 2.222 2.458 3.944 1.00 91.81 325 ILE A C 1
ATOM 2711 O O . ILE A 1 325 ? 2.649 2.566 2.795 1.00 91.81 325 ILE A O 1
ATOM 2715 N N . ILE A 1 326 ? 0.921 2.490 4.223 1.00 91.31 326 ILE A N 1
ATOM 2716 C CA . ILE A 1 326 ? -0.122 2.714 3.221 1.00 91.31 326 ILE A CA 1
ATOM 2717 C C . ILE A 1 326 ? -1.087 3.802 3.691 1.00 91.31 326 ILE A C 1
ATOM 2719 O O . ILE A 1 326 ? -1.323 3.967 4.885 1.00 91.31 326 ILE A O 1
ATOM 2723 N N . TYR A 1 327 ? -1.646 4.551 2.743 1.00 91.00 327 TYR A N 1
ATOM 2724 C CA . TYR A 1 327 ? -2.664 5.567 2.998 1.00 91.00 327 TYR A CA 1
ATOM 2725 C C . TYR A 1 327 ? -4.015 5.117 2.446 1.00 91.00 327 TYR A C 1
ATOM 2727 O O . TYR A 1 327 ? -4.135 4.817 1.258 1.00 91.00 327 TYR A O 1
ATOM 2735 N N . ASN A 1 328 ? -5.035 5.110 3.298 1.00 84.38 328 ASN A N 1
ATOM 2736 C CA . ASN A 1 328 ? -6.419 4.909 2.903 1.00 84.38 328 ASN A CA 1
ATOM 2737 C C . ASN A 1 328 ? -7.074 6.276 2.675 1.00 84.38 328 ASN A C 1
ATOM 2739 O O . ASN A 1 328 ? -7.328 7.012 3.627 1.00 84.38 328 ASN A O 1
ATOM 2743 N N . SER A 1 329 ? -7.379 6.614 1.421 1.00 81.12 329 SER A N 1
ATOM 2744 C CA . SER A 1 329 ? -8.001 7.899 1.085 1.00 81.12 329 SER A CA 1
ATOM 27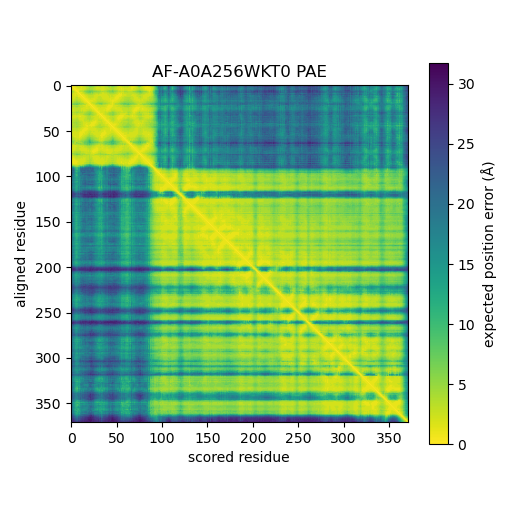45 C C . SER A 1 329 ? -9.465 8.019 1.510 1.00 81.12 329 SER A C 1
ATOM 2747 O O . SER A 1 329 ? -9.941 9.135 1.682 1.00 81.12 329 SER A O 1
ATOM 2749 N N . GLU A 1 330 ? -10.190 6.907 1.659 1.00 78.62 330 GLU A N 1
ATOM 2750 C CA . GLU A 1 330 ? -11.601 6.926 2.072 1.00 78.62 330 GLU A CA 1
ATOM 2751 C C . GLU A 1 330 ? -11.745 7.247 3.558 1.00 78.62 330 GLU A C 1
ATOM 2753 O O . GLU A 1 330 ? -12.611 8.030 3.948 1.00 78.62 330 GLU A O 1
ATOM 2758 N N . LEU A 1 331 ? -10.873 6.655 4.377 1.00 80.19 331 LEU A N 1
ATOM 2759 C CA . LEU A 1 331 ? -10.821 6.894 5.820 1.00 80.19 331 LEU A CA 1
ATOM 2760 C C . LEU A 1 331 ? -9.924 8.079 6.189 1.00 80.19 331 LEU A C 1
ATOM 2762 O O . LEU A 1 331 ? -10.016 8.591 7.298 1.00 80.19 331 LEU A O 1
ATOM 2766 N N . GLN A 1 332 ? -9.097 8.538 5.246 1.00 86.94 332 GLN A N 1
ATOM 2767 C CA . GLN A 1 332 ? -8.053 9.537 5.459 1.00 86.94 332 GLN A CA 1
ATOM 2768 C C . GLN A 1 332 ? -7.064 9.122 6.563 1.00 86.94 332 GLN A C 1
ATOM 2770 O O . GLN A 1 332 ? -6.647 9.934 7.383 1.00 86.94 332 GLN A O 1
ATOM 2775 N N . GLU A 1 333 ? -6.675 7.848 6.568 1.00 89.56 333 GLU A N 1
ATOM 2776 C CA . GLU A 1 333 ? -5.832 7.235 7.599 1.00 89.56 333 GLU A CA 1
ATOM 2777 C C . GLU A 1 333 ? -4.545 6.659 6.985 1.00 89.56 333 GLU A C 1
ATOM 2779 O O . GLU A 1 333 ? -4.555 6.127 5.872 1.00 89.56 333 GLU A O 1
ATOM 2784 N N . TYR A 1 334 ? -3.439 6.715 7.726 1.00 91.56 334 TYR A N 1
ATOM 2785 C CA . TYR A 1 334 ? -2.207 5.987 7.428 1.00 91.56 334 TYR A CA 1
ATOM 2786 C C . TYR A 1 334 ? -2.116 4.741 8.298 1.00 91.56 334 TYR A C 1
ATOM 2788 O O . TYR A 1 334 ? -2.323 4.796 9.508 1.00 91.56 334 TYR A O 1
ATOM 2796 N N . TYR A 1 335 ? -1.736 3.635 7.675 1.00 91.06 335 TYR A N 1
ATOM 2797 C CA . TYR A 1 335 ? -1.499 2.358 8.324 1.00 91.06 335 TYR A CA 1
ATOM 2798 C C . TYR A 1 335 ? -0.006 2.080 8.247 1.00 91.06 335 TYR A C 1
ATOM 2800 O O . TYR A 1 335 ? 0.532 1.869 7.162 1.00 91.06 335 TYR A O 1
ATOM 2808 N N . VAL A 1 336 ? 0.656 2.121 9.397 1.00 91.25 336 VAL A N 1
ATOM 2809 C CA . VAL A 1 336 ? 2.108 2.027 9.524 1.00 91.25 336 VAL A CA 1
ATOM 2810 C C . VAL A 1 336 ? 2.454 0.701 10.178 1.00 91.25 336 VAL A C 1
ATOM 2812 O O . VAL A 1 336 ? 2.081 0.443 11.324 1.00 91.25 336 VAL A O 1
ATOM 2815 N N . HIS A 1 337 ? 3.184 -0.144 9.462 1.00 88.88 337 HIS A N 1
ATOM 2816 C CA . HIS A 1 337 ? 3.824 -1.318 10.034 1.00 88.88 337 HIS A CA 1
ATOM 2817 C C . HIS A 1 337 ? 5.267 -0.957 10.374 1.00 88.88 337 HIS A C 1
ATOM 2819 O O . HIS A 1 337 ? 6.069 -0.678 9.483 1.00 88.88 337 HIS A O 1
ATOM 2825 N N . ALA A 1 338 ? 5.593 -0.951 11.664 1.00 86.31 338 ALA A N 1
ATOM 2826 C CA . ALA A 1 338 ? 6.916 -0.572 12.136 1.00 86.31 338 ALA A CA 1
ATOM 2827 C C . ALA A 1 338 ? 7.701 -1.788 12.652 1.00 86.31 338 ALA A C 1
ATOM 2829 O O . ALA A 1 338 ? 7.158 -2.671 13.324 1.00 86.31 338 ALA A O 1
ATOM 2830 N N . LEU A 1 339 ? 8.997 -1.840 12.342 1.00 79.88 339 LEU A N 1
ATOM 2831 C CA . LEU A 1 339 ? 9.927 -2.804 12.899 1.00 79.88 339 LEU A CA 1
ATOM 2832 C C . LEU A 1 339 ? 10.104 -2.495 14.372 1.00 79.88 339 LEU A C 1
ATOM 2834 O O . LEU A 1 339 ? 10.693 -1.483 14.744 1.00 79.88 339 LEU A O 1
ATOM 2838 N N . SER A 1 340 ? 9.679 -3.426 15.213 1.00 72.31 340 SER A N 1
ATOM 2839 C CA . SER A 1 340 ? 10.034 -3.381 16.617 1.00 72.31 340 SER A CA 1
ATOM 2840 C C . SER A 1 340 ? 11.014 -4.486 16.965 1.00 72.31 340 SER A C 1
ATOM 2842 O O . SER A 1 340 ? 10.781 -5.676 16.726 1.00 72.31 340 SER A O 1
ATOM 2844 N N . TYR A 1 341 ? 12.107 -4.091 17.614 1.00 70.00 341 TYR A N 1
ATOM 2845 C CA . TYR A 1 341 ? 13.052 -5.025 18.223 1.00 70.00 341 TYR A CA 1
ATOM 2846 C C . TYR A 1 341 ? 12.425 -5.792 19.403 1.00 70.00 341 TYR A C 1
ATOM 2848 O O . TYR A 1 341 ? 12.927 -6.846 19.807 1.00 70.00 341 TYR A O 1
ATOM 2856 N N . SER A 1 342 ? 11.296 -5.309 19.935 1.00 65.50 342 SER A N 1
ATOM 2857 C CA . SER A 1 342 ? 10.517 -6.016 20.949 1.00 65.50 342 SER A CA 1
ATOM 2858 C C . SER A 1 342 ? 9.587 -7.054 20.304 1.00 65.50 342 SER A C 1
ATOM 2860 O O . SER A 1 342 ? 8.886 -6.783 19.331 1.00 65.50 342 SER A O 1
ATOM 2862 N N . HIS A 1 343 ? 9.554 -8.275 20.850 1.00 60.50 343 HIS A N 1
ATOM 2863 C CA . HIS A 1 343 ? 8.674 -9.338 20.336 1.00 60.50 343 HIS A CA 1
ATOM 2864 C C . HIS A 1 343 ? 7.181 -8.997 20.479 1.00 60.50 343 HIS A C 1
ATOM 2866 O O . HIS A 1 343 ? 6.367 -9.534 19.736 1.00 60.50 343 HIS A O 1
ATOM 2872 N N . GLU A 1 344 ? 6.823 -8.099 21.400 1.00 60.91 344 GLU A N 1
ATOM 2873 C CA . GLU A 1 344 ? 5.437 -7.697 21.672 1.00 60.91 344 GLU A CA 1
ATOM 2874 C C . GLU A 1 344 ? 4.840 -6.773 20.597 1.00 60.91 344 GLU A C 1
ATOM 2876 O O . GLU A 1 344 ? 3.619 -6.633 20.516 1.00 60.91 344 GLU A O 1
ATOM 2881 N N . ASN A 1 345 ? 5.677 -6.167 19.752 1.00 61.84 345 ASN A N 1
ATOM 2882 C CA . ASN A 1 345 ? 5.247 -5.177 18.762 1.00 61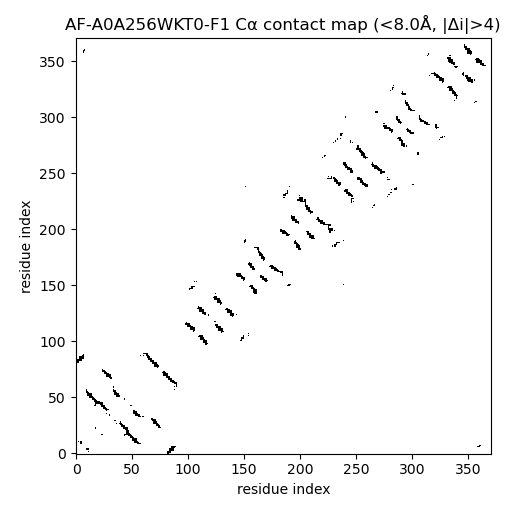.84 345 ASN A CA 1
ATOM 2883 C C . ASN A 1 345 ? 5.341 -5.670 17.308 1.00 61.84 345 ASN A C 1
ATOM 2885 O O . ASN A 1 345 ? 4.830 -4.998 16.422 1.00 61.84 345 ASN A O 1
ATOM 2889 N N . LYS A 1 346 ? 5.906 -6.859 17.043 1.00 66.25 346 LYS A N 1
ATOM 2890 C CA . LYS A 1 346 ? 6.103 -7.390 15.674 1.00 66.25 346 LYS A CA 1
ATOM 2891 C C . LYS A 1 346 ? 4.824 -7.590 14.848 1.00 66.25 346 LYS A C 1
ATOM 2893 O O . LYS A 1 346 ? 4.913 -7.795 13.648 1.00 66.25 346 LYS A O 1
ATOM 2898 N N . ASN A 1 347 ? 3.658 -7.561 15.489 1.00 68.50 347 ASN A N 1
ATOM 2899 C CA . ASN A 1 347 ? 2.363 -7.818 14.857 1.00 68.50 347 ASN A CA 1
ATOM 2900 C C . ASN A 1 347 ? 1.419 -6.606 14.937 1.00 68.50 347 ASN A C 1
ATOM 2902 O O . ASN A 1 347 ? 0.196 -6.771 14.891 1.00 68.50 347 ASN A O 1
ATOM 2906 N N . LYS A 1 348 ? 1.958 -5.403 15.152 1.00 78.50 348 LYS A N 1
ATOM 2907 C CA . LYS A 1 348 ? 1.165 -4.182 15.293 1.00 78.50 348 LYS A CA 1
ATOM 2908 C C . LYS A 1 348 ? 1.201 -3.375 14.002 1.00 78.50 348 LYS A C 1
ATOM 2910 O O . LYS A 1 348 ? 2.264 -3.148 13.435 1.00 78.50 348 LYS A O 1
ATOM 2915 N N . ILE A 1 349 ? 0.026 -2.930 13.572 1.00 85.56 349 ILE A N 1
ATOM 2916 C CA . ILE A 1 349 ? -0.133 -1.886 12.562 1.00 85.56 349 ILE A CA 1
ATOM 2917 C C . ILE A 1 349 ? -0.693 -0.674 13.295 1.00 85.56 349 ILE A C 1
ATOM 2919 O O . ILE A 1 349 ? -1.771 -0.745 13.888 1.00 85.56 349 ILE A O 1
ATOM 2923 N N . TYR A 1 350 ? 0.052 0.419 13.294 1.00 87.38 350 TYR A N 1
ATOM 2924 C CA . TYR A 1 350 ? -0.362 1.676 13.897 1.00 87.38 350 TYR A CA 1
ATOM 2925 C C . TYR A 1 350 ? -1.208 2.460 12.900 1.00 87.38 350 TYR A C 1
ATOM 2927 O O . TYR A 1 350 ? -0.886 2.520 11.715 1.00 87.38 350 TYR A O 1
ATOM 2935 N N . VAL A 1 351 ? -2.298 3.042 13.383 1.00 88.56 351 VAL A N 1
ATOM 2936 C CA . VAL A 1 351 ? -3.227 3.834 12.582 1.00 88.56 351 VAL A CA 1
ATOM 2937 C C . VAL A 1 351 ? -3.082 5.289 12.990 1.00 88.56 351 VAL A C 1
ATOM 2939 O O . VAL A 1 351 ? -3.234 5.630 14.168 1.00 88.56 351 VAL A O 1
ATOM 2942 N N . TYR A 1 352 ? -2.800 6.131 12.006 1.00 90.56 352 TYR A N 1
ATOM 2943 C CA . TYR A 1 352 ? -2.677 7.573 12.150 1.00 90.56 352 TYR A CA 1
ATOM 2944 C C . TYR A 1 352 ? -3.715 8.268 11.276 1.00 90.56 352 TYR A C 1
ATOM 2946 O O . TYR A 1 352 ? -4.048 7.772 10.205 1.00 90.56 352 TYR A O 1
A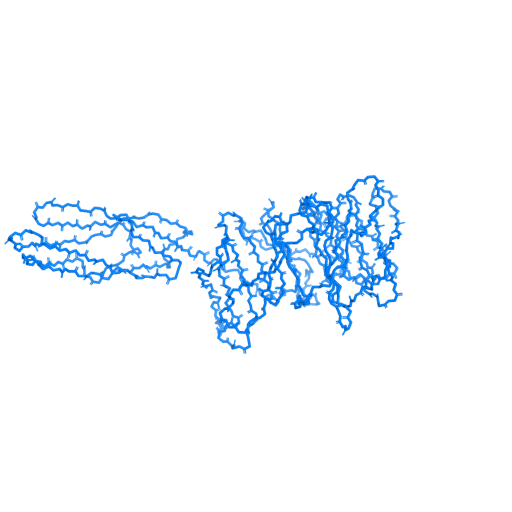TOM 2954 N N . ASN A 1 353 ? -4.204 9.428 11.699 1.00 89.00 353 ASN A N 1
ATOM 2955 C CA . ASN A 1 353 ? -5.122 10.229 10.889 1.00 89.00 353 ASN A CA 1
ATOM 2956 C C . ASN A 1 353 ? -4.396 11.000 9.765 1.00 89.00 353 ASN A C 1
ATOM 2958 O O . ASN A 1 353 ? -3.178 10.897 9.612 1.00 89.00 353 ASN A O 1
ATOM 2962 N N . GLU A 1 354 ? -5.123 11.806 8.985 1.00 90.12 354 GLU A N 1
ATOM 2963 C CA . GLU A 1 354 ? -4.559 12.561 7.854 1.00 90.12 354 GLU A CA 1
ATOM 2964 C C . GLU A 1 354 ? -3.435 13.525 8.275 1.00 90.12 354 GLU A C 1
ATOM 2966 O O . GLU A 1 354 ? -2.470 13.728 7.528 1.00 90.12 354 GLU A O 1
ATOM 2971 N N . GLU A 1 355 ? -3.533 14.086 9.483 1.00 90.50 355 GLU A N 1
ATOM 2972 C CA . GLU A 1 355 ? -2.514 14.951 10.081 1.00 90.50 355 GLU A CA 1
ATOM 2973 C C . GLU A 1 355 ? -1.393 14.183 10.801 1.00 90.50 355 GLU A C 1
ATOM 2975 O O . GLU A 1 355 ? -0.545 14.807 11.439 1.00 90.50 355 GLU A O 1
ATOM 2980 N N . LEU A 1 356 ? -1.362 12.853 10.674 1.00 91.00 356 LEU A N 1
ATOM 2981 C CA . LEU A 1 356 ? -0.381 11.947 11.275 1.00 91.00 356 LEU A CA 1
ATOM 2982 C C . LEU A 1 356 ? -0.395 11.935 12.813 1.00 91.00 356 LEU A C 1
ATOM 2984 O O . LEU A 1 356 ? 0.615 11.646 13.453 1.00 91.00 356 LEU A O 1
ATOM 2988 N N . ASN A 1 357 ? -1.554 12.192 13.422 1.00 89.56 357 ASN A N 1
ATOM 2989 C CA . ASN A 1 357 ? -1.780 11.935 14.841 1.00 89.56 357 ASN A CA 1
ATOM 2990 C C . ASN A 1 357 ? -2.151 10.465 15.048 1.00 89.56 357 ASN A C 1
ATOM 2992 O O . ASN A 1 357 ? -3.016 9.941 14.347 1.00 89.56 357 ASN A O 1
ATOM 2996 N N . TYR A 1 358 ? -1.527 9.813 16.030 1.00 88.62 358 TYR A N 1
ATOM 2997 C CA . TYR A 1 358 ? -1.853 8.436 16.399 1.00 88.62 358 TYR A CA 1
ATOM 2998 C C . TYR A 1 358 ? -3.315 8.323 16.856 1.00 88.62 358 TYR A C 1
ATOM 3000 O O . TYR A 1 358 ? -3.747 9.036 17.765 1.00 88.62 358 TYR A O 1
ATOM 3008 N N . GLU A 1 359 ? -4.059 7.386 16.271 1.00 84.19 359 GLU A N 1
ATOM 3009 C CA . GLU A 1 359 ? -5.452 7.117 16.636 1.00 84.19 359 GLU A CA 1
ATOM 3010 C C . GLU A 1 359 ? -5.632 5.755 17.299 1.00 84.19 359 GLU A C 1
ATOM 3012 O O . GLU A 1 359 ? -6.368 5.615 18.284 1.00 84.19 359 GLU A O 1
ATOM 3017 N N . SER A 1 360 ? -5.003 4.719 16.743 1.00 82.00 360 SER A N 1
ATOM 3018 C CA . SER A 1 360 ? -5.207 3.353 17.210 1.00 82.00 360 SER A CA 1
ATOM 3019 C C . SER A 1 360 ? -4.094 2.403 16.773 1.00 82.00 360 SER A C 1
ATOM 3021 O O . SER A 1 360 ? -3.209 2.750 16.002 1.00 82.00 360 SER A O 1
ATOM 3023 N N . THR A 1 361 ? -4.157 1.176 17.280 1.00 83.44 361 THR A N 1
ATOM 3024 C CA . THR A 1 361 ? -3.277 0.071 16.893 1.00 83.44 361 THR A CA 1
ATOM 3025 C C . THR A 1 361 ? -4.131 -1.137 16.559 1.00 83.44 361 THR A C 1
ATOM 3027 O O . THR A 1 361 ? -4.945 -1.567 17.383 1.00 83.44 361 THR A O 1
ATOM 3030 N N . ILE A 1 362 ? -3.897 -1.717 15.389 1.00 77.44 362 ILE A N 1
ATOM 3031 C CA . ILE A 1 362 ? -4.407 -3.018 14.976 1.00 77.44 362 ILE A CA 1
ATOM 3032 C C . ILE A 1 362 ? -3.389 -4.062 15.411 1.00 77.44 362 ILE A C 1
ATOM 3034 O O . ILE A 1 362 ? -2.224 -4.009 15.028 1.00 77.44 362 ILE A O 1
ATOM 3038 N N . THR A 1 363 ? -3.826 -5.031 16.211 1.00 72.62 363 THR A N 1
ATOM 3039 C CA . THR A 1 363 ? -2.988 -6.181 16.564 1.00 72.62 363 THR A CA 1
ATOM 3040 C C . THR A 1 363 ? -3.385 -7.367 15.697 1.00 72.62 363 THR A C 1
ATOM 3042 O O . THR A 1 363 ? -4.508 -7.877 15.782 1.00 72.62 363 THR A O 1
ATOM 3045 N N . ALA A 1 364 ? -2.465 -7.834 14.859 1.00 61.31 364 ALA A N 1
ATOM 3046 C CA . ALA A 1 364 ? -2.600 -9.153 14.274 1.00 61.31 364 ALA A CA 1
ATOM 3047 C C . ALA A 1 364 ? -2.393 -10.178 15.400 1.00 61.31 364 ALA A C 1
ATOM 3049 O O . ALA A 1 364 ? -1.305 -10.280 15.967 1.00 61.31 364 ALA A O 1
ATOM 3050 N N . ASP A 1 365 ? -3.471 -10.872 15.791 1.00 55.00 365 ASP A N 1
ATOM 3051 C CA . ASP A 1 365 ? -3.400 -11.990 16.740 1.00 55.00 365 ASP A CA 1
ATOM 3052 C C . ASP A 1 365 ? -2.165 -12.852 16.449 1.00 55.00 365 ASP A C 1
ATOM 3054 O O . ASP A 1 365 ? -1.967 -13.255 15.298 1.00 55.00 365 ASP A O 1
ATOM 3058 N N . PRO A 1 366 ? -1.313 -13.114 17.456 1.00 47.69 366 PRO A N 1
ATOM 3059 C CA . PRO A 1 366 ? -0.173 -13.988 17.261 1.00 47.69 366 PRO A CA 1
ATOM 3060 C C . PRO A 1 366 ? -0.677 -15.350 16.792 1.00 47.69 366 PRO A C 1
ATOM 3062 O O . PRO A 1 366 ? -1.682 -15.844 17.307 1.00 47.69 366 PRO A O 1
ATOM 3065 N N . TYR A 1 367 ? 0.035 -15.933 15.824 1.00 43.81 367 TYR A N 1
ATOM 3066 C CA . TYR A 1 367 ? -0.141 -17.303 15.350 1.00 43.81 367 TYR A CA 1
ATOM 3067 C C . TYR A 1 367 ? -0.578 -18.225 16.495 1.00 43.81 367 TYR A C 1
ATOM 3069 O O . TYR A 1 367 ? 0.236 -18.655 17.313 1.00 43.81 367 TYR A O 1
ATOM 3077 N N . THR A 1 368 ? -1.864 -18.565 16.555 1.00 32.53 368 THR A N 1
ATOM 3078 C CA . THR A 1 368 ? -2.262 -19.805 17.210 1.00 32.53 368 THR A CA 1
ATOM 3079 C C . THR A 1 368 ? -2.003 -20.869 16.165 1.00 32.53 368 THR A C 1
ATOM 3081 O O . THR A 1 368 ? -2.844 -21.141 15.316 1.00 32.53 368 THR A O 1
ATOM 3084 N N . ILE A 1 369 ? -0.785 -21.415 16.181 1.00 30.84 369 ILE A N 1
ATOM 3085 C CA . ILE A 1 369 ? -0.503 -22.685 15.520 1.00 30.84 369 ILE A CA 1
ATOM 3086 C C . ILE A 1 369 ? -1.473 -23.678 16.166 1.00 30.84 369 ILE A C 1
ATOM 3088 O O . ILE A 1 369 ? -1.286 -24.086 17.314 1.00 30.84 369 ILE A O 1
ATOM 3092 N N . GLY A 1 370 ? -2.581 -23.952 15.478 1.00 30.00 370 GLY A N 1
ATOM 3093 C CA . GLY A 1 370 ? -3.485 -25.034 15.832 1.00 30.00 370 GLY A CA 1
ATOM 3094 C C . GLY A 1 370 ? -2.681 -26.328 15.828 1.00 30.00 370 GLY A C 1
ATOM 3095 O O . GLY A 1 370 ? -1.936 -26.580 14.881 1.00 30.00 370 GLY A O 1
ATOM 3096 N N . GLY A 1 371 ? -2.760 -27.064 16.937 1.00 28.23 371 GLY A N 1
ATOM 3097 C CA . GLY A 1 371 ? -2.067 -28.339 17.123 1.00 28.23 371 GLY A CA 1
ATOM 3098 C C . GLY A 1 371 ? -2.634 -29.489 16.309 1.00 28.23 371 GLY A C 1
ATOM 3099 O O . GLY A 1 371 ? -3.700 -29.319 15.674 1.00 28.23 371 GLY A O 1
#

Radius of gyration: 27.12 Å; Cα contacts (8 Å, |Δi|>4): 807; chains: 1; bounding box: 72×52×77 Å